Protein AF-A0A4V5NF18-F1 (afdb_monomer)

Nearest PDB structures (foldseek):
  4wfq-assembly1_A  TM=8.021E-01  e=1.447E-05  Saccharomyces cerevisiae S288C
  7o4l-assembly1_6  TM=8.027E-01  e=2.403E-05  Saccharomyces cerevisiae S288C
  8umh-assembly1_6  TM=7.755E-01  e=2.690E-05  Saccharomyces cerevisiae
  7m2u-assembly1_6  TM=6.735E-01  e=1.041E-04  Saccharomyces cerevisiae S288C
  6sn1-assembly1_B  TM=3.179E-01  e=9.838E-05  Homo sapiens

Organism: NCBI:txid329884

Radius of gyration: 31.68 Å; Cα contacts (8 Å, |Δi|>4): 735; chains: 1; bounding box: 84×72×95 Å

Mean predicted aligned error: 17.16 Å

Solvent-accessible surface area (backbone atoms only — not comparable to full-atom values): 31643 Å² total; per-residue (Å²): 133,60,31,63,67,59,55,49,52,53,48,37,57,72,73,71,50,90,79,64,89,85,56,48,64,41,45,34,34,69,39,27,49,82,81,76,90,55,68,49,65,45,74,56,87,74,91,50,57,52,73,79,50,74,41,79,87,49,23,74,45,58,92,67,97,72,73,80,49,45,58,101,75,72,71,80,75,62,91,90,57,73,62,30,72,52,75,48,82,46,80,42,78,90,67,81,87,69,74,84,75,77,75,73,48,74,66,52,44,51,46,51,26,51,52,14,38,52,54,46,38,58,74,71,61,56,97,61,70,51,60,41,70,48,70,14,67,55,53,40,81,78,36,73,77,33,73,63,61,66,62,53,52,54,57,51,72,71,60,77,92,66,85,48,30,6,49,41,41,31,51,52,53,49,50,51,53,49,53,60,49,32,74,79,38,74,90,56,86,44,73,44,81,45,78,54,39,70,68,71,75,60,38,89,47,48,64,70,58,48,39,52,53,32,58,75,68,62,39,41,38,31,30,34,20,63,38,95,48,78,41,43,59,60,35,18,39,11,38,50,58,38,33,52,26,38,57,31,68,42,64,58,47,40,33,22,58,28,55,70,85,77,94,75,83,84,89,82,95,81,88,71,63,59,35,60,39,55,42,74,73,35,71,86,38,32,50,86,74,59,63,46,92,73,50,58,88,48,80,85,43,34,62,66,33,47,59,53,30,40,76,67,52,69,69,49,67,74,46,71,89,47,56,84,69,60,46,76,64,88,71,75,81,53,62,38,40,48,43,63,59,57,50,60,74,58,72,78,74,87,77,93,66,94,65,57,78,75,44,52,41,49,53,49,50,54,52,47,51,49,48,49,61,70,63,64,59,92,87,58,63,46,27,29,30,73,91,37,85,52,35,34,37,32,60,72,51,32,40,36,38,49,54,91,57,34,83,82,40,49,54,50,46,31,43,76,44,79,62,90,38,26,52,30,28,68,74,27,39,51,82,68,91,56,88,41,54,73,59,57,44,52,54,48,52,55,46,40,74,76,50,70,53,79,90,76,42,66,22,64,54,51,40,47,40,43,74,72,38,54,67,62,41,50,50,54,44,53,52,48,40,70,74,55,64,78,73,54,71,63,59,38,46,30,68,48,63,66,58,79,85,78,83,73,92,78,73,94,76,68,87,82,76,81,86,83,85,87,90,84,87,90,88,82,89,87,135

Structure (mmCIF, N/CA/C/O backbone):
data_AF-A0A4V5NF18-F1
#
_entry.id   AF-A0A4V5NF18-F1
#
loop_
_atom_site.group_PDB
_atom_site.id
_atom_site.type_symbol
_atom_site.label_atom_id
_atom_site.label_alt_id
_atom_site.label_comp_id
_atom_site.label_asym_id
_atom_site.label_entity_id
_atom_site.label_seq_id
_atom_site.pdbx_PDB_ins_code
_atom_site.Cartn_x
_atom_site.Cartn_y
_atom_site.Cartn_z
_atom_site.occupancy
_atom_site.B_iso_or_equiv
_atom_site.auth_seq_id
_atom_site.auth_comp_id
_atom_site.auth_asym_id
_atom_site.auth_atom_id
_atom_site.pdbx_PDB_model_num
ATOM 1 N N . MET A 1 1 ? 0.146 48.024 35.636 1.00 48.53 1 MET A N 1
ATOM 2 C CA . MET A 1 1 ? 0.377 46.869 34.752 1.00 48.53 1 MET A CA 1
ATOM 3 C C . MET A 1 1 ? 1.218 45.884 35.531 1.00 48.53 1 MET A C 1
ATOM 5 O O . MET A 1 1 ? 2.356 46.200 35.861 1.00 48.53 1 MET A O 1
ATOM 9 N N . ALA A 1 2 ? 0.618 44.788 35.982 1.00 59.91 2 ALA A N 1
ATOM 10 C CA . ALA A 1 2 ? 1.345 43.728 36.668 1.00 59.91 2 ALA A CA 1
ATOM 11 C C . ALA A 1 2 ? 1.604 42.650 35.621 1.00 59.91 2 ALA A C 1
ATOM 13 O O . ALA A 1 2 ? 0.653 42.030 35.169 1.00 59.91 2 ALA A O 1
ATOM 14 N N . THR A 1 3 ? 2.851 42.463 35.206 1.00 74.88 3 THR A N 1
ATOM 15 C CA . THR A 1 3 ? 3.189 41.394 34.262 1.00 74.88 3 THR A CA 1
ATOM 16 C C . THR A 1 3 ? 3.509 40.112 35.027 1.00 74.88 3 THR A C 1
ATOM 18 O O . THR A 1 3 ? 3.972 40.163 36.176 1.00 74.88 3 THR A O 1
ATOM 21 N N . ILE A 1 4 ? 3.259 38.962 34.400 1.00 74.81 4 ILE A N 1
ATOM 22 C CA . ILE A 1 4 ? 3.568 37.636 34.959 1.00 74.81 4 ILE A CA 1
ATOM 23 C C . ILE A 1 4 ? 5.067 37.544 35.287 1.00 74.81 4 ILE A C 1
ATOM 25 O O . ILE A 1 4 ? 5.448 37.266 36.426 1.00 74.81 4 ILE A O 1
ATOM 29 N N . LEU A 1 5 ? 5.924 37.922 34.330 1.00 74.81 5 LEU A N 1
ATOM 30 C CA . LEU A 1 5 ? 7.384 37.926 34.490 1.00 74.81 5 LEU A CA 1
ATOM 31 C C . LEU A 1 5 ? 7.853 38.788 35.664 1.00 74.81 5 LEU A C 1
ATOM 33 O O . LEU A 1 5 ? 8.731 38.380 36.421 1.00 74.81 5 LEU A O 1
ATOM 37 N N . TRP A 1 6 ? 7.243 39.959 35.873 1.00 76.44 6 TRP A N 1
ATOM 38 C CA . TRP A 1 6 ? 7.623 40.834 36.980 1.00 76.44 6 TRP A CA 1
ATOM 39 C C . TRP A 1 6 ? 7.304 40.217 38.345 1.00 76.44 6 TRP A C 1
ATOM 41 O O . TRP A 1 6 ? 8.090 40.340 39.289 1.00 76.44 6 TRP A O 1
ATOM 51 N N . LYS A 1 7 ? 6.166 39.522 38.466 1.00 77.50 7 LYS A N 1
ATOM 52 C CA . LYS A 1 7 ? 5.825 38.775 39.684 1.00 77.50 7 LYS A CA 1
ATOM 53 C C . LYS A 1 7 ? 6.764 37.590 39.896 1.00 77.50 7 LYS A C 1
ATOM 55 O O . LYS A 1 7 ? 7.213 37.394 41.025 1.00 77.50 7 LYS A O 1
ATOM 60 N N . HIS A 1 8 ? 7.095 36.862 38.831 1.00 78.12 8 HIS A N 1
ATOM 61 C CA . HIS A 1 8 ? 8.030 35.741 38.871 1.00 78.12 8 HIS A CA 1
ATOM 62 C C . HIS A 1 8 ? 9.432 36.183 39.322 1.00 78.12 8 HIS A C 1
ATOM 64 O O . HIS A 1 8 ? 9.963 35.648 40.292 1.00 78.12 8 HIS A O 1
ATOM 70 N N . TRP A 1 9 ? 9.998 37.236 38.722 1.00 77.00 9 TRP A N 1
ATOM 71 C CA . TRP A 1 9 ? 11.297 37.781 39.138 1.00 77.00 9 TRP A CA 1
ATOM 72 C C . TRP A 1 9 ? 11.289 38.287 40.577 1.00 77.00 9 TRP A C 1
ATOM 74 O O . TRP A 1 9 ? 12.237 38.043 41.320 1.00 77.00 9 TRP A O 1
ATOM 84 N N . ARG A 1 10 ? 10.211 38.954 41.007 1.00 79.44 10 ARG A N 1
ATOM 85 C CA . ARG A 1 10 ? 10.069 39.398 42.399 1.00 79.44 10 ARG A CA 1
ATOM 86 C C . ARG A 1 10 ? 10.017 38.215 43.370 1.00 79.44 10 ARG A C 1
ATOM 88 O O . ARG A 1 10 ? 10.570 38.322 44.462 1.00 79.44 10 ARG A O 1
ATOM 95 N N . HIS A 1 11 ? 9.362 37.118 42.988 1.00 82.38 11 HIS A N 1
ATOM 96 C CA . HIS A 1 11 ? 9.337 35.887 43.773 1.00 82.38 11 HIS A CA 1
ATOM 97 C C . HIS A 1 11 ? 10.734 35.265 43.871 1.00 82.38 11 HIS A C 1
ATOM 99 O O . HIS A 1 11 ? 11.216 35.082 44.984 1.00 82.38 11 HIS A O 1
ATOM 105 N N . LEU A 1 12 ? 11.416 35.054 42.738 1.00 78.81 12 LEU A N 1
ATOM 106 C CA . LEU A 1 12 ? 12.779 34.510 42.701 1.00 78.81 12 LEU A CA 1
ATOM 107 C C . LEU A 1 12 ? 13.769 35.349 43.521 1.00 78.81 12 LEU A C 1
ATOM 109 O O . LEU A 1 12 ? 14.600 34.806 44.250 1.00 78.81 12 LEU A O 1
ATOM 113 N N . TYR A 1 13 ? 13.649 36.678 43.451 1.00 78.81 13 TYR A N 1
ATOM 114 C CA . TYR A 1 13 ? 14.462 37.591 44.251 1.00 78.81 13 TYR A CA 1
ATOM 115 C C . TYR A 1 13 ? 14.180 37.447 45.754 1.00 78.81 13 TYR A C 1
ATOM 117 O O . TYR A 1 13 ? 15.102 37.472 46.566 1.00 78.81 13 TYR A O 1
ATOM 125 N N . ALA A 1 14 ? 12.913 37.266 46.143 1.00 81.06 14 ALA A N 1
ATOM 126 C CA . ALA A 1 14 ? 12.529 37.070 47.540 1.00 81.06 14 ALA A CA 1
ATOM 127 C C . ALA A 1 14 ? 12.969 35.704 48.099 1.00 81.06 14 ALA A C 1
ATOM 129 O O . ALA A 1 14 ? 13.234 35.600 49.295 1.00 81.06 14 ALA A O 1
ATOM 130 N N . THR A 1 15 ? 13.067 34.672 47.256 1.00 81.81 15 THR A N 1
ATOM 131 C CA . THR A 1 15 ? 13.502 33.318 47.640 1.00 81.81 15 THR A CA 1
ATOM 132 C C . THR A 1 15 ? 15.017 33.105 47.544 1.00 81.81 15 THR A C 1
ATOM 134 O O . THR A 1 15 ? 15.494 32.016 47.850 1.00 81.81 15 THR A O 1
ATOM 137 N N . GLY A 1 16 ? 15.787 34.131 47.159 1.00 71.00 16 GLY A N 1
ATOM 138 C CA . GLY A 1 16 ? 17.254 34.083 47.099 1.00 71.00 16 GLY A CA 1
ATOM 139 C C . GLY A 1 16 ? 17.828 33.383 45.862 1.00 71.00 16 GLY A C 1
ATOM 140 O O . GLY A 1 16 ? 19.001 33.014 45.860 1.00 71.00 16 GLY A O 1
ATOM 141 N N . SER A 1 17 ? 17.028 33.189 44.812 1.00 75.06 17 SER A N 1
ATOM 142 C CA . SER A 1 17 ? 17.464 32.569 43.557 1.00 75.06 17 SER A CA 1
ATOM 143 C C . SER A 1 17 ? 18.164 33.598 42.657 1.00 75.06 17 SER A C 1
ATOM 145 O O . SER A 1 17 ? 17.700 34.730 42.521 1.00 75.06 17 SER A O 1
ATOM 147 N N . SER A 1 18 ? 19.277 33.227 42.011 1.00 64.19 18 SER A N 1
ATOM 148 C CA . SER A 1 18 ? 19.961 34.120 41.066 1.00 64.19 18 SER A CA 1
ATOM 149 C C . SER A 1 18 ? 19.161 34.241 39.769 1.00 64.19 18 SER A C 1
ATOM 151 O O . SER A 1 18 ? 19.024 33.268 39.031 1.00 64.19 18 SER A O 1
ATOM 153 N N . VAL A 1 19 ? 18.662 35.439 39.474 1.00 64.31 19 VAL A N 1
ATOM 154 C CA . VAL A 1 19 ? 17.982 35.747 38.211 1.00 64.31 19 VAL A CA 1
ATOM 155 C C . VAL A 1 19 ? 19.016 36.290 37.230 1.00 64.31 19 VAL A C 1
ATOM 157 O O . VAL A 1 19 ? 19.600 37.341 37.483 1.00 64.31 19 VAL A O 1
ATOM 160 N N . ASN A 1 20 ? 19.251 35.594 36.116 1.00 66.00 20 ASN A N 1
ATOM 161 C CA . ASN A 1 20 ? 20.035 36.148 35.014 1.00 66.00 20 ASN A CA 1
ATOM 162 C C . ASN A 1 20 ? 19.113 37.023 34.138 1.00 66.00 20 ASN A C 1
ATOM 164 O O . ASN A 1 20 ? 18.225 36.468 33.482 1.00 66.00 20 ASN A O 1
ATOM 168 N N . PRO A 1 21 ? 19.303 38.357 34.099 1.00 60.38 21 PRO A N 1
ATOM 169 C CA . PRO A 1 21 ? 18.444 39.269 33.344 1.00 60.38 21 PRO A CA 1
ATOM 170 C C . PRO A 1 21 ? 18.539 39.096 31.820 1.00 60.38 21 PRO A C 1
ATOM 172 O O . PRO A 1 21 ? 17.688 39.621 31.113 1.00 60.38 21 PRO A O 1
ATOM 175 N N . ALA A 1 22 ? 19.535 38.360 31.312 1.00 59.84 22 ALA A N 1
ATOM 176 C CA . ALA A 1 22 ? 19.653 38.025 29.892 1.00 59.84 22 ALA A CA 1
ATOM 177 C C . ALA A 1 22 ? 18.806 36.805 29.475 1.00 59.84 22 ALA A C 1
ATOM 179 O O . ALA A 1 22 ? 18.738 36.484 28.292 1.00 59.84 22 ALA A O 1
ATOM 180 N N . THR A 1 23 ? 18.170 36.110 30.424 1.00 64.69 23 THR A N 1
ATOM 181 C CA . THR A 1 23 ? 17.336 34.936 30.120 1.00 64.69 23 THR A CA 1
ATOM 182 C C . THR A 1 23 ? 15.991 35.393 29.573 1.00 64.69 23 THR A C 1
ATOM 184 O O . THR A 1 23 ? 15.252 36.106 30.258 1.00 64.69 23 THR A O 1
ATOM 187 N N . VAL A 1 24 ? 15.650 34.959 28.361 1.00 65.81 24 VAL A N 1
ATOM 188 C CA . VAL A 1 24 ? 14.300 35.131 27.822 1.00 65.81 24 VAL A CA 1
ATOM 189 C C . VAL A 1 24 ? 13.425 34.046 28.434 1.00 65.81 24 VAL A C 1
ATOM 191 O O . VAL A 1 24 ? 13.721 32.862 28.317 1.00 65.81 24 VAL A O 1
ATOM 194 N N . TYR A 1 25 ? 12.356 34.438 29.116 1.00 69.94 25 TYR A N 1
ATOM 195 C CA . TYR A 1 25 ? 11.413 33.490 29.701 1.00 69.94 25 TYR A CA 1
ATOM 196 C C . TYR A 1 25 ? 10.235 33.276 28.753 1.00 69.94 25 TYR A C 1
ATOM 198 O O . TYR A 1 25 ? 9.654 34.248 28.266 1.00 69.94 25 TYR A O 1
ATOM 206 N N . LYS A 1 26 ? 9.874 32.012 28.527 1.00 71.94 26 LYS A N 1
ATOM 207 C CA . LYS A 1 26 ? 8.616 31.618 27.888 1.00 71.94 26 LYS A CA 1
ATOM 208 C C . LYS A 1 26 ? 7.578 31.376 28.977 1.00 71.94 26 LYS A C 1
ATOM 210 O O . LYS A 1 26 ? 7.854 30.674 29.952 1.00 71.94 26 LYS A O 1
ATOM 215 N N . ILE A 1 27 ? 6.402 31.978 28.821 1.00 73.19 27 ILE A N 1
ATOM 216 C CA . ILE A 1 27 ? 5.262 31.741 29.706 1.00 73.19 27 ILE A CA 1
ATOM 217 C C . ILE A 1 27 ? 4.310 30.810 28.978 1.00 73.19 27 ILE A C 1
ATOM 219 O O . ILE A 1 27 ? 3.784 31.149 27.919 1.00 73.19 27 ILE A O 1
ATOM 223 N N . TRP A 1 28 ? 4.094 29.641 29.563 1.00 74.12 28 TRP A N 1
ATOM 224 C CA . TRP A 1 28 ? 3.136 28.663 29.088 1.00 74.12 28 TRP A CA 1
ATOM 225 C C . TRP A 1 28 ? 1.841 28.768 29.894 1.00 74.12 28 TRP A C 1
ATOM 227 O O . TRP A 1 28 ? 1.861 28.801 31.127 1.00 74.12 28 TRP A O 1
ATOM 237 N N . TYR A 1 29 ? 0.709 28.778 29.196 1.00 75.62 29 TYR A N 1
ATOM 238 C CA . TYR A 1 29 ? -0.639 28.777 29.762 1.00 75.62 29 TYR A CA 1
ATOM 239 C C . TYR A 1 29 ? -1.531 27.777 29.010 1.00 75.62 29 TYR A C 1
ATOM 241 O O . TYR A 1 29 ? -1.128 27.181 28.008 1.00 75.62 29 TYR A O 1
ATOM 249 N N . SER A 1 30 ? -2.747 27.545 29.515 1.00 71.25 30 SER A N 1
ATOM 250 C CA . SER A 1 30 ? -3.677 26.543 28.957 1.00 71.25 30 SER A CA 1
ATOM 251 C C . SER A 1 30 ? -3.066 25.139 28.855 1.00 71.25 30 SER A C 1
ATOM 253 O O . SER A 1 30 ? -3.303 24.416 27.890 1.00 71.25 30 SER A O 1
ATOM 255 N N . LEU A 1 31 ? -2.271 24.750 29.855 1.00 70.25 31 LEU A N 1
ATOM 256 C CA . LEU A 1 31 ? -1.616 23.446 29.904 1.00 70.25 31 LEU A CA 1
ATOM 257 C C . LEU A 1 31 ? -2.682 22.341 29.906 1.00 70.25 31 LEU A C 1
ATOM 259 O O . LEU A 1 31 ? -3.501 22.268 30.822 1.00 70.25 31 LEU A O 1
ATOM 263 N N . SER A 1 32 ? -2.670 21.475 28.901 1.00 66.69 32 SER A N 1
ATOM 264 C CA . SER A 1 32 ? -3.559 20.317 28.763 1.00 66.69 32 SER A CA 1
ATOM 265 C C . SER A 1 32 ? -2.727 19.071 28.480 1.00 66.69 32 SER A C 1
ATOM 267 O O . SER A 1 32 ? -1.635 19.174 27.928 1.00 66.69 32 SER A O 1
ATOM 269 N N . HIS A 1 33 ? -3.185 17.899 28.910 1.00 60.03 33 HIS A N 1
ATOM 270 C CA . HIS A 1 33 ? -2.451 16.651 28.707 1.00 60.03 33 HIS A CA 1
ATOM 271 C C . HIS A 1 33 ? -3.322 15.645 27.958 1.00 60.03 33 HIS A C 1
ATOM 273 O O . HIS A 1 33 ? -4.274 15.110 28.521 1.00 60.03 33 HIS A O 1
ATOM 279 N N . SER A 1 34 ? -2.957 15.366 26.708 1.00 60.94 34 SER A N 1
ATOM 280 C CA . SER A 1 34 ? -3.666 14.470 25.783 1.00 60.94 34 SER A CA 1
ATOM 281 C C . SER A 1 34 ? -3.401 12.978 26.013 1.00 60.94 34 SER A C 1
ATOM 283 O O . SER A 1 34 ? -3.929 12.142 25.286 1.00 60.94 34 SER A O 1
ATOM 285 N N . GLY A 1 35 ? -2.604 12.616 27.024 1.00 50.88 35 GLY A N 1
ATOM 286 C CA . GLY A 1 35 ? -2.294 11.214 27.338 1.00 50.88 35 GLY A CA 1
ATOM 287 C C . GLY A 1 35 ? -1.083 10.650 26.586 1.00 50.88 35 GLY A C 1
ATOM 288 O O . GLY A 1 35 ? -0.682 9.527 26.854 1.00 50.88 35 GLY A O 1
ATOM 289 N N . ASP A 1 36 ? -0.461 11.438 25.713 1.00 52.56 36 ASP A N 1
ATOM 290 C CA . ASP A 1 36 ? 0.697 11.113 24.871 1.00 52.56 36 ASP A CA 1
ATOM 291 C C . ASP A 1 36 ? 2.050 11.466 25.516 1.00 52.56 36 ASP A C 1
ATOM 293 O O . ASP A 1 36 ? 3.080 11.507 24.848 1.00 52.56 36 ASP A O 1
ATOM 297 N N . GLY A 1 37 ? 2.060 11.748 26.823 1.00 49.62 37 GLY A N 1
ATOM 298 C CA . GLY A 1 37 ? 3.267 12.105 27.576 1.00 49.62 37 GLY A CA 1
ATOM 299 C C . GLY A 1 37 ? 3.834 13.492 27.252 1.00 49.62 37 GLY A C 1
ATOM 300 O O . GLY A 1 37 ? 4.796 13.913 27.895 1.00 49.62 37 GLY A O 1
ATOM 301 N N . LEU A 1 38 ? 3.229 14.221 26.309 1.00 45.91 38 LEU A N 1
ATOM 302 C CA . LEU A 1 38 ? 3.587 15.584 25.940 1.00 45.91 38 LEU A CA 1
ATOM 303 C C . LEU A 1 38 ? 2.392 16.515 26.201 1.00 45.91 38 LEU A C 1
ATOM 305 O O . LEU A 1 38 ? 1.327 16.354 25.614 1.00 45.91 38 LEU A O 1
ATOM 309 N N . PRO A 1 39 ? 2.518 17.496 27.104 1.00 53.38 39 PRO A N 1
ATOM 310 C CA . PRO A 1 39 ? 1.450 18.456 27.341 1.00 53.38 39 PRO A CA 1
ATOM 311 C C . PRO A 1 39 ? 1.243 19.353 26.111 1.00 53.38 39 PRO A C 1
ATOM 313 O O . PRO A 1 39 ? 2.191 19.948 25.603 1.00 53.38 39 PRO A O 1
ATOM 316 N N . SER A 1 40 ? -0.007 19.504 25.680 1.00 57.34 40 SER A N 1
ATOM 317 C CA . SER A 1 40 ? -0.431 20.540 24.740 1.00 57.34 40 SER A CA 1
ATOM 318 C C . SER A 1 40 ? -0.507 21.875 25.485 1.00 57.34 40 SER A C 1
ATOM 320 O O . SER A 1 40 ? -1.153 21.984 26.536 1.00 57.34 40 SER A O 1
ATOM 322 N N . ARG A 1 41 ? 0.217 22.884 24.993 1.00 66.94 41 ARG A N 1
ATOM 323 C CA . ARG A 1 41 ? 0.420 24.166 25.681 1.00 66.94 41 ARG A CA 1
ATOM 324 C C . ARG A 1 41 ? 0.336 25.324 24.696 1.00 66.94 41 ARG A C 1
ATOM 326 O O . ARG A 1 41 ? 0.797 25.214 23.563 1.00 66.94 41 ARG A O 1
ATOM 333 N N . SER A 1 42 ? -0.192 26.454 25.150 1.00 62.53 42 SER A N 1
ATOM 334 C CA . SER A 1 42 ? -0.064 27.736 24.455 1.00 62.53 42 SER A CA 1
ATOM 335 C C . SER A 1 42 ? 1.017 28.566 25.143 1.00 62.53 42 SER A C 1
ATOM 337 O O . SER A 1 42 ? 1.180 28.469 26.359 1.00 62.53 42 SER A O 1
ATOM 339 N N . TYR A 1 43 ? 1.760 29.369 24.384 1.00 64.06 43 TYR A N 1
ATOM 340 C CA . TYR A 1 43 ? 2.731 30.308 24.941 1.00 64.06 43 TYR A CA 1
ATOM 341 C C . TYR A 1 43 ? 2.570 31.694 24.349 1.00 64.06 43 TYR A C 1
ATOM 343 O O . TYR A 1 43 ? 1.922 31.898 23.322 1.00 64.06 43 TYR A O 1
ATOM 351 N N . SER A 1 44 ? 3.204 32.641 25.015 1.00 61.22 44 SER A N 1
ATOM 352 C CA . SER A 1 44 ? 3.320 34.019 24.585 1.00 61.22 44 SER A CA 1
ATOM 353 C C . SER A 1 44 ? 4.752 34.519 24.704 1.00 61.22 44 SER A C 1
ATOM 355 O O . SER A 1 44 ? 5.575 33.982 25.452 1.00 61.22 44 SER A O 1
ATOM 357 N N . PHE A 1 45 ? 5.046 35.573 23.946 1.00 54.50 45 PHE A N 1
ATOM 358 C CA . PHE A 1 45 ? 6.314 36.285 23.998 1.00 54.50 45 PHE A CA 1
ATOM 359 C C . PHE A 1 45 ? 6.090 37.699 24.541 1.00 54.50 45 PHE A C 1
ATOM 361 O O . PHE A 1 45 ? 5.380 38.497 23.933 1.00 54.50 45 PHE A O 1
ATOM 368 N N . GLY A 1 46 ? 6.760 38.039 25.646 1.00 58.72 46 GLY A N 1
ATOM 369 C CA . GLY A 1 46 ? 6.904 39.425 26.104 1.00 58.72 46 GLY A CA 1
ATOM 370 C C . GLY A 1 46 ? 6.092 39.824 27.348 1.00 58.72 46 GLY A C 1
ATOM 371 O O . GLY A 1 46 ? 5.623 38.975 28.105 1.00 58.72 46 GLY A O 1
ATOM 372 N N . PRO A 1 47 ? 6.012 41.139 27.641 1.00 54.75 47 PRO A N 1
ATOM 373 C CA . PRO A 1 47 ? 5.343 41.664 28.825 1.00 54.75 47 PRO A CA 1
ATOM 374 C C . PRO A 1 47 ? 3.825 41.682 28.628 1.00 54.75 47 PRO A C 1
ATOM 376 O O . PRO A 1 47 ? 3.265 42.652 28.126 1.00 54.75 47 PRO A O 1
ATOM 379 N N . GLU A 1 48 ? 3.159 40.620 29.058 1.00 65.44 48 GLU A N 1
ATOM 380 C CA . GLU A 1 48 ? 1.699 40.543 29.005 1.00 65.44 48 GLU A CA 1
ATOM 381 C C . GLU A 1 48 ? 1.046 41.191 30.226 1.00 65.44 48 GLU A C 1
ATOM 383 O O . GLU A 1 48 ? 1.578 41.129 31.344 1.00 65.44 48 GLU A O 1
ATOM 388 N N . ASP A 1 49 ? -0.122 41.807 30.030 1.00 68.69 49 ASP A N 1
ATOM 389 C CA . ASP A 1 49 ? -0.922 42.313 31.141 1.00 68.69 49 ASP A CA 1
ATOM 390 C C . ASP A 1 49 ? -1.729 41.165 31.759 1.00 68.69 49 ASP A C 1
ATOM 392 O O . ASP A 1 49 ? -2.517 40.506 31.084 1.00 68.69 49 ASP A O 1
ATOM 396 N N . LEU A 1 50 ? -1.576 40.949 33.072 1.00 69.81 50 LEU A N 1
ATOM 397 C CA . LEU A 1 50 ? -2.280 39.887 33.814 1.00 69.81 50 LEU A CA 1
ATOM 398 C C . LEU A 1 50 ? -3.803 39.890 33.591 1.00 69.81 50 LEU A C 1
ATOM 400 O O . LEU A 1 50 ? -4.468 38.877 33.801 1.00 69.81 50 LEU A O 1
ATOM 404 N N . SER A 1 51 ? -4.357 41.060 33.265 1.00 74.50 51 SER A N 1
ATOM 405 C CA . SER A 1 51 ? -5.789 41.277 33.096 1.00 74.50 51 SER A CA 1
ATOM 406 C C . SER A 1 51 ? -6.388 40.421 31.975 1.00 74.50 51 SER A C 1
ATOM 408 O O . SER A 1 51 ? -7.530 39.982 32.109 1.00 74.50 51 SER A O 1
ATOM 410 N N . GLU A 1 52 ? -5.618 40.110 30.929 1.00 75.19 52 GLU A N 1
ATOM 411 C CA . GLU A 1 52 ? -6.073 39.313 29.784 1.00 75.19 52 GLU A CA 1
ATOM 412 C C . GLU A 1 52 ? -6.334 37.848 30.160 1.00 75.19 52 GLU A C 1
ATOM 414 O O . GLU A 1 52 ? -7.233 37.207 29.611 1.00 75.19 52 GLU A O 1
ATOM 419 N N . PHE A 1 53 ? -5.615 37.344 31.164 1.00 74.19 53 PHE A N 1
ATOM 420 C CA . PHE A 1 53 ? -5.691 35.954 31.608 1.00 74.19 53 PHE A CA 1
ATOM 421 C C . PHE A 1 53 ? -6.730 35.709 32.700 1.00 74.19 53 PHE A C 1
ATOM 423 O O . PHE A 1 53 ? -7.139 34.575 32.927 1.00 74.19 53 PHE A O 1
ATOM 430 N N . PHE A 1 54 ? -7.219 36.754 33.368 1.00 77.06 54 PHE A N 1
ATOM 431 C CA . PHE A 1 54 ? -8.194 36.627 34.453 1.00 77.06 54 PHE A CA 1
ATOM 432 C C . PHE A 1 54 ? -9.631 36.495 33.951 1.00 77.06 54 PHE A C 1
ATOM 434 O O . PHE A 1 54 ? -10.522 37.279 34.277 1.00 77.06 54 PHE A O 1
ATOM 441 N N . ASN A 1 55 ? -9.864 35.445 33.171 1.00 78.19 55 ASN A N 1
ATOM 442 C CA . ASN A 1 55 ? -11.171 35.070 32.662 1.00 78.19 55 ASN A CA 1
ATOM 443 C C . ASN A 1 55 ? -11.394 33.552 32.801 1.00 78.19 55 ASN A C 1
ATOM 445 O O . ASN A 1 55 ? -10.484 32.789 33.116 1.00 78.19 55 ASN A O 1
ATOM 449 N N . ARG A 1 56 ? -12.630 33.096 32.566 1.00 71.56 56 ARG A N 1
ATOM 450 C CA . ARG A 1 56 ? -13.013 31.678 32.716 1.00 71.56 56 ARG A CA 1
ATOM 451 C C . ARG A 1 56 ? -12.399 30.740 31.669 1.00 71.56 56 ARG A C 1
ATOM 453 O O . ARG A 1 56 ? -12.548 29.530 31.799 1.00 71.56 56 ARG A O 1
ATOM 460 N N . VAL A 1 57 ? -11.767 31.279 30.628 1.00 70.00 57 VAL A N 1
ATOM 461 C CA . VAL A 1 57 ? -11.076 30.487 29.603 1.00 70.00 57 VAL A CA 1
ATOM 462 C C . VAL A 1 57 ? -9.733 30.005 30.147 1.00 70.00 57 VAL A C 1
ATOM 464 O O . VAL A 1 57 ? -9.416 28.827 30.011 1.00 70.00 57 VAL A O 1
ATOM 467 N N . TYR A 1 58 ? -8.989 30.887 30.819 1.00 73.62 58 TYR A N 1
ATOM 468 C CA . TYR A 1 58 ? -7.633 30.598 31.292 1.00 73.62 58 TYR A CA 1
ATOM 469 C C . TYR A 1 58 ? -7.547 30.266 32.791 1.00 73.62 58 TYR A C 1
ATOM 471 O O . TYR A 1 58 ? -6.644 29.542 33.207 1.00 73.62 58 TYR A O 1
ATOM 479 N N . CYS A 1 59 ? -8.494 30.729 33.612 1.00 77.62 59 CYS A N 1
ATOM 480 C CA . CYS A 1 59 ? -8.584 30.373 35.030 1.00 77.62 59 CYS A CA 1
ATOM 481 C C . CYS A 1 59 ? -9.559 29.207 35.223 1.00 77.62 59 CYS A C 1
ATOM 483 O O . CYS A 1 59 ? -10.773 29.409 35.265 1.00 77.62 59 CYS A O 1
ATOM 485 N N . PHE A 1 60 ? -9.036 27.990 35.352 1.00 73.62 60 PHE A N 1
ATOM 486 C CA . PHE A 1 60 ? -9.845 26.768 35.461 1.00 73.62 60 PHE A CA 1
ATOM 487 C C . PHE A 1 60 ? -9.474 25.865 36.648 1.00 73.62 60 PHE A C 1
ATOM 489 O O . PHE A 1 60 ? -10.128 24.843 36.838 1.00 73.62 60 PHE A O 1
ATOM 496 N N . GLY A 1 61 ? -8.449 26.211 37.434 1.00 73.38 61 GLY A N 1
ATOM 497 C CA . GLY A 1 61 ? -8.059 25.447 38.624 1.00 73.38 61 GLY A CA 1
ATOM 498 C C . GLY A 1 61 ? -8.857 25.794 39.884 1.00 73.38 61 GLY A C 1
ATOM 499 O O . GLY A 1 61 ? -9.693 26.704 39.873 1.00 73.38 61 GLY A O 1
ATOM 500 N N . HIS A 1 62 ? -8.545 25.107 40.982 1.00 78.44 62 HIS A N 1
ATOM 501 C CA . HIS A 1 62 ? -9.126 25.312 42.310 1.00 78.44 62 HIS A CA 1
ATOM 502 C C . HIS A 1 62 ? -8.046 25.492 43.386 1.00 78.44 62 HIS A C 1
ATOM 504 O O . HIS A 1 62 ? -6.946 24.960 43.299 1.00 78.44 62 HIS A O 1
ATOM 510 N N . LEU A 1 63 ? -8.362 26.205 44.469 1.00 76.12 63 LEU A N 1
ATOM 511 C CA . LEU A 1 63 ? -7.444 26.331 45.607 1.00 76.12 63 LEU A CA 1
ATOM 512 C C . LEU A 1 63 ? -7.326 24.992 46.361 1.00 76.12 63 LEU A C 1
ATOM 514 O O . LEU A 1 63 ? -8.146 24.682 47.221 1.00 76.12 63 LEU A O 1
ATOM 518 N N . GLY A 1 64 ? -6.317 24.188 46.017 1.00 74.56 64 GLY A N 1
ATOM 519 C CA . GLY A 1 64 ? -6.008 22.892 46.628 1.00 74.56 64 GLY A CA 1
ATOM 520 C C . GLY A 1 64 ? -4.844 22.187 45.926 1.00 74.56 64 GLY A C 1
ATOM 521 O O . GLY A 1 64 ? -4.201 22.767 45.056 1.00 74.56 64 GLY A O 1
ATOM 522 N N . GLU A 1 65 ? -4.566 20.939 46.306 1.00 74.31 65 GLU A N 1
ATOM 523 C CA . GLU A 1 65 ? -3.603 20.098 45.589 1.00 74.31 65 GLU A CA 1
ATOM 524 C C . GLU A 1 65 ? -4.235 19.626 44.273 1.00 74.31 65 GLU A C 1
ATOM 526 O O . GLU A 1 65 ? -5.230 18.903 44.271 1.00 74.31 65 GLU A O 1
ATOM 531 N N . GLU A 1 66 ? -3.689 20.086 43.152 1.00 75.31 66 GLU A N 1
ATOM 532 C CA . GLU A 1 66 ? -4.149 19.744 41.811 1.00 75.31 66 GLU A CA 1
ATOM 533 C C . GLU A 1 66 ? -2.974 19.708 40.830 1.00 75.31 66 GLU A C 1
ATOM 535 O O . GLU A 1 66 ? -1.946 20.358 41.030 1.00 75.31 66 GLU A O 1
ATOM 540 N N . LYS A 1 67 ? -3.127 18.949 39.742 1.00 71.50 67 LYS A N 1
ATOM 541 C CA . LYS A 1 67 ? -2.132 18.910 38.665 1.00 71.50 67 LYS A CA 1
ATOM 542 C C . LYS A 1 67 ? -2.077 20.257 37.940 1.00 71.50 67 LYS A C 1
ATOM 544 O O . LYS A 1 67 ? -3.087 20.953 37.813 1.00 71.50 67 LYS A O 1
ATOM 549 N N . VAL A 1 68 ? -0.898 20.613 37.427 1.00 70.75 68 VAL A N 1
ATOM 550 C CA . VAL A 1 68 ? -0.678 21.890 36.718 1.00 70.75 68 VAL A CA 1
ATOM 551 C C . VAL A 1 68 ? -1.406 21.919 35.360 1.00 70.75 68 VAL A C 1
ATOM 553 O O . VAL A 1 68 ? -1.806 22.982 34.894 1.00 70.75 68 VAL A O 1
ATOM 556 N N . TYR A 1 69 ? -1.654 20.756 34.752 1.00 70.06 69 TYR A N 1
ATOM 557 C CA . TYR A 1 69 ? -2.352 20.610 33.471 1.00 70.06 69 TYR A CA 1
ATOM 558 C C . TYR A 1 69 ? -3.817 20.173 33.621 1.00 70.06 69 TYR A C 1
ATOM 560 O O . TYR A 1 69 ? -4.226 19.611 34.639 1.00 70.06 69 TYR A O 1
ATOM 568 N N . ARG A 1 70 ? -4.611 20.439 32.581 1.00 67.75 70 ARG A N 1
ATOM 569 C CA . ARG A 1 70 ? -6.010 20.033 32.433 1.00 67.75 70 ARG A CA 1
ATOM 570 C C . ARG A 1 70 ? -6.102 18.588 31.938 1.00 67.75 70 ARG A C 1
ATOM 572 O O . ARG A 1 70 ? -5.443 18.231 30.965 1.00 67.75 70 ARG A O 1
ATOM 579 N N . GLU A 1 71 ? -6.946 17.796 32.592 1.00 61.75 71 GLU A N 1
ATOM 580 C CA . GLU A 1 71 ? -7.399 16.480 32.125 1.00 61.75 71 GLU A CA 1
ATOM 581 C C . GLU A 1 71 ? -8.807 16.645 31.521 1.00 61.75 71 GLU A C 1
ATOM 583 O O . GLU A 1 71 ? -9.619 17.406 32.062 1.00 61.75 71 GLU A O 1
ATOM 588 N N . ASP A 1 72 ? -9.092 15.981 30.396 1.00 53.25 72 ASP A N 1
ATOM 589 C CA . ASP A 1 72 ? -10.232 16.236 29.485 1.00 53.25 72 ASP A CA 1
ATOM 590 C C . ASP A 1 72 ? -11.646 15.910 30.032 1.00 53.25 72 ASP A C 1
ATOM 592 O O . ASP A 1 72 ? -12.579 15.615 29.287 1.00 53.25 72 ASP A O 1
ATOM 596 N N . ALA A 1 73 ? -11.866 16.023 31.344 1.00 47.28 73 ALA A N 1
ATOM 597 C CA . ALA A 1 73 ? -13.172 15.816 31.973 1.00 47.28 73 ALA A CA 1
ATOM 598 C C . ALA A 1 73 ? -13.464 16.727 33.185 1.00 47.28 73 ALA A C 1
ATOM 600 O O . ALA A 1 73 ? -14.335 16.414 33.997 1.00 47.28 73 ALA A O 1
ATOM 601 N N . ALA A 1 74 ? -12.777 17.863 33.344 1.00 48.94 74 ALA A N 1
ATOM 602 C CA . ALA A 1 74 ? -13.060 18.767 34.462 1.00 48.94 74 ALA A CA 1
ATOM 603 C C . ALA A 1 74 ? -14.328 19.611 34.212 1.00 48.94 74 ALA A C 1
ATOM 605 O O . ALA A 1 74 ? -14.329 20.552 33.414 1.00 48.94 74 ALA A O 1
ATOM 606 N N . THR A 1 75 ? -15.406 19.275 34.927 1.00 53.41 75 THR A N 1
ATOM 607 C CA . THR A 1 75 ? -16.624 20.086 35.097 1.00 53.41 75 THR A CA 1
ATOM 608 C C . THR A 1 75 ? -16.262 21.550 35.359 1.00 53.41 75 THR A C 1
ATOM 610 O O . THR A 1 75 ? -15.390 21.821 36.184 1.00 53.41 75 THR A O 1
ATOM 613 N N . PHE A 1 76 ? -16.924 22.501 34.688 1.00 56.50 76 PHE A N 1
ATOM 614 C CA . PHE A 1 76 ? -16.712 23.924 34.968 1.00 56.50 76 PHE A CA 1
ATOM 615 C C . PHE A 1 76 ? -16.900 24.192 36.471 1.00 56.50 76 PHE A C 1
ATOM 617 O O . PHE A 1 76 ? -17.936 23.790 37.012 1.00 56.50 76 PHE A O 1
ATOM 624 N N . PRO A 1 77 ? -15.941 24.851 37.147 1.00 59.00 77 PRO A N 1
ATOM 625 C CA . PRO A 1 77 ? -16.056 25.111 38.575 1.00 59.00 77 PRO A CA 1
ATOM 626 C C . PRO A 1 77 ? -17.305 25.944 38.881 1.00 59.00 77 PRO A C 1
ATOM 628 O O . PRO A 1 77 ? -17.678 26.840 38.109 1.00 59.00 77 PRO A O 1
ATOM 631 N N . ASP A 1 78 ? -17.944 25.646 40.013 1.00 60.41 78 ASP A N 1
ATOM 632 C CA . ASP A 1 78 ? -19.102 26.391 40.503 1.00 60.41 78 ASP A CA 1
ATOM 633 C C . ASP A 1 78 ? -18.768 27.890 40.601 1.00 60.41 78 ASP A C 1
ATOM 635 O O . ASP A 1 78 ? -17.693 28.286 41.053 1.00 60.41 78 ASP A O 1
ATOM 639 N N . ALA A 1 79 ? -19.694 28.748 40.167 1.00 60.41 79 ALA A N 1
ATOM 640 C CA . ALA A 1 79 ? -19.481 30.191 40.061 1.00 60.41 79 ALA A CA 1
ATOM 641 C C . ALA A 1 79 ? -19.233 30.887 41.413 1.00 60.41 79 ALA A C 1
ATOM 643 O O . ALA A 1 79 ? -18.869 32.062 41.429 1.00 60.41 79 ALA A O 1
ATOM 644 N N . SER A 1 80 ? -19.432 30.168 42.519 1.00 66.44 80 SER A N 1
ATOM 645 C CA . SER A 1 80 ? -19.200 30.621 43.887 1.00 66.44 80 SER A CA 1
ATOM 646 C C . SER A 1 80 ? -17.742 30.486 44.354 1.00 66.44 80 SER A C 1
ATOM 648 O O . SER A 1 80 ? -17.394 31.050 45.394 1.00 66.44 80 SER A O 1
ATOM 650 N N . GLN A 1 81 ? -16.884 29.771 43.612 1.00 69.19 81 GLN A N 1
ATOM 651 C CA . GLN A 1 81 ? -15.521 29.454 44.042 1.00 69.19 81 GLN A CA 1
ATOM 652 C C . GLN A 1 81 ? -14.443 30.282 43.318 1.00 69.19 81 GLN A C 1
ATOM 654 O O . GLN A 1 81 ? -14.577 30.592 42.132 1.00 69.19 81 GLN A O 1
ATOM 659 N N . PRO A 1 82 ? -13.352 30.645 44.018 1.00 75.44 82 PRO A N 1
ATOM 660 C CA . PRO A 1 82 ? -12.196 31.293 43.405 1.00 75.44 82 PRO A CA 1
ATOM 661 C C . PRO A 1 82 ? -11.504 30.363 42.396 1.00 75.44 82 PRO A C 1
ATOM 663 O O . PRO A 1 82 ? -11.136 29.238 42.729 1.00 75.44 82 PRO A O 1
ATOM 666 N N . LEU A 1 83 ? -11.307 30.862 41.172 1.00 79.56 83 LEU A N 1
ATOM 667 C CA . LEU A 1 83 ? -10.619 30.158 40.088 1.00 79.56 83 LEU A CA 1
ATOM 668 C C . LEU A 1 83 ? -9.108 30.386 40.162 1.00 79.56 83 LEU A C 1
ATOM 670 O O . LEU A 1 83 ? -8.657 31.493 40.465 1.00 79.56 83 LEU A O 1
ATOM 674 N N . VAL A 1 84 ? -8.334 29.357 39.825 1.00 80.31 84 VAL A N 1
ATOM 675 C CA . VAL A 1 84 ? -6.867 29.419 39.785 1.00 80.31 84 VAL A CA 1
ATOM 676 C C . VAL A 1 84 ? -6.380 29.509 38.339 1.00 80.31 84 VAL A C 1
ATOM 678 O O . VAL A 1 84 ? -6.776 28.711 37.485 1.00 80.31 84 VAL A O 1
ATOM 681 N N . PHE A 1 85 ? -5.522 30.496 38.076 1.00 81.12 85 PHE A N 1
ATOM 682 C CA . PHE A 1 85 ? -4.734 30.602 36.849 1.00 81.12 85 PHE A CA 1
ATOM 683 C C . PHE A 1 85 ? -3.463 29.765 37.009 1.00 81.12 85 PHE A C 1
ATOM 685 O O . PHE A 1 85 ? -2.741 29.940 37.992 1.00 81.12 85 PHE A O 1
ATOM 692 N N . LYS A 1 86 ? -3.218 28.844 36.074 1.00 79.31 86 LYS A N 1
ATOM 693 C CA . LYS A 1 86 ? -2.059 27.946 36.090 1.00 79.31 86 LYS A CA 1
ATOM 694 C C . LYS A 1 86 ? -1.100 28.353 34.980 1.00 79.31 86 LYS A C 1
ATOM 696 O O . LYS A 1 86 ? -1.504 28.418 33.820 1.00 79.31 86 LYS A O 1
ATOM 701 N N . GLU A 1 87 ? 0.150 28.592 35.349 1.00 79.31 87 GLU A N 1
ATOM 702 C CA . GLU A 1 87 ? 1.216 29.010 34.441 1.00 79.31 87 GLU A CA 1
ATOM 703 C C . GLU A 1 87 ? 2.478 28.182 34.690 1.00 79.31 87 GLU A C 1
ATOM 705 O O . GLU A 1 87 ? 2.754 27.770 35.819 1.00 79.31 87 GLU A O 1
ATOM 710 N N . GLU A 1 88 ? 3.251 27.954 33.633 1.00 76.31 88 GLU A N 1
ATOM 711 C CA . GLU A 1 88 ? 4.588 27.374 33.716 1.00 76.31 88 GLU A CA 1
ATOM 712 C C . GLU A 1 88 ? 5.579 28.340 33.066 1.00 76.31 88 GLU A C 1
ATOM 714 O O . GLU A 1 88 ? 5.383 28.785 31.936 1.00 76.31 88 GLU A O 1
ATOM 719 N N . VAL A 1 89 ? 6.624 28.706 33.808 1.00 75.06 89 VAL A N 1
ATOM 720 C CA . VAL A 1 89 ? 7.635 29.668 33.360 1.00 75.06 89 VAL A CA 1
ATOM 721 C C . VAL A 1 89 ? 8.922 28.912 33.064 1.00 75.06 89 VAL A C 1
ATOM 723 O O . VAL A 1 89 ? 9.534 28.347 33.969 1.00 75.06 89 VAL A O 1
ATOM 726 N N . GLU A 1 90 ? 9.335 28.915 31.800 1.00 73.94 90 GLU A N 1
ATOM 727 C CA . GLU A 1 90 ? 10.516 28.200 31.316 1.00 73.94 90 GLU A CA 1
ATOM 728 C C . GLU A 1 90 ? 11.593 29.194 30.861 1.00 73.94 90 GLU A C 1
ATOM 730 O O . GLU A 1 90 ? 11.311 30.148 30.133 1.00 73.94 90 GLU A O 1
ATOM 735 N N . GLY A 1 91 ? 12.840 28.996 31.296 1.00 66.88 91 GLY A N 1
ATOM 736 C CA . GLY A 1 91 ? 13.974 29.800 30.837 1.00 66.88 91 GLY A CA 1
ATOM 737 C C . GLY A 1 91 ? 14.476 29.306 29.482 1.00 66.88 91 GLY A C 1
ATOM 738 O O . GLY A 1 91 ? 15.033 28.215 29.403 1.00 66.88 91 GLY A O 1
ATOM 739 N N . ALA A 1 92 ? 14.315 30.103 28.426 1.00 58.03 92 ALA A N 1
ATOM 740 C CA . ALA A 1 92 ? 14.856 29.804 27.107 1.00 58.03 92 ALA A CA 1
ATOM 741 C C . ALA A 1 92 ? 16.261 30.412 26.959 1.00 58.03 92 ALA A C 1
ATOM 743 O O . ALA A 1 92 ? 16.464 31.618 27.130 1.00 58.03 92 ALA A O 1
ATOM 744 N N . TRP A 1 93 ? 17.241 29.579 26.609 1.00 50.56 93 TRP A N 1
ATOM 745 C CA . TRP A 1 93 ? 18.528 30.054 26.105 1.00 50.56 93 TRP A CA 1
ATOM 746 C C . TRP A 1 93 ? 18.306 30.554 24.676 1.00 50.56 93 TRP A C 1
ATOM 748 O O . TRP A 1 93 ? 17.795 29.803 23.847 1.00 50.56 93 TRP A O 1
ATOM 758 N N . GLN A 1 94 ? 18.643 31.816 24.391 1.00 42.22 94 GLN A N 1
ATOM 759 C CA . GLN A 1 94 ? 18.620 32.343 23.025 1.00 42.22 94 GLN A CA 1
ATOM 760 C C . GLN A 1 94 ? 19.568 31.510 22.156 1.00 42.22 94 GLN A C 1
ATOM 762 O O . GLN A 1 94 ? 20.783 31.667 22.218 1.00 42.22 94 GLN A O 1
ATOM 767 N N . THR A 1 95 ? 19.002 30.617 21.358 1.00 40.66 95 THR A N 1
ATOM 768 C CA . THR A 1 95 ? 19.571 30.256 20.064 1.00 40.66 95 THR A CA 1
ATOM 769 C C . THR A 1 95 ? 18.853 31.146 19.059 1.00 40.66 95 THR A C 1
ATOM 771 O O . THR A 1 95 ? 17.625 31.221 19.052 1.00 40.66 95 THR A O 1
ATOM 774 N N . GLU A 1 96 ? 19.635 31.951 18.347 1.00 41.97 96 GLU A N 1
ATOM 775 C CA . GLU A 1 96 ? 19.180 32.853 17.292 1.00 41.97 96 GLU A CA 1
ATOM 776 C C . GLU A 1 96 ? 18.298 32.091 16.293 1.00 41.97 96 GLU A C 1
ATOM 778 O O . GLU A 1 96 ? 18.691 31.016 15.851 1.00 41.97 96 GLU A O 1
ATOM 783 N N . ASP A 1 97 ? 17.124 32.644 15.971 1.00 41.94 97 ASP A N 1
ATOM 784 C CA . ASP A 1 97 ? 16.326 32.362 14.769 1.00 41.94 97 ASP A CA 1
ATOM 785 C C . ASP A 1 97 ? 16.404 30.925 14.208 1.00 41.94 97 ASP A C 1
ATOM 787 O O . ASP A 1 97 ? 16.715 30.718 13.031 1.00 41.94 97 ASP A O 1
ATOM 791 N N . GLU A 1 98 ? 16.066 29.909 15.008 1.00 38.06 98 GLU A N 1
ATOM 792 C CA . GLU A 1 98 ? 15.582 28.669 14.404 1.00 38.06 98 GLU A CA 1
ATOM 793 C C . GLU A 1 98 ? 14.125 28.907 13.985 1.00 38.06 98 GLU A C 1
ATOM 795 O O . GLU A 1 98 ? 13.295 29.222 14.846 1.00 38.06 98 GLU A O 1
ATOM 800 N N . PRO A 1 99 ? 13.791 28.827 12.680 1.00 38.53 99 PRO A N 1
ATOM 801 C CA . PRO A 1 99 ? 12.405 28.923 12.243 1.00 38.53 99 PRO A CA 1
ATOM 802 C C . PRO A 1 99 ? 11.596 27.889 13.021 1.00 38.53 99 PRO A C 1
ATOM 804 O O . PRO A 1 99 ? 12.072 26.770 13.202 1.00 38.53 99 PRO A O 1
ATOM 807 N N . GLU A 1 100 ? 10.404 28.265 13.494 1.00 42.06 100 GLU A N 1
ATOM 808 C CA . GLU A 1 100 ? 9.456 27.337 14.110 1.00 42.06 100 GLU A CA 1
ATOM 809 C C . GLU A 1 100 ? 9.314 26.115 13.196 1.00 42.06 100 GLU A C 1
ATOM 811 O O . GLU A 1 100 ? 8.613 26.151 12.183 1.00 42.06 100 GLU A O 1
ATOM 816 N N . VAL A 1 101 ? 10.019 25.027 13.518 1.00 43.25 101 VAL A N 1
ATOM 817 C CA . VAL A 1 101 ? 9.805 23.750 12.855 1.00 43.25 101 VAL A CA 1
ATOM 818 C C . VAL A 1 101 ? 8.446 23.305 13.362 1.00 43.25 101 VAL A C 1
ATOM 820 O O . VAL A 1 101 ? 8.332 22.750 14.450 1.00 43.25 101 VAL A O 1
ATOM 823 N N . SER A 1 102 ? 7.401 23.642 12.607 1.00 44.19 102 SER A N 1
ATOM 824 C CA . SER A 1 102 ? 6.059 23.095 12.761 1.00 44.19 102 SER A CA 1
ATOM 825 C C . SER A 1 102 ? 6.186 21.573 12.729 1.00 44.19 102 SER A C 1
ATOM 827 O O . SER A 1 102 ? 6.236 20.966 11.657 1.00 44.19 102 SER A O 1
ATOM 829 N N . THR A 1 103 ? 6.296 20.949 13.899 1.00 59.78 103 THR A N 1
ATOM 830 C CA . THR A 1 103 ? 6.371 19.500 14.020 1.00 59.78 103 THR A CA 1
ATOM 831 C C . THR A 1 103 ? 5.017 18.938 13.614 1.00 59.78 103 THR A C 1
ATOM 833 O O . THR A 1 103 ? 4.002 19.144 14.276 1.00 59.78 103 THR A O 1
ATOM 836 N N . LEU A 1 104 ? 4.982 18.274 12.460 1.00 68.62 104 LEU A N 1
ATOM 837 C CA . LEU A 1 104 ? 3.779 17.618 11.961 1.00 68.62 104 LEU A CA 1
ATOM 838 C C . LEU A 1 104 ? 3.300 16.588 12.987 1.00 68.62 104 LEU A C 1
ATOM 840 O O . LEU A 1 104 ? 4.095 15.791 13.493 1.00 68.62 104 LEU A O 1
ATOM 844 N N . SER A 1 105 ? 2.000 16.575 13.284 1.00 79.50 105 SER A N 1
ATOM 845 C CA . SER A 1 105 ? 1.445 15.536 14.148 1.00 79.50 105 SER A CA 1
ATOM 846 C C . SER A 1 105 ? 1.452 14.184 13.427 1.00 79.50 105 SER A C 1
ATOM 848 O O . SER A 1 105 ? 1.430 14.115 12.198 1.00 79.50 105 SER A O 1
ATOM 850 N N . ARG A 1 106 ? 1.399 13.073 14.174 1.00 78.38 106 ARG A N 1
ATOM 851 C CA . ARG A 1 106 ? 1.253 11.720 13.592 1.00 78.38 106 ARG A CA 1
ATOM 852 C C . ARG A 1 106 ? 0.011 11.598 12.701 1.00 78.38 106 ARG A C 1
ATOM 854 O O . ARG A 1 106 ? 0.030 10.883 11.701 1.00 78.38 106 ARG A O 1
ATOM 861 N N . LEU A 1 107 ? -1.054 12.333 13.028 1.00 83.44 107 LEU A N 1
ATOM 862 C CA . LEU A 1 107 ? -2.253 12.413 12.200 1.00 83.44 107 LEU A CA 1
ATOM 863 C C . LEU A 1 107 ? -1.984 13.153 10.882 1.00 83.44 107 LEU A C 1
ATOM 865 O O . LEU A 1 107 ? -2.497 12.740 9.845 1.00 83.44 107 LEU A O 1
ATOM 869 N N . ASP A 1 108 ? -1.172 14.209 10.899 1.00 80.56 108 ASP A N 1
ATOM 870 C CA . ASP A 1 108 ? -0.779 14.921 9.678 1.00 80.56 108 ASP A CA 1
ATOM 871 C C . ASP A 1 108 ? 0.105 14.040 8.791 1.00 80.56 108 ASP A C 1
ATOM 873 O O . ASP A 1 108 ? -0.120 13.977 7.583 1.00 80.56 108 ASP A O 1
ATOM 877 N N . VAL A 1 109 ? 1.029 13.278 9.387 1.00 78.50 109 VAL A N 1
ATOM 878 C CA . VAL A 1 109 ? 1.815 12.250 8.683 1.00 78.50 109 VAL A CA 1
ATOM 879 C C . VAL A 1 109 ? 0.895 11.228 8.010 1.00 78.50 109 VAL A C 1
ATOM 881 O O . VAL A 1 109 ? 1.019 10.973 6.813 1.00 78.50 109 VAL A O 1
ATOM 884 N N . LEU A 1 110 ? -0.082 10.690 8.747 1.00 83.88 110 LEU A N 1
ATOM 885 C CA . LEU A 1 110 ? -1.081 9.757 8.220 1.00 83.88 110 LEU A CA 1
ATOM 886 C C . LEU A 1 110 ? -1.855 10.354 7.038 1.00 83.88 110 LEU A C 1
ATOM 888 O O . LEU A 1 110 ? -2.051 9.679 6.024 1.00 83.88 110 LEU A O 1
ATOM 892 N N . LYS A 1 111 ? -2.291 11.615 7.150 1.00 84.38 111 LYS A N 1
ATOM 893 C CA . LYS A 1 111 ? -3.016 12.316 6.081 1.00 84.38 111 LYS A CA 1
ATOM 894 C C . LYS A 1 111 ? -2.155 12.449 4.826 1.00 84.38 111 LYS A C 1
ATOM 896 O O . LYS A 1 111 ? -2.628 12.156 3.729 1.00 84.38 111 LYS A O 1
ATOM 901 N N . GLN A 1 112 ? -0.887 12.827 4.974 1.00 77.88 112 GLN A N 1
ATOM 902 C CA . GLN A 1 112 ? 0.033 12.933 3.841 1.00 77.88 112 GLN A CA 1
ATOM 903 C C . GLN A 1 112 ? 0.292 11.567 3.188 1.00 77.88 112 GLN A C 1
ATOM 905 O O . GLN A 1 112 ? 0.192 11.448 1.967 1.00 77.88 112 GLN A O 1
ATOM 910 N N . MET A 1 113 ? 0.519 10.514 3.984 1.00 78.25 113 MET A N 1
ATOM 911 C CA . MET A 1 113 ? 0.699 9.146 3.482 1.00 78.25 113 MET A CA 1
ATOM 912 C C . MET A 1 113 ? -0.505 8.664 2.666 1.00 78.25 113 MET A C 1
ATOM 914 O O . MET A 1 113 ? -0.346 8.135 1.567 1.00 78.25 113 MET A O 1
ATOM 918 N N . PHE A 1 114 ? -1.730 8.854 3.162 1.00 80.44 114 PHE A N 1
ATOM 919 C CA . PHE A 1 114 ? -2.909 8.456 2.396 1.00 80.44 114 PHE A CA 1
ATOM 920 C C . PHE A 1 114 ? -3.155 9.355 1.182 1.00 80.44 114 PHE A C 1
ATOM 922 O O . PHE A 1 114 ? -3.584 8.856 0.142 1.00 80.44 114 PHE A O 1
ATOM 929 N N . GLY A 1 115 ? -2.874 10.657 1.275 1.00 78.50 115 GLY A N 1
ATOM 930 C CA . GLY A 1 115 ? -2.912 11.559 0.123 1.00 78.50 115 GLY A CA 1
ATOM 931 C C . GLY A 1 115 ? -2.023 11.046 -1.012 1.00 78.50 115 GLY A C 1
ATOM 932 O O . GLY A 1 115 ? -2.483 10.906 -2.150 1.00 78.50 115 GLY A O 1
ATOM 933 N N . ALA A 1 116 ? -0.793 10.660 -0.666 1.00 76.00 116 ALA A N 1
ATOM 934 C CA . ALA A 1 116 ? 0.170 10.057 -1.575 1.00 76.00 116 ALA A CA 1
ATOM 935 C C . ALA A 1 116 ? -0.332 8.736 -2.184 1.00 76.00 116 ALA A C 1
ATOM 937 O O . ALA A 1 116 ? -0.406 8.604 -3.410 1.00 76.00 116 ALA A O 1
ATOM 938 N N . LEU A 1 117 ? -0.809 7.814 -1.339 1.00 78.81 117 LEU A N 1
ATOM 939 C CA . LEU A 1 117 ? -1.373 6.531 -1.765 1.00 78.81 117 LEU A CA 1
ATOM 940 C C . LEU A 1 117 ? -2.487 6.715 -2.808 1.00 78.81 117 LEU A C 1
ATOM 942 O O . LEU A 1 117 ? -2.471 6.086 -3.866 1.00 78.81 117 LEU A O 1
ATOM 946 N N . ILE A 1 118 ? -3.449 7.604 -2.540 1.00 79.88 118 ILE A N 1
ATOM 947 C CA . ILE A 1 118 ? -4.590 7.834 -3.435 1.00 79.88 118 ILE A CA 1
ATOM 948 C C . ILE A 1 118 ? -4.160 8.498 -4.746 1.00 79.88 118 ILE A C 1
ATOM 950 O O . ILE A 1 118 ? -4.654 8.114 -5.806 1.00 79.88 118 ILE A O 1
ATOM 954 N N . ASN A 1 119 ? -3.250 9.479 -4.697 1.00 77.69 119 ASN A N 1
ATOM 955 C CA . ASN A 1 119 ? -2.663 10.089 -5.897 1.00 77.69 119 ASN A CA 1
ATOM 956 C C . ASN A 1 119 ? -2.052 9.022 -6.818 1.00 77.69 119 ASN A C 1
ATOM 958 O O . ASN A 1 119 ? -2.320 9.019 -8.019 1.00 77.69 119 ASN A O 1
ATOM 962 N N . ARG A 1 120 ? -1.309 8.063 -6.257 1.00 73.62 120 ARG A N 1
ATOM 963 C CA . ARG A 1 120 ? -0.694 6.975 -7.028 1.00 73.62 120 ARG A CA 1
ATOM 964 C C . ARG A 1 120 ? -1.696 5.958 -7.543 1.00 73.62 120 ARG A C 1
ATOM 966 O O . ARG A 1 120 ? -1.593 5.537 -8.691 1.00 73.62 120 ARG A O 1
ATOM 973 N N . MET A 1 121 ? -2.694 5.596 -6.741 1.00 75.62 121 MET A N 1
ATOM 974 C CA . MET A 1 121 ? -3.766 4.714 -7.204 1.00 75.62 121 MET A CA 1
ATOM 975 C C . MET A 1 121 ? -4.508 5.298 -8.413 1.00 75.62 121 MET A C 1
ATOM 977 O O . MET A 1 121 ? -4.838 4.554 -9.337 1.00 75.62 121 MET A O 1
ATOM 981 N N . LEU A 1 122 ? -4.719 6.620 -8.428 1.00 74.56 122 LEU A N 1
ATOM 982 C CA . LEU A 1 122 ? -5.278 7.341 -9.573 1.00 74.56 122 LEU A CA 1
ATOM 983 C C . LEU A 1 122 ? -4.314 7.370 -10.764 1.00 74.56 122 LEU A C 1
ATOM 985 O O . LEU A 1 122 ? -4.736 7.066 -11.876 1.00 74.56 122 LEU A O 1
ATOM 989 N N . ALA A 1 123 ? -3.037 7.695 -10.537 1.00 69.06 123 ALA A N 1
ATOM 990 C CA . ALA A 1 123 ? -2.030 7.793 -11.595 1.00 69.06 123 ALA A CA 1
ATOM 991 C C . ALA A 1 123 ? -1.825 6.464 -12.345 1.00 69.06 123 ALA A C 1
ATOM 993 O O . ALA A 1 123 ? -1.794 6.449 -13.572 1.00 69.06 123 ALA A O 1
ATOM 994 N N . TYR A 1 124 ? -1.761 5.340 -11.621 1.00 69.19 124 TYR A N 1
ATOM 995 C CA . TYR A 1 124 ? -1.661 3.997 -12.212 1.00 69.19 124 TYR A CA 1
ATOM 996 C C . TYR A 1 124 ? -3.006 3.434 -12.690 1.00 69.19 124 TYR A C 1
ATOM 998 O O . TYR A 1 124 ? -3.050 2.340 -13.250 1.00 69.19 124 TYR A O 1
ATOM 1006 N N . ASN A 1 125 ? -4.108 4.162 -12.475 1.00 72.31 125 ASN A N 1
ATOM 1007 C CA . ASN A 1 125 ? -5.459 3.749 -12.848 1.00 72.31 125 ASN A CA 1
ATOM 1008 C C . ASN A 1 125 ? -5.840 2.355 -12.296 1.00 72.31 125 ASN A C 1
ATOM 1010 O O . ASN A 1 125 ? -6.450 1.530 -12.987 1.00 72.31 125 ASN A O 1
ATOM 1014 N N . TYR A 1 126 ? -5.469 2.071 -11.041 1.00 78.06 126 TYR A N 1
ATOM 1015 C CA . TYR A 1 126 ? -5.825 0.806 -10.400 1.00 78.06 126 TYR A CA 1
ATOM 1016 C C . TYR A 1 126 ? -7.337 0.729 -10.163 1.00 78.06 126 TYR A C 1
ATOM 1018 O O . TYR A 1 126 ? -7.956 1.635 -9.601 1.00 78.06 126 TYR A O 1
ATOM 1026 N N . LYS A 1 127 ? -7.945 -0.394 -10.558 1.00 83.31 127 LYS A N 1
ATOM 1027 C CA . LYS A 1 127 ? -9.383 -0.654 -10.398 1.00 83.31 127 LYS A CA 1
ATOM 1028 C C . LYS A 1 127 ? -9.708 -1.065 -8.960 1.00 83.31 127 LYS A C 1
ATOM 1030 O O . LYS A 1 127 ? -10.017 -2.224 -8.693 1.00 83.31 127 LYS A O 1
ATOM 1035 N N . THR A 1 128 ? -9.659 -0.107 -8.043 1.00 86.81 128 THR A N 1
ATOM 1036 C CA . THR A 1 128 ? -9.825 -0.358 -6.606 1.00 86.81 128 THR A CA 1
ATOM 1037 C C . THR A 1 128 ? -10.997 0.438 -6.041 1.00 86.81 128 THR A C 1
ATOM 1039 O O . THR A 1 128 ? -11.190 1.605 -6.371 1.00 86.81 128 THR A O 1
ATOM 1042 N N . HIS A 1 129 ? -11.785 -0.194 -5.169 1.00 91.06 129 HIS A N 1
ATOM 1043 C CA . HIS A 1 129 ? -12.786 0.497 -4.357 1.00 91.06 129 HIS A CA 1
ATOM 1044 C C . HIS A 1 129 ? -12.206 0.760 -2.965 1.00 91.06 129 HIS A C 1
ATOM 1046 O O . HIS A 1 129 ? -11.562 -0.117 -2.394 1.00 91.06 129 HIS A O 1
ATOM 1052 N N . VAL A 1 130 ? -12.449 1.947 -2.413 1.00 91.44 130 VAL A N 1
ATOM 1053 C CA . VAL A 1 130 ? -11.879 2.395 -1.136 1.00 91.44 130 VAL A CA 1
ATOM 1054 C C . VAL A 1 130 ? -12.992 2.873 -0.202 1.00 91.44 130 VAL A C 1
ATOM 1056 O O . VAL A 1 130 ? -13.955 3.518 -0.628 1.00 91.44 130 VAL A O 1
ATOM 1059 N N . GLY A 1 131 ? -12.865 2.529 1.079 1.00 93.50 131 GLY A N 1
ATOM 1060 C CA . GLY A 1 131 ? -13.693 3.022 2.180 1.00 93.50 131 GLY A CA 1
ATOM 1061 C C . GLY A 1 131 ? -12.816 3.574 3.305 1.00 93.50 131 GLY A C 1
ATOM 1062 O O . GLY A 1 131 ? -11.615 3.312 3.330 1.00 93.50 131 GLY A O 1
ATOM 1063 N N . LEU A 1 132 ? -13.413 4.336 4.223 1.00 93.69 132 LEU A N 1
ATOM 1064 C CA . LEU A 1 132 ? -12.718 4.927 5.370 1.00 93.69 132 LEU A CA 1
ATOM 1065 C C . LEU A 1 132 ? -13.509 4.686 6.655 1.00 93.69 132 LEU A C 1
ATOM 1067 O O . LEU A 1 132 ? -14.683 5.054 6.747 1.00 93.69 132 LEU A O 1
ATOM 1071 N N . ILE A 1 133 ? -12.836 4.114 7.649 1.00 94.44 133 ILE A N 1
ATOM 1072 C CA . ILE A 1 133 ? -13.323 3.966 9.021 1.00 94.44 133 ILE A CA 1
ATOM 1073 C C . ILE A 1 133 ? -12.300 4.640 9.928 1.00 94.44 133 ILE A C 1
ATOM 1075 O O . ILE A 1 133 ? -11.100 4.412 9.784 1.00 94.44 133 ILE A O 1
ATOM 1079 N N . THR A 1 134 ? -12.774 5.480 10.839 1.00 92.25 134 THR A N 1
ATOM 1080 C CA . THR A 1 134 ? -11.938 6.138 11.843 1.00 92.25 134 THR A CA 1
ATOM 1081 C C . THR A 1 134 ? -12.061 5.426 13.182 1.00 92.25 134 THR A C 1
ATOM 1083 O O . THR A 1 134 ? -13.126 4.921 13.549 1.00 92.25 134 THR A O 1
ATOM 1086 N N . VAL A 1 135 ? -10.942 5.386 13.904 1.00 91.06 135 VAL A N 1
ATOM 1087 C CA . VAL A 1 135 ? -10.849 4.811 15.245 1.00 91.06 135 VAL A CA 1
ATOM 1088 C C . VAL A 1 135 ? -10.898 5.948 16.261 1.00 91.06 135 VAL A C 1
ATOM 1090 O O . VAL A 1 135 ? -10.148 6.914 16.154 1.00 91.06 135 VAL A O 1
ATOM 1093 N N . GLY A 1 136 ? -11.797 5.822 17.228 1.00 88.25 136 GLY A N 1
ATOM 1094 C CA . GLY A 1 136 ? -11.912 6.677 18.406 1.00 88.25 136 GLY A CA 1
ATOM 1095 C C . GLY A 1 136 ? -12.551 5.864 19.531 1.00 88.25 136 GLY A C 1
ATOM 1096 O O . GLY A 1 136 ? -12.496 4.631 19.503 1.00 88.25 136 GLY A O 1
ATOM 1097 N N . SER A 1 137 ? -13.247 6.513 20.472 1.00 86.75 137 SER A N 1
ATOM 1098 C CA . SER A 1 137 ? -13.992 5.794 21.523 1.00 86.75 137 SER A CA 1
ATOM 1099 C C . SER A 1 137 ? -15.058 4.836 20.979 1.00 86.75 137 SER A C 1
ATOM 1101 O O . SER A 1 137 ? -15.505 3.945 21.698 1.00 86.75 137 SER A O 1
ATOM 1103 N N . THR A 1 138 ? -15.474 5.035 19.730 1.00 88.81 138 THR A N 1
ATOM 1104 C CA . THR A 1 138 ? -16.313 4.128 18.946 1.00 88.81 138 THR A CA 1
ATOM 1105 C C . THR A 1 138 ? -15.812 4.119 17.507 1.00 88.81 138 THR A C 1
ATOM 1107 O O . THR A 1 138 ? -15.435 5.174 16.994 1.00 88.81 138 THR A O 1
ATOM 1110 N N . ALA A 1 139 ? -15.863 2.971 16.834 1.00 91.25 139 ALA A N 1
ATOM 1111 C CA . ALA A 1 139 ? -15.580 2.889 15.404 1.00 91.25 139 ALA A CA 1
ATOM 1112 C C . ALA A 1 139 ? -16.647 3.630 14.580 1.00 91.25 139 ALA A C 1
ATOM 1114 O O . ALA A 1 139 ? -17.845 3.369 14.729 1.00 91.25 139 ALA A O 1
ATOM 1115 N N . SER A 1 140 ? -16.222 4.545 13.706 1.00 91.56 140 SER A N 1
ATOM 1116 C CA . SER A 1 140 ? -17.131 5.314 12.849 1.00 91.56 140 SER A CA 1
ATOM 1117 C C . SER A 1 140 ? -16.816 5.150 11.367 1.00 91.56 140 SER A C 1
ATOM 1119 O O . SER A 1 140 ? -15.708 5.428 10.907 1.00 91.56 140 SER A O 1
ATOM 1121 N N . LEU A 1 141 ? -17.830 4.747 10.598 1.00 92.81 141 LEU A N 1
ATOM 1122 C CA . LEU A 1 141 ? -17.773 4.671 9.141 1.00 92.81 141 LEU A CA 1
ATOM 1123 C C . LEU A 1 141 ? -17.897 6.076 8.538 1.00 92.81 141 LEU A C 1
ATOM 1125 O O . LEU A 1 141 ? -18.996 6.620 8.449 1.00 92.81 141 LEU A O 1
ATOM 1129 N N . MET A 1 142 ? -16.774 6.642 8.101 1.00 90.94 142 MET A N 1
ATOM 1130 C CA . MET A 1 142 ? -16.729 7.959 7.454 1.00 9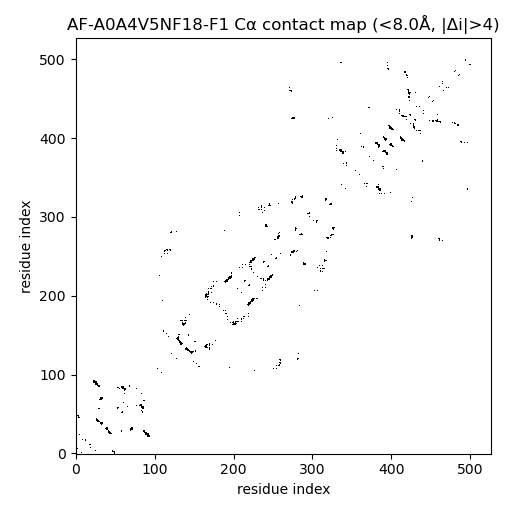0.94 142 MET A CA 1
ATOM 1131 C C . MET A 1 142 ? -17.112 7.875 5.977 1.00 90.94 142 MET A C 1
ATOM 1133 O O . MET A 1 142 ? -17.807 8.744 5.455 1.00 90.94 142 MET A O 1
ATOM 1137 N N . GLN A 1 143 ? -16.678 6.808 5.303 1.00 90.81 143 GLN A N 1
ATOM 1138 C CA . GLN A 1 143 ? -17.004 6.554 3.907 1.00 90.81 143 GLN A CA 1
ATOM 1139 C C . GLN A 1 143 ? -17.247 5.057 3.660 1.00 90.81 143 GLN A C 1
ATOM 1141 O O . GLN A 1 143 ? -16.327 4.255 3.847 1.00 90.81 143 GLN A O 1
ATOM 1146 N N . PRO A 1 144 ? -18.433 4.674 3.148 1.00 92.31 144 PRO A N 1
ATOM 1147 C CA . PRO A 1 144 ? -18.670 3.338 2.608 1.00 92.31 144 PRO A CA 1
ATOM 1148 C C . PRO A 1 144 ? -17.765 3.031 1.409 1.00 92.31 144 PRO A C 1
ATOM 1150 O O . PRO A 1 144 ? -17.371 3.930 0.665 1.00 92.31 144 PRO A O 1
ATOM 1153 N N . VAL A 1 145 ? -17.490 1.747 1.178 1.00 92.75 145 VAL A N 1
ATOM 1154 C CA . VAL A 1 145 ? -16.643 1.294 0.065 1.00 92.75 145 VAL A CA 1
ATOM 1155 C C . VAL A 1 145 ? -17.203 1.781 -1.280 1.00 92.75 145 VAL A C 1
ATOM 1157 O O . VAL A 1 145 ? -18.319 1.438 -1.670 1.00 92.75 145 VAL A O 1
ATOM 1160 N N . SER A 1 146 ? -16.420 2.591 -1.998 1.00 90.81 146 SER A N 1
ATOM 1161 C CA . SER A 1 146 ? -16.816 3.237 -3.255 1.00 90.81 146 SER A CA 1
ATOM 1162 C C . SER A 1 146 ? -15.637 3.358 -4.224 1.00 90.81 146 SER A C 1
ATOM 1164 O O . SER A 1 146 ? -14.481 3.309 -3.820 1.00 90.81 146 SER A O 1
ATOM 1166 N N . HIS A 1 147 ? -15.924 3.538 -5.513 1.00 87.38 147 HIS A N 1
ATOM 1167 C CA . HIS A 1 147 ? -14.916 3.847 -6.537 1.00 87.38 147 HIS A CA 1
ATOM 1168 C C . HIS A 1 147 ? -14.556 5.346 -6.581 1.00 87.38 147 HIS A C 1
ATOM 1170 O O . HIS A 1 147 ? -13.629 5.746 -7.279 1.00 87.38 147 HIS A O 1
ATOM 1176 N N . VAL A 1 148 ? -15.300 6.195 -5.859 1.00 84.69 148 VAL A N 1
ATOM 1177 C CA . VAL A 1 148 ? -15.101 7.651 -5.848 1.00 84.69 148 VAL A CA 1
ATOM 1178 C C . VAL A 1 148 ? -14.061 8.025 -4.790 1.00 84.69 148 VAL A C 1
ATOM 1180 O O . VAL A 1 148 ? -14.375 8.139 -3.604 1.00 84.69 148 VAL A O 1
ATOM 1183 N N . LEU A 1 149 ? -12.819 8.236 -5.232 1.00 81.94 149 LEU A N 1
ATOM 1184 C CA . LEU A 1 149 ? -11.679 8.548 -4.358 1.00 81.94 149 LEU A CA 1
ATOM 1185 C C . LEU A 1 149 ? -11.685 9.992 -3.821 1.00 81.94 149 LEU A C 1
ATOM 1187 O O . LEU A 1 149 ? -11.067 10.274 -2.799 1.00 81.94 149 LEU A O 1
ATOM 1191 N N . GLU A 1 150 ? -12.425 10.903 -4.454 1.00 81.25 150 GLU A N 1
ATOM 1192 C CA . GLU A 1 150 ? -12.514 12.307 -4.024 1.00 81.25 150 GLU A CA 1
ATOM 1193 C C . GLU A 1 150 ? -13.236 12.470 -2.677 1.00 81.25 150 GLU A C 1
ATOM 1195 O O . GLU A 1 150 ? -12.812 13.247 -1.822 1.00 81.25 150 GLU A O 1
ATOM 1200 N N . ASN A 1 151 ? -14.291 11.684 -2.441 1.00 83.94 151 ASN A N 1
ATOM 1201 C CA . ASN A 1 151 ? -14.980 11.682 -1.148 1.00 83.94 151 ASN A CA 1
ATOM 1202 C C . ASN A 1 151 ? -14.036 11.233 -0.022 1.00 83.94 151 ASN A C 1
ATOM 1204 O O . ASN A 1 151 ? -14.104 11.763 1.086 1.00 83.94 151 ASN A O 1
ATOM 1208 N N . PHE A 1 152 ? -13.117 10.313 -0.337 1.00 85.56 152 PHE A N 1
ATOM 1209 C CA . PHE A 1 152 ? -12.182 9.755 0.633 1.00 85.56 152 PHE A CA 1
ATOM 1210 C C . PHE A 1 152 ? -11.164 10.814 1.047 1.00 85.56 152 PHE A C 1
ATOM 1212 O O . PHE A 1 152 ? -10.892 10.972 2.234 1.00 85.56 152 PHE A O 1
ATOM 1219 N N . ARG A 1 153 ? -10.662 11.594 0.080 1.00 83.88 153 ARG A N 1
ATOM 1220 C CA . ARG A 1 153 ? -9.761 12.725 0.344 1.00 83.88 153 ARG A CA 1
ATOM 1221 C C . ARG A 1 153 ? -10.388 13.746 1.278 1.00 83.88 153 ARG A C 1
ATOM 1223 O O . ARG A 1 153 ? -9.775 14.095 2.278 1.00 83.88 153 ARG A O 1
ATOM 1230 N N . ARG A 1 154 ? -11.624 14.168 0.995 1.00 85.69 154 ARG A N 1
ATOM 1231 C CA . ARG A 1 154 ? -12.338 15.143 1.834 1.00 85.69 154 ARG A CA 1
ATOM 1232 C C . ARG A 1 154 ? -12.531 14.626 3.256 1.00 85.69 154 ARG A C 1
ATOM 1234 O O . ARG A 1 154 ? -12.175 15.312 4.207 1.00 85.69 154 ARG A O 1
ATOM 1241 N N . ALA A 1 155 ? -13.016 13.390 3.392 1.00 87.00 155 ALA A N 1
ATOM 1242 C CA . ALA A 1 155 ? -13.222 12.769 4.697 1.00 87.00 155 ALA A CA 1
ATOM 1243 C C . ALA A 1 155 ? -11.918 12.653 5.505 1.00 87.00 155 ALA A C 1
ATOM 1245 O O . ALA A 1 155 ? -11.936 12.822 6.721 1.00 87.00 155 ALA A O 1
ATOM 1246 N N . MET A 1 156 ? -10.790 12.399 4.836 1.00 86.12 156 MET A N 1
ATOM 1247 C CA . MET A 1 156 ? -9.470 12.327 5.460 1.00 86.12 156 MET A CA 1
ATOM 1248 C C . MET A 1 156 ? -8.965 13.698 5.933 1.00 86.12 156 MET A C 1
ATOM 1250 O O . MET A 1 156 ? -8.446 13.802 7.045 1.00 86.12 156 MET A O 1
ATOM 1254 N N . THR A 1 157 ? -9.126 14.758 5.134 1.00 83.56 157 THR A N 1
ATOM 1255 C CA . THR A 1 157 ? -8.715 16.121 5.516 1.00 83.56 157 THR A CA 1
ATOM 1256 C C . THR A 1 157 ? -9.398 16.569 6.812 1.00 83.56 157 THR A C 1
ATOM 1258 O O . THR A 1 157 ? -8.733 17.112 7.700 1.00 83.56 157 THR A O 1
ATOM 1261 N N . ASP A 1 158 ? -10.683 16.241 6.962 1.00 85.81 158 ASP A N 1
ATOM 1262 C CA . ASP A 1 158 ? -11.518 16.623 8.105 1.00 85.81 158 ASP A CA 1
ATOM 1263 C C . ASP A 1 158 ? -11.272 15.788 9.379 1.00 85.81 158 ASP A C 1
ATOM 1265 O O . ASP A 1 158 ? -11.821 16.101 10.440 1.00 85.81 158 ASP A O 1
ATOM 1269 N N . MET A 1 159 ? -10.438 14.739 9.318 1.00 83.88 159 MET A N 1
ATOM 1270 C CA . MET A 1 159 ? -10.139 13.889 10.476 1.00 83.88 159 MET A CA 1
ATOM 1271 C C . MET A 1 159 ? -9.462 14.668 11.610 1.00 83.88 159 MET A C 1
ATOM 1273 O O . MET A 1 159 ? -8.540 15.459 11.384 1.00 83.88 159 MET A O 1
ATOM 1277 N N . LYS A 1 160 ? -9.871 14.369 12.846 1.00 82.62 160 LYS A N 1
ATOM 1278 C CA . LYS A 1 160 ? -9.279 14.880 14.089 1.00 82.62 160 LYS A CA 1
ATOM 1279 C C . LYS A 1 160 ? -9.042 13.721 15.052 1.00 82.62 160 LYS A C 1
ATOM 1281 O O . LYS A 1 160 ? -9.869 12.816 15.126 1.00 82.62 160 LYS A O 1
ATOM 1286 N N . ALA A 1 161 ? -7.928 13.758 15.775 1.00 80.38 161 ALA A N 1
ATOM 1287 C CA . ALA A 1 161 ? -7.629 12.788 16.821 1.00 80.38 161 ALA A CA 1
ATOM 1288 C C . ALA A 1 161 ? -8.271 13.241 18.140 1.00 80.38 161 ALA A C 1
ATOM 1290 O O . ALA A 1 161 ? -8.098 14.391 18.542 1.00 80.38 161 ALA A O 1
ATOM 1291 N N . SER A 1 162 ? -9.029 12.358 18.792 1.00 77.19 162 SER A N 1
ATOM 1292 C CA . SER A 1 162 ? -9.604 12.595 20.123 1.00 77.19 162 SER A CA 1
ATOM 1293 C C . SER A 1 162 ? -10.151 11.303 20.732 1.00 77.19 162 SER A C 1
ATOM 1295 O O . SER A 1 162 ? -10.717 10.489 20.000 1.00 77.19 162 SER A O 1
ATOM 1297 N N . GLY A 1 163 ? -10.120 11.191 22.062 1.00 77.38 163 GLY A N 1
ATOM 1298 C CA . GLY A 1 163 ? -10.815 10.138 22.811 1.00 77.38 163 GLY A CA 1
ATOM 1299 C C . GLY A 1 163 ? -10.016 8.844 22.989 1.00 77.38 163 GLY A C 1
ATOM 1300 O O . GLY A 1 163 ? -8.790 8.862 22.997 1.00 77.38 163 GLY A O 1
ATOM 1301 N N . ASP A 1 164 ? -10.741 7.738 23.176 1.00 83.50 164 ASP A N 1
ATOM 1302 C CA . ASP A 1 164 ? -10.181 6.393 23.389 1.00 83.50 164 ASP A CA 1
ATOM 1303 C C . ASP A 1 164 ? -9.907 5.673 22.052 1.00 83.50 164 ASP A C 1
ATOM 1305 O O . ASP A 1 164 ? -10.204 6.207 20.986 1.00 83.50 164 ASP A O 1
ATOM 1309 N N . THR A 1 165 ? -9.426 4.426 22.097 1.00 86.06 165 THR A N 1
ATOM 1310 C CA . THR A 1 165 ? -9.139 3.611 20.906 1.00 86.06 165 THR A CA 1
ATOM 1311 C C . THR A 1 165 ? -9.955 2.316 20.944 1.00 86.06 165 THR A C 1
ATOM 1313 O O . THR A 1 165 ? -9.654 1.414 21.724 1.00 86.06 165 THR A O 1
ATOM 1316 N N . ALA A 1 166 ? -10.985 2.214 20.098 1.00 92.19 166 ALA A N 1
ATOM 1317 C CA . ALA A 1 166 ? -11.748 0.986 19.840 1.00 92.19 166 ALA A CA 1
ATOM 1318 C C . ALA A 1 166 ? -11.299 0.332 18.513 1.00 92.19 166 ALA A C 1
ATOM 1320 O O . ALA A 1 166 ? -12.029 0.306 17.516 1.00 92.19 166 ALA A O 1
AT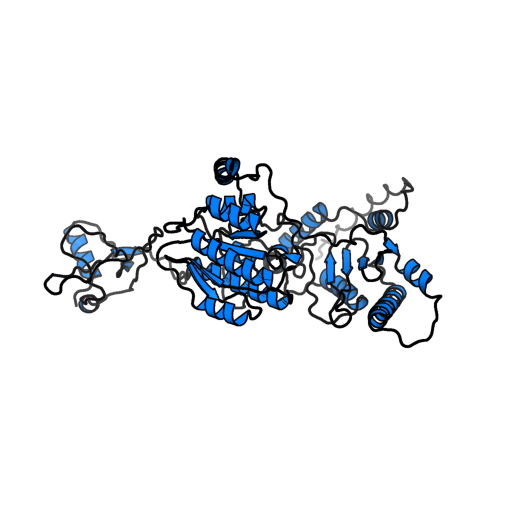OM 1321 N N . LEU A 1 167 ? -10.048 -0.132 18.480 1.00 94.12 167 LEU A N 1
ATOM 1322 C CA . LEU A 1 167 ? -9.355 -0.646 17.296 1.00 94.12 167 LEU A CA 1
ATOM 1323 C C . LEU A 1 167 ? -9.990 -1.928 16.744 1.00 94.12 167 LEU A C 1
ATOM 1325 O O . LEU A 1 167 ? -10.242 -2.036 15.543 1.00 94.12 167 LEU A O 1
ATOM 1329 N N . TRP A 1 168 ? -10.240 -2.913 17.603 1.00 95.75 168 TRP A N 1
ATOM 1330 C CA . TRP A 1 168 ? -10.754 -4.221 17.189 1.00 95.75 168 TRP A CA 1
ATOM 1331 C C . TRP A 1 168 ? -12.209 -4.147 16.728 1.00 95.75 168 TRP A C 1
ATOM 1333 O O . TRP A 1 168 ? -12.586 -4.826 15.772 1.00 95.75 168 TRP A O 1
ATOM 1343 N N . ASP A 1 169 ? -13.006 -3.264 17.332 1.00 95.44 169 ASP A N 1
ATOM 1344 C CA . ASP A 1 169 ? -14.364 -2.976 16.865 1.00 95.44 169 ASP A CA 1
ATOM 1345 C C . ASP A 1 169 ? -14.341 -2.316 15.471 1.00 95.44 169 ASP A C 1
ATOM 1347 O O . ASP A 1 169 ? -15.145 -2.664 14.601 1.00 95.44 169 ASP A O 1
ATOM 1351 N N . ALA A 1 170 ? -13.378 -1.423 15.210 1.00 95.56 170 ALA A N 1
ATOM 1352 C CA . ALA A 1 170 ? -13.194 -0.821 13.889 1.00 95.56 170 ALA A CA 1
ATOM 1353 C C . ALA A 1 170 ? -12.765 -1.845 12.829 1.00 95.56 170 ALA A C 1
ATOM 1355 O O . ALA A 1 170 ? -13.274 -1.820 11.706 1.00 95.56 170 ALA A O 1
ATOM 1356 N N . LEU A 1 171 ? -11.883 -2.785 13.183 1.00 96.56 171 LEU A N 1
ATOM 1357 C CA . LEU A 1 171 ? -11.495 -3.887 12.298 1.00 96.56 171 LEU A CA 1
ATOM 1358 C C . LEU A 1 171 ? -12.664 -4.833 12.002 1.00 96.56 171 LEU A C 1
ATOM 1360 O O . LEU A 1 171 ? -12.820 -5.264 10.858 1.00 96.56 171 LEU A O 1
ATOM 1364 N N . ALA A 1 172 ? -13.512 -5.120 12.992 1.00 95.94 172 ALA A N 1
ATOM 1365 C CA . ALA A 1 172 ? -14.732 -5.896 12.781 1.00 95.94 172 ALA A CA 1
ATOM 1366 C C . ALA A 1 172 ? -15.689 -5.177 11.814 1.00 95.94 172 ALA A C 1
ATOM 1368 O O . ALA A 1 172 ? -16.143 -5.774 10.838 1.00 95.94 172 ALA A O 1
ATOM 1369 N N . GLN A 1 173 ? -15.907 -3.871 12.003 1.00 96.31 173 GLN A N 1
ATOM 1370 C CA . GLN A 1 173 ? -16.731 -3.067 11.098 1.00 96.31 173 GLN A CA 1
ATOM 1371 C C . GLN A 1 173 ? -16.158 -3.023 9.669 1.00 96.31 173 GLN A C 1
ATOM 1373 O O . GLN A 1 173 ? -16.909 -3.113 8.694 1.00 96.31 173 GLN A O 1
ATOM 1378 N N . ALA A 1 174 ? -14.833 -2.926 9.522 1.00 97.06 174 ALA A N 1
ATOM 1379 C CA . ALA A 1 174 ? -14.159 -2.975 8.225 1.00 97.06 174 ALA A CA 1
ATOM 1380 C C . ALA A 1 174 ? -14.351 -4.329 7.527 1.00 97.06 174 ALA A C 1
ATOM 1382 O O . ALA A 1 174 ? -14.665 -4.380 6.335 1.00 97.06 174 ALA A O 1
ATOM 1383 N N . ASN A 1 175 ? -14.209 -5.426 8.272 1.00 96.81 175 ASN A N 1
ATOM 1384 C CA . ASN A 1 175 ? -14.459 -6.775 7.779 1.00 96.81 175 ASN A CA 1
ATOM 1385 C C . ASN A 1 175 ? -15.903 -6.947 7.281 1.00 96.81 175 ASN A C 1
ATOM 1387 O O . ASN A 1 175 ? -16.113 -7.527 6.214 1.00 96.81 175 ASN A O 1
ATOM 1391 N N . ASP A 1 176 ? -16.885 -6.411 8.003 1.00 95.56 176 ASP A N 1
ATOM 1392 C CA . ASP A 1 176 ? -18.294 -6.488 7.611 1.00 95.56 176 ASP A CA 1
ATOM 1393 C C . ASP A 1 176 ? -18.559 -5.716 6.310 1.00 95.56 176 ASP A C 1
ATOM 1395 O O . ASP A 1 176 ? -19.183 -6.248 5.387 1.00 95.56 176 ASP A O 1
ATOM 1399 N N . GLN A 1 177 ? -18.011 -4.500 6.182 1.00 95.88 177 GLN A N 1
ATOM 1400 C CA . GLN A 1 177 ? -18.099 -3.698 4.953 1.00 95.88 177 GLN A CA 1
ATOM 1401 C C . GLN A 1 177 ? -17.475 -4.418 3.749 1.00 95.88 177 GLN A C 1
ATOM 1403 O O . GLN A 1 177 ? -18.068 -4.467 2.668 1.00 95.88 177 GLN A O 1
ATOM 1408 N N . LEU A 1 178 ? -16.288 -5.007 3.925 1.00 95.69 178 LEU A N 1
ATOM 1409 C CA . LEU A 1 178 ? -15.599 -5.743 2.863 1.00 95.69 178 LEU A CA 1
ATOM 1410 C C . LEU A 1 178 ? -16.321 -7.036 2.493 1.00 95.69 178 LEU A C 1
ATOM 1412 O O . LEU A 1 178 ? -16.409 -7.366 1.312 1.00 95.69 178 LEU A O 1
ATOM 1416 N N . THR A 1 179 ? -16.876 -7.750 3.470 1.00 94.44 179 THR A N 1
ATOM 1417 C CA . THR A 1 179 ? -17.655 -8.970 3.229 1.00 94.44 179 THR A CA 1
ATOM 1418 C C . THR A 1 179 ? -18.931 -8.647 2.457 1.00 94.44 179 THR A C 1
ATOM 1420 O O . THR A 1 179 ? -19.234 -9.314 1.469 1.00 94.44 179 THR A O 1
ATOM 1423 N N . GLN A 1 180 ? -19.633 -7.571 2.826 1.00 93.62 180 GLN A N 1
ATOM 1424 C CA . GLN A 1 180 ? -20.809 -7.096 2.098 1.00 93.62 180 GLN A CA 1
ATOM 1425 C C . GLN A 1 180 ? -20.462 -6.672 0.663 1.00 93.62 180 GLN A C 1
ATOM 1427 O O . GLN A 1 180 ? -21.186 -7.012 -0.274 1.00 93.62 180 GLN A O 1
ATOM 1432 N N . CYS A 1 181 ? -19.345 -5.967 0.470 1.00 92.56 181 CYS A N 1
ATOM 1433 C CA . CYS A 1 181 ? -18.862 -5.593 -0.859 1.00 92.56 181 CYS A CA 1
ATOM 1434 C C . CYS A 1 181 ? -18.461 -6.826 -1.691 1.00 92.56 181 CYS A C 1
ATOM 1436 O O . CYS A 1 181 ? -18.772 -6.898 -2.881 1.00 92.56 181 CYS A O 1
ATOM 1438 N N . GLY A 1 182 ? -17.854 -7.834 -1.056 1.00 91.62 182 GLY A N 1
ATOM 1439 C CA . GLY A 1 182 ? -17.472 -9.102 -1.679 1.00 91.62 182 GLY A CA 1
ATOM 1440 C C . GLY A 1 182 ? -18.657 -9.909 -2.216 1.00 91.62 182 GLY A C 1
ATOM 1441 O O . GLY A 1 182 ? -18.506 -10.623 -3.199 1.00 91.62 182 GLY A O 1
ATOM 1442 N N . LEU A 1 183 ? -19.865 -9.742 -1.662 1.00 93.19 183 LEU A N 1
ATOM 1443 C CA . LEU A 1 183 ? -21.078 -10.331 -2.250 1.00 93.19 183 LEU A CA 1
ATOM 1444 C C . LEU A 1 183 ? -21.409 -9.732 -3.625 1.00 93.19 183 LEU A C 1
ATOM 1446 O O . LEU A 1 183 ? -21.962 -10.417 -4.482 1.00 93.19 183 LEU A O 1
ATOM 1450 N N . LYS A 1 184 ? -21.087 -8.449 -3.838 1.00 93.31 184 LYS A N 1
ATOM 1451 C CA . LYS A 1 184 ? -21.288 -7.751 -5.115 1.00 93.31 184 LYS A CA 1
ATOM 1452 C C . LYS A 1 184 ? -20.141 -8.004 -6.095 1.00 93.31 184 LYS A C 1
ATOM 1454 O O . LYS A 1 184 ? -20.381 -8.049 -7.299 1.00 93.31 184 LYS A O 1
ATOM 1459 N N . TYR A 1 185 ? -18.921 -8.166 -5.586 1.00 92.25 185 TYR A N 1
ATOM 1460 C CA . TYR A 1 185 ? -17.716 -8.417 -6.376 1.00 92.25 185 TYR A CA 1
ATOM 1461 C C . TYR A 1 185 ? -16.976 -9.659 -5.842 1.00 92.25 185 TYR A C 1
ATOM 1463 O O . TYR A 1 185 ? -16.025 -9.510 -5.075 1.00 92.25 185 TYR A O 1
ATOM 1471 N N . PRO A 1 186 ? -17.398 -10.879 -6.229 1.00 90.75 186 PRO A N 1
ATOM 1472 C CA . PRO A 1 186 ? -16.863 -12.124 -5.666 1.00 90.75 186 PRO A CA 1
ATOM 1473 C C . PRO A 1 186 ? -15.370 -12.348 -5.927 1.00 90.75 186 PRO A C 1
ATOM 1475 O O . PRO A 1 186 ? -14.681 -12.892 -5.072 1.00 90.75 186 PRO A O 1
ATOM 1478 N N . ASP A 1 187 ? -14.870 -11.888 -7.077 1.00 89.81 187 ASP A N 1
ATOM 1479 C CA . ASP A 1 187 ? -13.465 -12.043 -7.484 1.00 89.81 187 ASP A CA 1
ATOM 1480 C C . ASP A 1 187 ? -12.551 -10.935 -6.923 1.00 89.81 187 ASP A C 1
ATOM 1482 O O . ASP A 1 187 ? -11.359 -10.881 -7.231 1.00 89.81 187 ASP A O 1
ATOM 1486 N N . ALA A 1 188 ? -13.099 -9.996 -6.142 1.00 90.31 188 ALA A N 1
ATOM 1487 C CA . ALA A 1 188 ? -12.331 -8.886 -5.600 1.00 90.31 188 ALA A CA 1
ATOM 1488 C C . ALA A 1 188 ? -11.508 -9.319 -4.382 1.00 90.31 188 ALA A C 1
ATOM 1490 O O . ALA A 1 188 ? -12.033 -9.846 -3.400 1.00 90.31 188 ALA A O 1
ATOM 1491 N N . ASN A 1 189 ? -10.217 -8.992 -4.408 1.00 92.31 189 ASN A N 1
ATOM 1492 C CA . ASN A 1 189 ? -9.353 -9.147 -3.245 1.00 92.31 189 ASN A CA 1
ATOM 1493 C C . ASN A 1 189 ? -9.770 -8.176 -2.131 1.00 92.31 189 ASN A C 1
ATOM 1495 O O . ASN A 1 189 ? -9.937 -6.976 -2.372 1.00 92.31 189 ASN A O 1
ATOM 1499 N N . LYS A 1 190 ? -9.897 -8.679 -0.900 1.00 94.88 190 LYS A N 1
ATOM 1500 C CA . LYS A 1 190 ? -10.298 -7.887 0.271 1.00 94.88 190 LYS A CA 1
ATOM 1501 C C . LYS A 1 190 ? -9.087 -7.570 1.134 1.00 94.88 190 LYS A C 1
ATOM 1503 O O . LYS A 1 190 ? -8.344 -8.462 1.537 1.00 94.88 190 LYS A O 1
ATOM 1508 N N . ARG A 1 191 ? -8.907 -6.288 1.441 1.00 95.00 191 ARG A N 1
ATOM 1509 C CA . ARG A 1 191 ? -7.752 -5.791 2.187 1.00 95.00 191 ARG A CA 1
ATOM 1510 C C . ARG A 1 191 ? -8.151 -4.646 3.104 1.00 95.00 191 ARG A C 1
ATOM 1512 O O . ARG A 1 191 ? -8.853 -3.731 2.684 1.00 95.00 191 ARG A O 1
ATOM 1519 N N . ILE A 1 192 ? -7.631 -4.680 4.321 1.00 96.31 192 ILE A N 1
ATOM 1520 C CA . ILE A 1 192 ? -7.665 -3.593 5.292 1.00 96.31 192 ILE A CA 1
ATOM 1521 C C . ILE A 1 192 ? -6.241 -3.055 5.434 1.00 96.31 192 ILE A C 1
ATOM 1523 O O . ILE A 1 192 ? -5.302 -3.825 5.636 1.00 96.31 192 ILE A O 1
ATOM 1527 N N . ILE A 1 193 ? -6.085 -1.736 5.335 1.00 94.00 193 ILE A N 1
ATOM 1528 C CA . ILE A 1 193 ? -4.861 -1.031 5.727 1.00 94.00 193 ILE A CA 1
ATOM 1529 C C . ILE A 1 193 ? -5.185 -0.326 7.039 1.00 94.00 193 ILE A C 1
ATOM 1531 O O . ILE A 1 193 ? -5.985 0.607 7.061 1.00 94.00 193 ILE A O 1
ATOM 1535 N N . CYS A 1 194 ? -4.606 -0.805 8.133 1.00 93.94 194 CYS A N 1
ATOM 1536 C CA . CYS A 1 194 ? -4.846 -0.279 9.467 1.00 93.94 194 CYS A CA 1
ATOM 1537 C C . CYS A 1 194 ? -3.637 0.529 9.925 1.00 93.94 194 CYS A C 1
ATOM 1539 O O . CYS A 1 194 ? -2.572 -0.039 10.167 1.00 93.94 194 CYS A O 1
ATOM 1541 N N . ILE A 1 195 ? -3.811 1.842 10.068 1.00 90.25 195 ILE A N 1
ATOM 1542 C CA . ILE A 1 195 ? -2.798 2.717 10.658 1.00 90.25 195 ILE A CA 1
ATOM 1543 C C . ILE A 1 195 ? -3.213 3.003 12.093 1.00 90.25 195 ILE A C 1
ATOM 1545 O O . ILE A 1 195 ? -4.215 3.676 12.328 1.00 90.25 195 ILE A O 1
ATOM 1549 N N . SER A 1 196 ? -2.483 2.430 13.041 1.00 88.38 196 SER A N 1
ATOM 1550 C CA . SER A 1 196 ? -2.740 2.616 14.463 1.00 88.38 196 SER A CA 1
ATOM 1551 C C . SER A 1 196 ? -1.479 2.311 15.259 1.00 88.38 196 SER A C 1
ATOM 1553 O O . SER A 1 196 ? -0.839 1.272 15.089 1.00 88.38 196 SER A O 1
ATOM 1555 N N . ASP A 1 197 ? -1.126 3.251 16.117 1.00 77.56 197 ASP A N 1
ATOM 1556 C CA . ASP A 1 197 ? -0.037 3.191 17.085 1.00 77.56 197 ASP A CA 1
ATOM 1557 C C . ASP A 1 197 ? -0.552 3.094 18.531 1.00 77.56 197 ASP A C 1
ATOM 1559 O O . ASP A 1 197 ? 0.190 2.671 19.410 1.00 77.56 197 ASP A O 1
ATOM 1563 N N . GLY A 1 198 ? -1.824 3.423 18.772 1.00 72.00 198 GLY A N 1
ATOM 1564 C CA . GLY A 1 198 ? -2.473 3.283 20.072 1.00 72.00 198 GLY A CA 1
ATOM 1565 C C . GLY A 1 198 ? -2.775 1.831 20.451 1.00 72.00 198 GLY A C 1
ATOM 1566 O O . GLY A 1 198 ? -3.128 1.002 19.605 1.00 72.00 198 GLY A O 1
ATOM 1567 N N . GLU A 1 199 ? -2.679 1.535 21.748 1.00 80.56 199 GLU A N 1
ATOM 1568 C CA . GLU A 1 199 ? -3.251 0.319 22.322 1.00 80.56 199 GLU A CA 1
ATOM 1569 C C . GLU A 1 199 ? -4.779 0.400 22.320 1.00 80.56 199 GLU A C 1
ATOM 1571 O O . GLU A 1 199 ? -5.371 1.476 22.437 1.00 80.56 199 GLU A O 1
ATOM 1576 N N . ASP A 1 200 ? -5.426 -0.753 22.176 1.00 85.88 200 ASP A N 1
ATOM 1577 C CA . ASP A 1 200 ? -6.873 -0.829 22.291 1.00 85.88 200 ASP A CA 1
ATOM 1578 C C . ASP A 1 200 ? -7.297 -0.646 23.750 1.00 85.88 200 ASP A C 1
ATOM 1580 O O . ASP A 1 200 ? -6.843 -1.375 24.631 1.00 85.88 200 ASP A O 1
ATOM 1584 N N . THR A 1 201 ? -8.173 0.321 24.008 1.00 86.19 201 THR A N 1
ATOM 1585 C CA . THR A 1 201 ? -8.614 0.652 25.370 1.00 86.19 201 THR A CA 1
ATOM 1586 C C . THR A 1 201 ? -10.092 0.373 25.606 1.00 86.19 201 THR A C 1
ATOM 1588 O O . THR A 1 201 ? -10.537 0.380 26.756 1.00 86.19 201 THR A O 1
ATOM 1591 N N . LYS A 1 202 ? -10.873 0.143 24.543 1.00 89.50 202 LYS A N 1
ATOM 1592 C CA . LYS A 1 202 ? -12.339 0.144 24.634 1.00 89.50 202 LYS A CA 1
ATOM 1593 C C . LYS A 1 202 ? -13.052 -0.875 23.755 1.00 89.50 202 LYS A C 1
ATOM 1595 O O . LYS A 1 202 ? -14.278 -0.950 23.850 1.00 89.50 202 LYS A O 1
ATOM 1600 N N . SER A 1 203 ? -12.350 -1.641 22.916 1.00 91.25 203 SER A N 1
ATOM 1601 C CA . SER A 1 203 ? -13.059 -2.570 22.040 1.00 91.25 203 SER A CA 1
ATOM 1602 C C . SER A 1 203 ? -13.777 -3.652 22.830 1.00 91.25 203 SER A C 1
ATOM 1604 O O . SER A 1 203 ? -13.281 -4.189 23.821 1.00 91.25 203 SER A O 1
ATOM 1606 N N . SER A 1 204 ? -14.957 -4.011 22.339 1.00 92.06 204 SER A N 1
ATOM 1607 C CA . SER A 1 204 ? -15.650 -5.225 22.767 1.00 92.06 204 SER A CA 1
ATOM 1608 C C . SER A 1 204 ? -15.001 -6.486 22.188 1.00 92.06 204 SER A C 1
ATOM 1610 O O . SER A 1 204 ? -15.003 -7.548 22.816 1.00 92.06 204 SER A O 1
ATOM 1612 N N . GLN A 1 205 ? -14.428 -6.360 20.991 1.00 91.38 205 GLN A N 1
ATOM 1613 C CA . GLN A 1 205 ? -13.768 -7.435 20.270 1.00 91.38 205 GLN A CA 1
ATOM 1614 C C . GLN A 1 205 ? -12.338 -7.659 20.769 1.00 91.38 205 GLN A C 1
ATOM 1616 O O . GLN A 1 205 ? -11.640 -6.734 21.173 1.00 91.38 205 GLN A O 1
ATOM 1621 N N . THR A 1 206 ? -11.874 -8.908 20.693 1.00 93.31 206 THR A N 1
ATOM 1622 C CA . THR A 1 206 ? -10.493 -9.265 21.039 1.00 93.31 206 THR A CA 1
ATOM 1623 C C . THR A 1 206 ? -9.600 -9.321 19.801 1.00 93.31 206 THR A C 1
ATOM 1625 O O . THR A 1 206 ? -10.054 -9.615 18.691 1.00 93.31 206 THR A O 1
ATOM 1628 N N . SER A 1 207 ? -8.298 -9.121 19.996 1.00 93.00 207 SER A N 1
ATOM 1629 C CA . SER A 1 207 ? -7.278 -9.189 18.944 1.00 93.00 207 SER A CA 1
ATOM 1630 C C . SER A 1 207 ? -7.234 -10.532 18.213 1.00 93.00 207 SER A C 1
ATOM 1632 O O . SER A 1 207 ? -7.393 -10.615 16.994 1.00 93.00 207 SER A O 1
ATOM 1634 N N . HIS A 1 208 ? -7.123 -11.622 18.967 1.00 93.06 208 HIS A N 1
ATOM 1635 C CA . HIS A 1 208 ? -7.142 -12.984 18.433 1.00 93.06 208 HIS A CA 1
ATOM 1636 C C . HIS A 1 208 ? -8.492 -13.367 17.796 1.00 93.06 208 HIS A C 1
ATOM 1638 O O . HIS A 1 208 ? -8.514 -14.112 16.815 1.00 93.06 208 HIS A O 1
ATOM 1644 N N . GLY A 1 209 ? -9.615 -12.862 18.321 1.00 93.38 209 GLY A N 1
ATOM 1645 C CA . GLY A 1 209 ? -10.936 -13.054 17.717 1.00 93.38 209 GLY A CA 1
ATOM 1646 C C . GLY A 1 209 ? -11.045 -12.352 16.363 1.00 93.38 209 GLY A C 1
ATOM 1647 O O . GLY A 1 209 ? -11.492 -12.953 15.386 1.00 93.38 209 GLY A O 1
ATOM 1648 N N . SER A 1 210 ? -10.539 -11.120 16.285 1.00 95.12 210 SER A N 1
ATOM 1649 C CA . SER A 1 210 ? -10.468 -10.332 15.051 1.00 95.12 210 SER A CA 1
ATOM 1650 C C . SER A 1 210 ? -9.592 -11.011 13.998 1.00 95.12 210 SER A C 1
ATOM 1652 O O . SER A 1 210 ? -10.014 -11.146 12.852 1.00 95.12 210 SER A O 1
ATOM 1654 N N . TYR A 1 211 ? -8.425 -11.540 14.387 1.00 95.56 211 TYR A N 1
ATOM 1655 C CA . TYR A 1 211 ? -7.601 -12.383 13.511 1.00 95.56 211 TYR A CA 1
ATOM 1656 C C . TYR A 1 211 ? -8.405 -13.539 12.901 1.00 95.56 211 TYR A C 1
ATOM 1658 O O . TYR A 1 211 ? -8.359 -13.766 11.690 1.00 95.56 211 TYR A O 1
ATOM 1666 N N . TRP A 1 212 ? -9.123 -14.289 13.742 1.00 95.19 212 TRP A N 1
ATOM 1667 C CA . TRP A 1 212 ? -9.850 -15.474 13.297 1.00 95.19 212 TRP A CA 1
ATOM 1668 C C . TRP A 1 212 ? -10.958 -15.110 12.307 1.00 95.19 212 TRP A C 1
ATOM 1670 O O . TRP A 1 212 ? -11.110 -15.779 11.285 1.00 95.19 212 TRP A O 1
ATOM 1680 N N . LEU A 1 213 ? -11.680 -14.022 12.579 1.00 95.62 213 LEU A N 1
ATOM 1681 C CA . LEU A 1 213 ? -12.727 -13.503 11.705 1.00 95.62 213 LEU A CA 1
ATOM 1682 C C . LEU A 1 213 ? -12.173 -13.086 10.335 1.00 95.62 213 LEU A C 1
ATOM 1684 O O . LEU A 1 213 ? -12.679 -13.531 9.305 1.00 95.62 213 LEU A O 1
ATOM 1688 N N . LEU A 1 214 ? -11.095 -12.297 10.320 1.00 96.31 214 LEU A N 1
ATOM 1689 C CA . LEU A 1 214 ? -10.441 -11.848 9.086 1.00 96.31 214 LEU A CA 1
ATOM 1690 C C . LEU A 1 214 ? -9.934 -13.027 8.254 1.00 96.31 214 LEU A C 1
ATOM 1692 O O . LEU A 1 214 ? -10.138 -13.070 7.042 1.00 96.31 214 LEU A O 1
ATOM 1696 N N . LYS A 1 215 ? -9.340 -14.028 8.912 1.00 94.69 215 LYS A N 1
ATOM 1697 C CA . LYS A 1 215 ? -8.885 -15.255 8.256 1.00 94.69 215 LYS A CA 1
ATOM 1698 C C . LYS A 1 215 ? -10.035 -16.039 7.628 1.00 94.69 215 LYS A C 1
ATOM 1700 O O . LYS A 1 215 ? -9.900 -16.504 6.502 1.00 94.69 215 LYS A O 1
ATOM 1705 N N . GLN A 1 216 ? -11.141 -16.227 8.351 1.00 94.19 216 GLN A N 1
ATOM 1706 C CA . GLN A 1 216 ? -12.297 -16.970 7.838 1.00 94.19 216 GLN A CA 1
ATOM 1707 C C . GLN A 1 216 ? -12.914 -16.302 6.611 1.00 94.19 216 GLN A C 1
ATOM 1709 O O . GLN A 1 216 ? -13.371 -16.994 5.704 1.00 94.19 216 GLN A O 1
ATOM 1714 N N . ASN A 1 217 ? -12.896 -14.972 6.579 1.00 95.38 217 ASN A N 1
ATOM 1715 C CA . ASN A 1 217 ? -13.456 -14.194 5.488 1.00 95.38 217 ASN A CA 1
ATOM 1716 C C . ASN A 1 217 ? -12.461 -13.909 4.359 1.00 95.38 217 ASN A C 1
ATOM 1718 O O . ASN A 1 217 ? -12.836 -13.19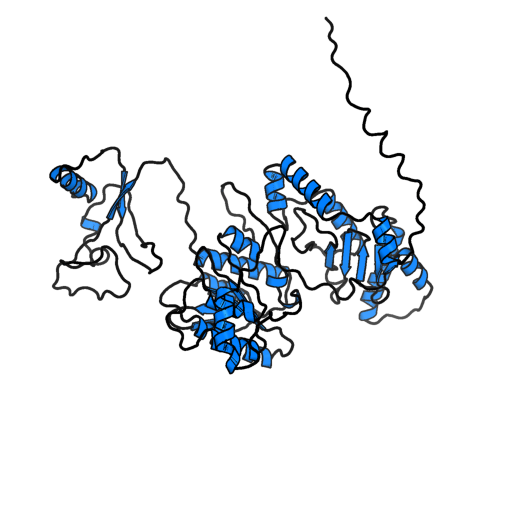5 3.434 1.00 95.38 217 ASN A O 1
ATOM 1722 N N . ASP A 1 218 ? -11.238 -14.444 4.397 1.00 94.25 218 ASP A N 1
ATOM 1723 C CA . ASP A 1 218 ? -10.188 -14.165 3.405 1.00 94.25 218 ASP A CA 1
ATOM 1724 C C . ASP A 1 218 ? -9.952 -12.652 3.217 1.00 94.25 218 ASP A C 1
ATOM 1726 O O . ASP A 1 218 ? -10.027 -12.096 2.120 1.00 94.25 218 ASP A O 1
ATOM 1730 N N . VAL A 1 219 ? -9.772 -11.952 4.341 1.00 96.19 219 VAL A N 1
ATOM 1731 C CA . VAL A 1 219 ? -9.474 -10.517 4.380 1.00 96.19 219 VAL A CA 1
ATOM 1732 C C . VAL A 1 219 ? -8.035 -10.321 4.838 1.00 96.19 219 VAL A C 1
ATOM 1734 O O . VAL A 1 219 ? -7.662 -10.691 5.952 1.00 96.19 219 VAL A O 1
ATOM 1737 N N . ALA A 1 220 ? -7.225 -9.698 3.986 1.00 95.56 220 ALA A N 1
ATOM 1738 C CA . ALA A 1 220 ? -5.864 -9.310 4.330 1.00 95.56 220 ALA A CA 1
ATOM 1739 C C . ALA A 1 220 ? -5.852 -8.087 5.260 1.00 95.56 220 ALA A C 1
ATOM 1741 O O . ALA A 1 220 ? -6.662 -7.175 5.093 1.00 95.56 220 ALA A O 1
ATOM 1742 N N . LEU A 1 221 ? -4.902 -8.032 6.196 1.00 96.12 221 LEU A N 1
ATOM 1743 C CA . LEU A 1 221 ? -4.701 -6.894 7.096 1.00 96.12 221 LEU A CA 1
ATOM 1744 C C . LEU A 1 221 ? -3.245 -6.442 7.054 1.00 96.12 221 LEU A C 1
ATOM 1746 O O . LEU A 1 221 ? -2.385 -7.098 7.632 1.00 96.12 221 LEU A O 1
ATOM 1750 N N . ASP A 1 222 ? -2.976 -5.309 6.416 1.00 94.06 222 ASP A N 1
ATOM 1751 C CA . ASP A 1 222 ? -1.680 -4.650 6.536 1.00 94.06 222 ASP A CA 1
ATOM 1752 C C . ASP A 1 222 ? -1.734 -3.639 7.682 1.00 94.06 222 ASP A C 1
ATOM 1754 O O . ASP A 1 222 ? -2.613 -2.777 7.720 1.00 94.06 222 ASP A O 1
ATOM 1758 N N . SER A 1 223 ? -0.791 -3.737 8.614 1.00 93.19 223 SER A N 1
ATOM 1759 C CA . SER A 1 223 ? -0.694 -2.827 9.756 1.00 93.19 223 SER A CA 1
ATOM 1760 C C . SER A 1 223 ? 0.451 -1.843 9.583 1.00 93.19 223 SER A C 1
ATOM 1762 O O . SER A 1 223 ? 1.551 -2.254 9.207 1.00 93.19 223 SER A O 1
ATOM 1764 N N . ILE A 1 224 ? 0.205 -0.582 9.929 1.00 89.94 224 ILE A N 1
ATOM 1765 C CA . ILE A 1 224 ? 1.196 0.491 9.971 1.00 89.94 224 ILE A CA 1
ATOM 1766 C C . ILE A 1 224 ? 1.177 1.103 11.375 1.00 89.94 224 ILE A C 1
ATOM 1768 O O . ILE A 1 224 ? 0.145 1.614 11.809 1.00 89.94 224 ILE A O 1
ATOM 1772 N N . CYS A 1 225 ? 2.309 1.067 12.074 1.00 87.75 225 CYS A N 1
ATOM 1773 C CA . CYS A 1 225 ? 2.498 1.767 13.347 1.00 87.75 225 CYS A CA 1
ATOM 1774 C C . CYS A 1 225 ? 3.445 2.948 13.115 1.00 87.75 225 CYS A C 1
ATOM 1776 O O . CYS A 1 225 ? 4.571 2.733 12.673 1.00 87.75 225 CYS A O 1
ATOM 1778 N N . LEU A 1 226 ? 2.983 4.177 13.356 1.00 82.88 226 LEU A N 1
ATOM 1779 C CA . LEU A 1 226 ? 3.779 5.385 13.126 1.00 82.88 226 LEU A CA 1
ATOM 1780 C C . LEU A 1 226 ? 4.625 5.719 14.361 1.00 82.88 226 LEU A C 1
ATOM 1782 O O . LEU A 1 226 ? 4.115 5.739 15.480 1.00 82.88 226 LEU A O 1
ATOM 1786 N N . GLY A 1 227 ? 5.897 6.052 14.147 1.00 73.00 227 GLY A N 1
ATOM 1787 C CA . GLY A 1 227 ? 6.805 6.491 15.206 1.00 73.00 227 GLY A CA 1
ATOM 1788 C C . GLY A 1 227 ? 7.361 5.351 16.066 1.00 73.00 227 GLY A C 1
ATOM 1789 O O . GLY A 1 227 ? 7.472 4.206 15.629 1.00 73.00 227 GLY A O 1
ATOM 1790 N N . GLY A 1 228 ? 7.755 5.688 17.298 1.00 68.94 228 GLY A N 1
ATOM 1791 C CA . GLY A 1 228 ? 8.425 4.770 18.227 1.00 68.94 228 GLY A CA 1
ATOM 1792 C C . GLY A 1 228 ? 7.501 3.823 18.999 1.00 68.94 228 GLY A C 1
ATOM 1793 O O . GLY A 1 228 ? 7.991 3.055 19.821 1.00 68.94 228 GLY A O 1
ATOM 1794 N N . GLU A 1 229 ? 6.190 3.878 18.764 1.00 72.81 229 GLU A N 1
ATOM 1795 C CA . GLU A 1 229 ? 5.199 3.075 19.485 1.00 72.81 229 GLU A CA 1
ATOM 1796 C C . GLU A 1 229 ? 5.036 1.667 18.895 1.00 72.81 229 GLU A C 1
ATOM 1798 O O . GLU A 1 229 ? 5.211 1.429 17.694 1.00 72.81 229 GLU A O 1
ATOM 1803 N N . TYR A 1 230 ? 4.661 0.710 19.750 1.00 78.12 230 TYR A N 1
ATOM 1804 C CA . TYR A 1 230 ? 4.596 -0.708 19.395 1.00 78.12 230 TYR A CA 1
ATOM 1805 C C . TYR A 1 230 ? 3.229 -1.319 19.698 1.00 78.12 230 TYR A C 1
ATOM 1807 O O . TYR A 1 230 ? 2.978 -1.785 20.805 1.00 78.12 230 TYR A O 1
ATOM 1815 N N . ASN A 1 231 ? 2.384 -1.479 18.676 1.00 87.19 231 ASN A N 1
ATOM 1816 C CA . ASN A 1 231 ? 1.197 -2.324 18.801 1.00 87.19 231 ASN A CA 1
ATOM 1817 C C . ASN A 1 231 ? 1.529 -3.782 18.423 1.00 87.19 231 ASN A C 1
ATOM 1819 O O . ASN A 1 231 ? 1.470 -4.192 17.256 1.00 87.19 231 ASN A O 1
ATOM 1823 N N . THR A 1 232 ? 1.943 -4.572 19.420 1.00 90.94 232 THR A N 1
ATOM 1824 C CA . THR A 1 232 ? 2.373 -5.971 19.222 1.00 90.94 232 THR A CA 1
ATOM 1825 C C . THR A 1 232 ? 1.230 -6.892 18.792 1.00 90.94 232 THR A C 1
ATOM 1827 O O . THR A 1 232 ? 1.450 -7.805 17.995 1.00 90.94 232 THR A O 1
ATOM 1830 N N . GLU A 1 233 ? 0.002 -6.641 19.248 1.00 92.94 233 GLU A N 1
ATOM 1831 C CA . GLU A 1 233 ? -1.169 -7.449 18.899 1.00 92.94 233 GLU A CA 1
ATOM 1832 C C . GLU A 1 233 ? -1.646 -7.200 17.464 1.00 92.94 233 GLU A C 1
ATOM 1834 O O . GLU A 1 233 ? -1.925 -8.151 16.723 1.00 92.94 233 GLU A O 1
ATOM 1839 N N . LEU A 1 234 ? -1.688 -5.937 17.031 1.00 94.38 234 LEU A N 1
ATOM 1840 C CA . LEU A 1 234 ? -1.989 -5.573 15.646 1.00 94.38 234 LEU A CA 1
ATOM 1841 C C . LEU A 1 234 ? -0.943 -6.173 14.700 1.00 94.38 234 LEU A C 1
ATOM 1843 O O . LEU A 1 234 ? -1.282 -6.807 13.699 1.00 94.38 234 LEU A O 1
ATOM 1847 N N . ARG A 1 235 ? 0.335 -6.077 15.076 1.00 92.88 235 ARG A N 1
ATOM 1848 C CA . ARG A 1 235 ? 1.447 -6.680 14.335 1.00 92.88 235 ARG A CA 1
ATOM 1849 C C . ARG A 1 235 ? 1.348 -8.200 14.256 1.00 92.88 235 ARG A C 1
ATOM 1851 O O . ARG A 1 235 ? 1.586 -8.764 13.188 1.00 92.88 235 ARG A O 1
ATOM 1858 N N . ALA A 1 236 ? 0.999 -8.866 15.356 1.00 94.06 236 ALA A N 1
ATOM 1859 C CA . ALA A 1 236 ? 0.797 -10.313 15.395 1.00 94.06 236 ALA A CA 1
ATOM 1860 C C . ALA A 1 236 ? -0.361 -10.748 14.492 1.00 94.06 236 ALA A C 1
ATOM 1862 O O . ALA A 1 236 ? -0.252 -11.756 13.792 1.00 94.06 236 ALA A O 1
ATOM 1863 N N . THR A 1 237 ? -1.440 -9.966 14.462 1.00 95.12 237 THR A N 1
ATOM 1864 C CA . THR A 1 237 ? -2.601 -10.214 13.600 1.00 95.12 237 THR A CA 1
ATOM 1865 C C . THR A 1 237 ? -2.194 -10.183 12.129 1.00 95.12 237 THR A C 1
ATOM 1867 O O . THR A 1 237 ? -2.392 -11.170 11.417 1.00 95.12 237 THR A O 1
ATOM 1870 N N . SER A 1 238 ? -1.535 -9.108 11.689 1.00 94.75 238 SER A N 1
ATOM 1871 C CA . SER A 1 238 ? -1.016 -8.985 10.322 1.00 94.75 238 SER A CA 1
ATOM 1872 C C . SER A 1 238 ? 0.031 -10.059 10.006 1.00 94.75 238 SER A C 1
ATOM 1874 O O . SER A 1 238 ? 0.035 -10.619 8.912 1.00 94.75 238 SER A O 1
ATOM 1876 N N . TYR A 1 239 ? 0.900 -10.407 10.966 1.00 94.81 239 TYR A N 1
ATOM 1877 C CA . TYR A 1 239 ? 1.892 -11.479 10.825 1.00 94.81 239 TYR A CA 1
ATOM 1878 C C . TYR A 1 239 ? 1.241 -12.824 10.519 1.00 94.81 239 TYR A C 1
ATOM 1880 O O . TYR A 1 239 ? 1.582 -13.454 9.522 1.00 94.81 239 TYR A O 1
ATOM 1888 N N . LEU A 1 240 ? 0.281 -13.246 11.341 1.00 95.00 240 LEU A N 1
ATOM 1889 C CA . LEU A 1 240 ? -0.401 -14.530 11.188 1.00 95.00 240 LEU A CA 1
ATOM 1890 C C . LEU A 1 240 ? -1.260 -14.610 9.920 1.00 95.00 240 LEU A C 1
ATOM 1892 O O . LEU A 1 240 ? -1.537 -15.712 9.445 1.00 95.00 240 LEU A O 1
ATOM 1896 N N . LEU A 1 241 ? -1.685 -13.465 9.380 1.00 94.25 241 LEU A N 1
ATOM 1897 C CA . LEU A 1 241 ? -2.342 -13.358 8.076 1.00 94.25 241 LEU A CA 1
ATOM 1898 C C . LEU A 1 241 ? -1.341 -13.303 6.910 1.00 94.25 241 LEU A C 1
ATOM 1900 O O . LEU A 1 241 ? -1.766 -13.166 5.772 1.00 94.25 241 LEU A O 1
ATOM 1904 N N . GLY A 1 242 ? -0.027 -13.374 7.152 1.00 91.75 242 GLY A N 1
ATOM 1905 C CA . GLY A 1 242 ? 1.004 -13.255 6.110 1.00 91.75 242 GLY A CA 1
ATOM 1906 C C . GLY A 1 242 ? 1.088 -11.858 5.475 1.00 91.75 242 GLY A C 1
ATOM 1907 O O . GLY A 1 242 ? 1.662 -11.688 4.398 1.00 91.75 242 GLY A O 1
ATOM 1908 N N . CYS A 1 243 ? 0.509 -10.853 6.131 1.00 92.44 243 CYS A N 1
ATOM 1909 C CA . CYS A 1 243 ? 0.342 -9.497 5.627 1.00 92.44 243 CYS A CA 1
ATOM 1910 C C . CYS A 1 243 ? 1.474 -8.553 6.078 1.00 92.44 243 CYS A C 1
ATOM 1912 O O . CYS A 1 243 ? 2.310 -8.921 6.903 1.00 92.44 243 CYS A O 1
ATOM 1914 N N . TYR A 1 244 ? 1.557 -7.346 5.513 1.00 91.44 244 TYR A N 1
ATOM 1915 C CA . TYR A 1 244 ? 2.632 -6.394 5.809 1.00 91.44 244 TYR A CA 1
ATOM 1916 C C . TYR A 1 244 ? 2.482 -5.761 7.195 1.00 91.44 244 TYR A C 1
ATOM 1918 O O . TYR A 1 244 ? 1.384 -5.558 7.707 1.00 91.44 244 TYR A O 1
ATOM 1926 N N . ARG A 1 245 ? 3.630 -5.475 7.811 1.00 91.94 245 ARG A N 1
ATOM 1927 C CA . ARG A 1 245 ? 3.761 -4.959 9.180 1.00 91.94 245 ARG A CA 1
ATOM 1928 C C . ARG A 1 245 ? 4.723 -3.783 9.162 1.00 91.94 245 ARG A C 1
ATOM 1930 O O . ARG A 1 245 ? 5.893 -3.955 9.478 1.00 91.94 245 ARG A O 1
ATOM 1937 N N . LEU A 1 246 ? 4.279 -2.641 8.675 1.00 87.75 246 LEU A N 1
ATOM 1938 C CA . LEU A 1 246 ? 5.154 -1.498 8.465 1.00 87.75 246 LEU A CA 1
ATOM 1939 C C . LEU A 1 246 ? 5.275 -0.707 9.766 1.00 87.75 246 LEU A C 1
ATOM 1941 O O . LEU A 1 246 ? 4.299 -0.538 10.497 1.00 87.75 246 LEU A O 1
ATOM 1945 N N . GLN A 1 247 ? 6.484 -0.248 10.057 1.00 85.81 247 GLN A N 1
ATOM 1946 C CA . GLN A 1 247 ? 6.755 0.606 11.204 1.00 85.81 247 GLN A CA 1
ATOM 1947 C C . GLN A 1 247 ? 7.668 1.745 10.749 1.00 85.81 247 GLN A C 1
ATOM 1949 O O . GLN A 1 247 ? 8.879 1.674 10.947 1.00 85.81 247 GLN A O 1
ATOM 1954 N N . PRO A 1 248 ? 7.122 2.744 10.037 1.00 78.81 248 PRO A N 1
ATOM 1955 C CA . PRO A 1 248 ? 7.895 3.921 9.692 1.00 78.81 248 PRO A CA 1
ATOM 1956 C C . PRO A 1 248 ? 8.195 4.732 10.957 1.00 78.81 248 PRO A C 1
ATOM 1958 O O . PRO A 1 248 ? 7.295 5.237 11.630 1.00 78.81 248 PRO A O 1
ATOM 1961 N N . GLU A 1 249 ? 9.481 4.862 11.269 1.00 72.94 249 GLU A N 1
ATOM 1962 C CA . GLU A 1 249 ? 9.963 5.615 12.434 1.00 72.94 249 GLU A CA 1
ATOM 1963 C C . GLU A 1 249 ? 10.009 7.133 12.177 1.00 72.94 249 GLU A C 1
ATOM 1965 O O . GLU A 1 249 ? 10.036 7.922 13.118 1.00 72.94 249 GLU A O 1
ATOM 1970 N N . SER A 1 250 ? 9.962 7.550 10.907 1.00 66.62 250 SER A N 1
ATOM 1971 C CA . SER A 1 250 ? 9.961 8.949 10.470 1.00 66.62 250 SER A CA 1
ATOM 1972 C C . SER A 1 250 ? 8.869 9.217 9.429 1.00 66.62 250 SER A C 1
ATOM 1974 O O . SER A 1 250 ? 8.399 8.300 8.749 1.00 66.62 250 SER A O 1
ATOM 1976 N N . LEU A 1 251 ? 8.479 10.491 9.274 1.00 65.31 251 LEU A N 1
ATOM 1977 C CA . LEU A 1 251 ? 7.594 10.934 8.186 1.00 65.31 251 LEU A CA 1
ATOM 1978 C C . LEU A 1 251 ? 8.170 10.558 6.819 1.00 65.31 251 LEU A C 1
ATOM 1980 O O . LEU A 1 251 ? 7.430 10.095 5.962 1.00 65.31 251 LEU A O 1
ATOM 1984 N N . GLU A 1 252 ? 9.480 10.712 6.637 1.00 60.72 252 GLU A N 1
ATOM 1985 C CA . GLU A 1 252 ? 10.176 10.342 5.403 1.00 60.72 252 GLU A CA 1
ATOM 1986 C C . GLU A 1 252 ? 9.986 8.852 5.082 1.00 60.72 252 GLU A C 1
ATOM 1988 O O . GLU A 1 252 ? 9.545 8.518 3.988 1.00 60.72 252 GLU A O 1
ATOM 1993 N N . ASN A 1 253 ? 10.176 7.961 6.062 1.00 64.44 253 ASN A N 1
ATOM 1994 C CA . ASN A 1 253 ? 9.928 6.524 5.904 1.00 64.44 253 ASN A CA 1
ATOM 1995 C C . ASN A 1 253 ? 8.436 6.229 5.620 1.00 64.44 253 ASN A C 1
ATOM 1997 O O . ASN A 1 253 ? 8.095 5.411 4.766 1.00 64.44 253 ASN A O 1
ATOM 2001 N N . GLY A 1 254 ? 7.522 6.947 6.281 1.00 63.88 254 GLY A N 1
ATOM 2002 C CA . GLY A 1 254 ? 6.082 6.840 6.034 1.00 63.88 254 GLY A CA 1
ATOM 2003 C C . GLY A 1 254 ? 5.690 7.254 4.613 1.00 63.88 254 GLY A C 1
ATOM 2004 O O . GLY A 1 254 ? 4.950 6.539 3.936 1.00 63.88 254 GLY A O 1
ATOM 2005 N N . LEU A 1 255 ? 6.213 8.381 4.130 1.00 64.62 255 LEU A N 1
ATOM 2006 C CA . LEU A 1 255 ? 6.007 8.845 2.761 1.00 64.62 255 LEU A CA 1
ATOM 2007 C C . LEU A 1 255 ? 6.685 7.926 1.748 1.00 64.62 255 LEU A C 1
ATOM 2009 O O . LEU A 1 255 ? 6.078 7.667 0.718 1.00 64.62 255 LEU A O 1
ATOM 2013 N N . ALA A 1 256 ? 7.857 7.361 2.045 1.00 61.38 256 ALA A N 1
ATOM 2014 C CA . ALA A 1 256 ? 8.535 6.402 1.173 1.00 61.38 256 ALA A CA 1
ATOM 2015 C C . ALA A 1 256 ? 7.657 5.176 0.862 1.00 61.38 256 ALA A C 1
ATOM 2017 O O . ALA A 1 256 ? 7.658 4.677 -0.258 1.00 61.38 256 ALA A O 1
ATOM 2018 N N . ILE A 1 257 ? 6.838 4.727 1.819 1.00 60.84 257 ILE A N 1
ATOM 2019 C CA . ILE A 1 257 ? 5.886 3.620 1.629 1.00 60.84 257 ILE A CA 1
ATOM 2020 C C . ILE A 1 257 ? 4.744 3.981 0.647 1.00 60.84 257 ILE A C 1
ATOM 2022 O O . ILE A 1 257 ? 4.185 3.082 0.011 1.00 60.84 257 ILE A O 1
ATOM 2026 N N . ALA A 1 258 ? 4.372 5.263 0.523 1.00 51.69 258 ALA A N 1
ATOM 2027 C CA . ALA A 1 258 ? 3.174 5.725 -0.200 1.00 51.69 258 ALA A CA 1
ATOM 2028 C C . ALA A 1 258 ? 3.430 6.678 -1.402 1.00 51.69 258 ALA A C 1
ATOM 2030 O O . ALA A 1 258 ? 2.500 6.951 -2.156 1.00 51.69 258 ALA A O 1
ATOM 2031 N N . GLU A 1 259 ? 4.664 7.167 -1.548 1.00 57.25 259 GLU A N 1
ATOM 2032 C CA . GLU A 1 259 ? 5.206 8.350 -2.256 1.00 57.25 259 GLU A CA 1
ATOM 2033 C C . GLU A 1 259 ? 4.293 9.288 -3.081 1.00 57.25 259 GLU A C 1
ATOM 2035 O O . GLU A 1 259 ? 3.760 8.935 -4.133 1.00 57.25 259 GLU A O 1
ATOM 2040 N N . VAL A 1 260 ? 4.312 10.574 -2.686 1.00 32.97 260 VAL A N 1
ATOM 2041 C CA . VAL A 1 260 ? 4.125 11.805 -3.488 1.00 32.97 260 VAL A CA 1
ATOM 2042 C C . VAL A 1 260 ? 5.113 12.862 -2.974 1.00 32.97 260 VAL A C 1
ATOM 2044 O O . VAL A 1 260 ? 5.339 12.942 -1.770 1.00 32.97 260 VAL A O 1
ATOM 2047 N N . HIS A 1 261 ? 5.658 13.675 -3.885 1.00 34.66 261 HIS A N 1
ATOM 2048 C CA . HIS A 1 261 ? 6.263 14.980 -3.603 1.00 34.66 261 HIS A CA 1
ATOM 2049 C C . HIS A 1 261 ? 5.244 16.048 -4.037 1.00 34.66 261 HIS A C 1
ATOM 2051 O O . HIS A 1 261 ? 4.787 16.008 -5.177 1.00 34.66 261 HIS A O 1
ATOM 2057 N N . GLU A 1 262 ? 4.859 16.975 -3.157 1.00 34.09 262 GLU A N 1
ATOM 2058 C CA . GLU A 1 262 ? 4.260 18.250 -3.581 1.00 34.09 262 GLU A CA 1
ATOM 2059 C C . GLU A 1 262 ? 5.326 19.340 -3.453 1.00 34.09 262 GLU A C 1
ATOM 2061 O O . GLU A 1 262 ? 6.066 19.386 -2.469 1.00 34.09 262 GLU A O 1
ATOM 2066 N N . ASP A 1 263 ? 5.452 20.165 -4.489 1.00 39.91 263 ASP A N 1
ATOM 2067 C CA . ASP A 1 263 ? 6.297 21.354 -4.501 1.00 39.91 263 ASP A CA 1
ATOM 2068 C C . ASP A 1 263 ? 5.818 22.352 -3.443 1.00 39.91 263 ASP A C 1
ATOM 2070 O O . ASP A 1 263 ? 4.706 22.879 -3.515 1.00 39.91 263 ASP A O 1
ATOM 2074 N N . GLY A 1 264 ? 6.676 22.644 -2.466 1.00 31.64 264 GLY A N 1
ATOM 2075 C CA . GLY A 1 264 ? 6.347 23.571 -1.390 1.00 31.64 264 GLY A CA 1
ATOM 2076 C C . GLY A 1 264 ? 7.503 23.838 -0.433 1.00 31.64 264 GLY A C 1
ATOM 2077 O O . GLY A 1 264 ? 7.431 23.454 0.721 1.00 31.64 264 GLY A O 1
ATOM 2078 N N . ALA A 1 265 ? 8.539 24.521 -0.927 1.00 30.78 265 ALA A N 1
ATOM 2079 C CA . ALA A 1 265 ? 9.443 25.407 -0.179 1.00 30.78 265 ALA A CA 1
ATOM 2080 C C . ALA A 1 265 ? 10.197 24.881 1.083 1.00 30.78 265 ALA A C 1
ATOM 2082 O O . ALA A 1 265 ? 9.633 24.719 2.156 1.00 30.78 265 ALA A O 1
ATOM 2083 N N . ILE A 1 266 ? 11.539 24.898 0.963 1.00 30.98 266 ILE A N 1
ATOM 2084 C CA . ILE A 1 266 ? 12.548 25.240 2.001 1.00 30.98 266 ILE A CA 1
ATOM 2085 C C . ILE A 1 266 ? 13.050 24.103 2.935 1.00 30.98 266 ILE A C 1
ATOM 2087 O O . ILE A 1 266 ? 12.494 23.828 3.985 1.00 30.98 266 ILE A O 1
ATOM 2091 N N . PHE A 1 267 ? 14.227 23.566 2.561 1.00 31.39 267 PHE A N 1
ATOM 2092 C CA . PHE A 1 267 ? 15.443 23.309 3.374 1.00 31.39 267 PHE A CA 1
ATOM 2093 C C . PHE A 1 267 ? 15.363 22.444 4.664 1.00 31.39 267 PHE A C 1
ATOM 2095 O O . PHE A 1 267 ? 14.899 22.920 5.693 1.00 31.39 267 PHE A O 1
ATOM 2102 N N . ARG A 1 268 ? 16.017 21.261 4.670 1.00 29.23 268 ARG A N 1
ATOM 2103 C CA . ARG A 1 268 ? 17.254 20.936 5.445 1.00 29.23 268 ARG A CA 1
ATOM 2104 C C . ARG A 1 268 ? 17.633 19.436 5.357 1.00 29.23 268 ARG A C 1
ATOM 2106 O O . ARG A 1 268 ? 16.896 18.570 5.796 1.00 29.23 268 ARG A O 1
ATOM 2113 N N . LEU A 1 269 ? 18.822 19.197 4.795 1.00 28.92 269 LEU A N 1
ATOM 2114 C CA . LEU A 1 269 ? 19.815 18.128 5.036 1.00 28.92 269 LEU A CA 1
ATOM 2115 C C . LEU A 1 269 ? 19.406 16.892 5.880 1.00 28.92 269 LEU A C 1
ATOM 2117 O O . LEU A 1 269 ? 19.496 16.945 7.102 1.00 28.92 269 LEU A O 1
ATOM 2121 N N . GLN A 1 270 ? 19.124 15.758 5.227 1.00 29.84 270 GLN A N 1
ATOM 2122 C CA . GLN A 1 270 ? 19.807 14.446 5.351 1.00 29.84 270 GLN A CA 1
ATOM 2123 C C . GLN A 1 270 ? 19.072 13.386 4.494 1.00 29.84 270 GLN A C 1
ATOM 2125 O O . GLN A 1 270 ? 17.919 13.612 4.137 1.00 29.84 270 GLN A O 1
ATOM 2130 N N . PRO A 1 271 ? 19.740 12.292 4.073 1.00 35.31 271 PRO A N 1
ATOM 2131 C CA . PRO A 1 271 ? 19.260 11.423 2.997 1.00 35.31 271 PRO A CA 1
ATOM 2132 C C . PRO A 1 271 ? 18.502 10.228 3.572 1.00 35.31 271 PRO A C 1
ATOM 2134 O O . PRO A 1 271 ? 19.099 9.569 4.408 1.00 35.31 271 PRO A O 1
ATOM 2137 N N . LEU A 1 272 ? 17.294 9.842 3.132 1.00 32.50 272 LEU A N 1
ATOM 2138 C CA . LEU A 1 272 ? 16.846 8.464 3.397 1.00 32.50 272 LEU A CA 1
ATOM 2139 C C . LEU A 1 272 ? 15.694 7.952 2.495 1.00 32.50 272 LEU A C 1
ATOM 2141 O O . LEU A 1 272 ? 14.521 8.212 2.712 1.00 32.50 272 LEU A O 1
ATOM 2145 N N . ILE A 1 273 ? 16.078 7.080 1.557 1.00 30.53 273 ILE A N 1
ATOM 2146 C CA . ILE A 1 273 ? 15.461 5.772 1.256 1.00 30.53 273 ILE A CA 1
ATOM 2147 C C . ILE A 1 273 ? 14.024 5.705 0.675 1.00 30.53 273 ILE A C 1
ATOM 2149 O O . ILE A 1 273 ? 13.052 6.230 1.202 1.00 30.53 273 ILE A O 1
ATOM 2153 N N . ARG A 1 274 ? 13.896 4.980 -0.445 1.00 45.06 274 ARG A N 1
ATOM 2154 C CA . ARG A 1 274 ? 12.929 5.177 -1.534 1.00 45.06 274 ARG A CA 1
ATOM 2155 C C . ARG A 1 274 ? 12.482 3.869 -2.113 1.00 45.06 274 ARG A C 1
ATOM 2157 O O . ARG A 1 274 ? 13.220 3.202 -2.836 1.00 45.06 274 ARG A O 1
ATOM 2164 N N . VAL A 1 275 ? 11.239 3.513 -1.836 1.00 38.53 275 VAL A N 1
ATOM 2165 C CA . VAL A 1 275 ? 10.676 2.288 -2.376 1.00 38.53 275 VAL A CA 1
ATOM 2166 C C . VAL A 1 275 ? 9.232 2.528 -2.763 1.00 38.53 275 VAL A C 1
ATOM 2168 O O . VAL A 1 275 ? 8.329 2.406 -1.944 1.00 38.53 275 VAL A O 1
ATOM 2171 N N . GLN A 1 276 ? 8.997 2.793 -4.047 1.00 55.06 276 GLN A N 1
ATOM 2172 C CA . GLN A 1 276 ? 7.656 2.728 -4.615 1.00 55.06 276 GLN A CA 1
ATOM 2173 C C . GLN A 1 276 ? 7.108 1.301 -4.446 1.00 55.06 276 GLN A C 1
ATOM 2175 O O . GLN A 1 276 ? 7.387 0.428 -5.258 1.00 55.06 276 GLN A O 1
ATOM 2180 N N . MET A 1 277 ? 6.321 1.052 -3.397 1.00 67.19 277 MET A N 1
ATOM 2181 C CA . MET A 1 277 ? 5.809 -0.279 -3.075 1.00 67.19 277 MET A CA 1
ATOM 2182 C C . MET A 1 277 ? 4.550 -0.613 -3.885 1.00 67.19 277 MET A C 1
ATOM 2184 O O . MET A 1 277 ? 3.438 -0.579 -3.362 1.00 67.19 277 MET A O 1
ATOM 2188 N N . GLU A 1 278 ? 4.685 -1.002 -5.153 1.00 71.06 278 GLU A N 1
ATOM 2189 C CA . GLU A 1 278 ? 3.530 -1.431 -5.969 1.00 71.06 278 GLU A CA 1
ATOM 2190 C C . GLU A 1 278 ? 2.666 -2.528 -5.312 1.00 71.06 278 GLU A C 1
ATOM 2192 O O . GLU A 1 278 ? 1.440 -2.381 -5.316 1.00 71.06 278 GLU A O 1
ATOM 2197 N N . PRO A 1 279 ? 3.239 -3.560 -4.652 1.00 75.75 279 PRO A N 1
ATOM 2198 C CA . PRO A 1 279 ? 2.464 -4.552 -3.898 1.00 75.75 279 PRO A CA 1
ATOM 2199 C C . PRO A 1 279 ? 1.672 -3.967 -2.722 1.00 75.75 279 PRO A C 1
ATOM 2201 O O . PRO A 1 279 ? 0.762 -4.614 -2.202 1.00 75.75 279 PRO A O 1
ATOM 2204 N N . PHE A 1 280 ? 2.054 -2.776 -2.254 1.00 82.12 280 PHE A N 1
ATOM 2205 C CA . PHE A 1 280 ? 1.323 -2.014 -1.250 1.00 82.12 280 PHE A CA 1
ATOM 2206 C C . PHE A 1 280 ? 0.292 -1.067 -1.883 1.00 82.12 280 PHE A C 1
ATOM 2208 O O . PHE A 1 280 ? -0.741 -0.833 -1.264 1.00 82.12 280 PHE A O 1
ATOM 2215 N N . LEU A 1 281 ? 0.502 -0.561 -3.102 1.00 79.38 281 LEU A N 1
ATOM 2216 C CA . LEU A 1 281 ? -0.477 0.268 -3.821 1.00 79.38 281 LEU A CA 1
ATOM 2217 C C . LEU A 1 281 ? -1.659 -0.560 -4.341 1.00 79.38 281 LEU A C 1
ATOM 2219 O O . LEU A 1 281 ? -2.817 -0.170 -4.188 1.00 79.38 281 LEU A O 1
ATOM 2223 N N . SER A 1 282 ? -1.372 -1.720 -4.931 1.00 82.31 282 SER A N 1
ATOM 2224 C CA . SER A 1 282 ? -2.384 -2.630 -5.452 1.00 82.31 282 SER A CA 1
ATOM 2225 C C . SER A 1 282 ? -2.148 -4.049 -4.966 1.00 82.31 282 SER A C 1
ATOM 2227 O O . SER A 1 282 ? -1.078 -4.634 -5.123 1.00 82.31 282 SER A O 1
ATOM 2229 N N . PHE A 1 283 ? -3.205 -4.641 -4.420 1.00 85.25 283 PHE A N 1
ATOM 2230 C CA . PHE A 1 283 ? -3.157 -6.011 -3.932 1.00 85.25 283 PHE A CA 1
ATOM 2231 C C . PHE A 1 283 ? -3.000 -7.035 -5.070 1.00 85.25 283 PHE A C 1
ATOM 2233 O O . PHE A 1 283 ? -2.509 -8.132 -4.829 1.00 85.25 283 PHE A O 1
ATOM 2240 N N . SER A 1 284 ? -3.363 -6.688 -6.315 1.00 84.19 284 SER A N 1
ATOM 2241 C CA . SER A 1 284 ? -3.153 -7.561 -7.486 1.00 84.19 284 SER A CA 1
ATOM 2242 C C . SER A 1 284 ? -1.676 -7.813 -7.790 1.00 84.19 284 SER A C 1
ATOM 2244 O O . SER A 1 284 ? -1.327 -8.869 -8.316 1.00 84.19 284 SER A O 1
ATOM 2246 N N . GLU A 1 285 ? -0.823 -6.849 -7.442 1.00 82.56 285 GLU A N 1
ATOM 2247 C CA . GLU A 1 285 ? 0.623 -6.878 -7.671 1.00 82.56 285 GLU A CA 1
ATOM 2248 C C . GLU A 1 285 ? 1.361 -7.664 -6.586 1.00 82.56 285 GLU A C 1
ATOM 2250 O O . GLU A 1 285 ? 2.565 -7.906 -6.679 1.00 82.56 285 GLU A O 1
ATOM 2255 N N . ARG A 1 286 ? 0.651 -8.075 -5.534 1.00 86.25 286 ARG A N 1
ATOM 2256 C CA . ARG A 1 286 ? 1.225 -8.818 -4.423 1.00 86.25 286 ARG A CA 1
ATOM 2257 C C . ARG A 1 286 ? 1.403 -10.297 -4.793 1.00 86.25 286 ARG A C 1
ATOM 2259 O O . ARG A 1 286 ? 0.502 -10.893 -5.391 1.00 86.25 286 ARG A O 1
ATOM 2266 N N . PRO A 1 287 ? 2.531 -10.926 -4.416 1.00 85.56 287 PRO A N 1
ATOM 2267 C CA . PRO A 1 287 ? 2.648 -12.379 -4.436 1.00 85.56 287 PRO A CA 1
ATOM 2268 C C . PRO A 1 287 ? 1.544 -13.037 -3.603 1.00 85.56 287 PRO A C 1
ATOM 2270 O O . PRO A 1 287 ? 0.976 -12.420 -2.699 1.00 85.56 287 PRO A O 1
ATOM 2273 N N . SER A 1 288 ? 1.269 -14.313 -3.871 1.00 85.38 288 SER A N 1
ATOM 2274 C CA . SER A 1 288 ? 0.329 -15.088 -3.061 1.00 85.38 288 SER A CA 1
ATOM 2275 C C . SER A 1 288 ? 0.717 -15.024 -1.584 1.00 85.38 288 SER A C 1
ATOM 2277 O O . SER A 1 288 ? 1.868 -15.286 -1.226 1.00 85.38 288 SER A O 1
ATOM 2279 N N . ILE A 1 289 ? -0.246 -14.682 -0.732 1.00 86.31 289 ILE A N 1
ATOM 2280 C CA . ILE A 1 289 ? -0.022 -14.599 0.707 1.00 86.31 289 ILE A CA 1
ATOM 2281 C C . ILE A 1 289 ? 0.178 -16.007 1.261 1.00 86.31 289 ILE A C 1
ATOM 2283 O O . ILE A 1 289 ? -0.715 -16.851 1.198 1.00 86.31 289 ILE A O 1
ATOM 2287 N N . THR A 1 290 ? 1.348 -16.239 1.846 1.00 84.12 290 THR A N 1
ATOM 2288 C CA . THR A 1 290 ? 1.669 -17.492 2.528 1.00 84.12 290 THR A CA 1
ATOM 2289 C C . THR A 1 290 ? 1.612 -17.264 4.029 1.00 84.12 290 THR A C 1
ATOM 2291 O O . THR A 1 290 ? 2.336 -16.430 4.573 1.00 84.12 290 THR A O 1
ATOM 2294 N N . ALA A 1 291 ? 0.749 -18.016 4.709 1.00 82.19 291 ALA A N 1
ATOM 2295 C CA . ALA A 1 291 ? 0.653 -17.958 6.160 1.00 82.19 291 ALA A CA 1
ATOM 2296 C C . ALA A 1 291 ? 1.967 -18.450 6.803 1.00 82.19 291 ALA A C 1
ATOM 2298 O O . ALA A 1 291 ? 2.511 -19.474 6.372 1.00 82.19 291 ALA A O 1
ATOM 2299 N N . PRO A 1 292 ? 2.488 -17.766 7.836 1.00 88.38 292 PRO A N 1
ATOM 2300 C CA . PRO A 1 292 ? 3.752 -18.148 8.448 1.00 88.38 292 PRO A CA 1
ATOM 2301 C C . PRO A 1 292 ? 3.668 -19.498 9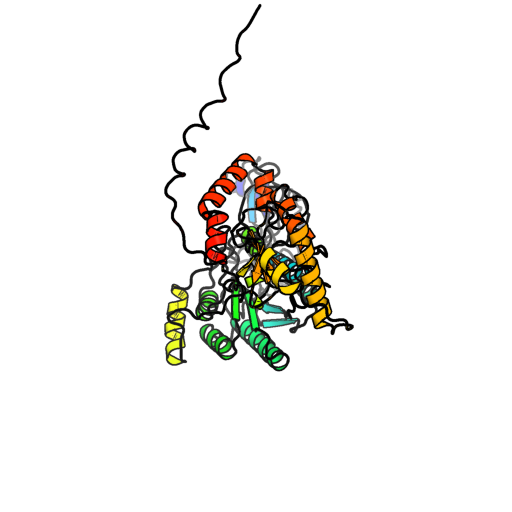.186 1.00 88.38 292 PRO A C 1
ATOM 2303 O O . PRO A 1 292 ? 2.581 -19.959 9.570 1.00 88.38 292 PRO A O 1
ATOM 2306 N N . PRO A 1 293 ? 4.819 -20.136 9.463 1.00 82.50 293 PRO A N 1
ATOM 2307 C CA . PRO A 1 293 ? 4.876 -21.296 10.343 1.00 82.50 293 PRO A CA 1
ATOM 2308 C C . PRO A 1 293 ? 4.263 -20.981 11.714 1.00 82.50 293 PRO A C 1
ATOM 2310 O O . PRO A 1 293 ? 4.510 -19.929 12.294 1.00 82.50 293 PRO A O 1
ATOM 2313 N N . GLY A 1 294 ? 3.455 -21.898 12.251 1.00 82.38 294 GLY A N 1
ATOM 2314 C CA . GLY A 1 294 ? 2.776 -21.690 13.537 1.00 82.38 294 GLY A CA 1
ATOM 2315 C C . GLY A 1 294 ? 1.440 -20.950 13.447 1.00 82.38 294 GLY A C 1
ATOM 2316 O O . GLY A 1 294 ? 0.834 -20.686 14.482 1.00 82.38 294 GLY A O 1
ATOM 2317 N N . THR A 1 295 ? 0.941 -20.679 12.238 1.00 89.06 295 THR A N 1
ATOM 2318 C CA . THR A 1 295 ? -0.410 -20.142 12.040 1.00 89.06 295 THR A CA 1
ATOM 2319 C C . THR A 1 295 ? -1.470 -21.074 12.658 1.00 89.06 295 THR A C 1
ATOM 2321 O O . THR A 1 295 ? -1.502 -22.259 12.304 1.00 89.06 295 THR A O 1
ATOM 2324 N N . PRO A 1 296 ? -2.359 -20.572 13.541 1.00 90.00 296 PRO A N 1
ATOM 2325 C CA . PRO A 1 296 ? -3.369 -21.403 14.188 1.00 90.00 296 PRO A CA 1
ATOM 2326 C C . PRO A 1 296 ? -4.341 -22.023 13.181 1.00 90.00 296 PRO A C 1
ATOM 2328 O O . PRO A 1 296 ? -4.909 -21.330 12.330 1.00 90.00 296 PRO A O 1
ATOM 2331 N N . ARG A 1 297 ? -4.542 -23.342 13.271 1.00 89.19 297 ARG A N 1
ATOM 2332 C CA . ARG A 1 297 ? -5.408 -24.098 12.344 1.00 89.19 297 ARG A CA 1
ATOM 2333 C C . ARG A 1 297 ? -6.840 -24.251 12.843 1.00 89.19 297 ARG A C 1
ATOM 2335 O O . ARG A 1 297 ? -7.750 -24.458 12.050 1.00 89.19 297 ARG A O 1
ATOM 2342 N N . ASN A 1 298 ? -7.031 -24.165 14.152 1.00 91.00 298 ASN A N 1
ATOM 2343 C CA . ASN A 1 298 ? -8.308 -24.342 14.829 1.00 91.00 298 ASN A CA 1
ATOM 2344 C C . ASN A 1 298 ? -8.408 -23.378 16.022 1.00 91.00 298 ASN A C 1
ATOM 2346 O O . ASN A 1 298 ? -7.426 -22.747 16.416 1.00 91.00 298 ASN A O 1
ATOM 2350 N N . MET A 1 299 ? -9.602 -23.297 16.610 1.00 89.50 299 MET A N 1
ATOM 2351 C CA . MET A 1 299 ? -9.891 -22.389 17.723 1.00 89.50 299 MET A CA 1
ATOM 2352 C C . MET A 1 299 ? -9.102 -22.720 19.003 1.00 89.50 299 MET A C 1
ATOM 2354 O O . MET A 1 299 ? -8.773 -21.822 19.769 1.00 89.50 299 MET A O 1
ATOM 2358 N N . MET A 1 300 ? -8.758 -23.992 19.233 1.00 90.88 300 MET A N 1
ATOM 2359 C CA . MET A 1 300 ? -8.005 -24.405 20.428 1.00 90.88 300 MET A CA 1
ATOM 2360 C C . MET A 1 300 ? -6.546 -23.935 20.373 1.00 90.88 300 MET A C 1
ATOM 2362 O O . MET A 1 300 ? -5.964 -23.566 21.390 1.00 90.88 300 MET A O 1
ATOM 2366 N N . GLU A 1 301 ? -5.960 -23.910 19.176 1.00 92.25 301 GLU A N 1
ATOM 2367 C CA . GLU A 1 301 ? -4.605 -23.410 18.938 1.00 92.25 301 GLU A CA 1
ATOM 2368 C C . GLU A 1 301 ? -4.528 -21.883 18.849 1.00 92.25 301 GLU A C 1
ATOM 2370 O O . GLU A 1 301 ? -3.430 -21.333 18.944 1.00 92.25 301 GLU A O 1
ATOM 2375 N N . LEU A 1 302 ? -5.659 -21.194 18.666 1.00 92.56 302 LEU A N 1
ATOM 2376 C CA . LEU A 1 302 ? -5.706 -19.757 18.400 1.00 92.56 302 LEU A CA 1
ATOM 2377 C C . LEU A 1 302 ? -4.962 -18.952 19.465 1.00 92.56 302 LEU A C 1
ATOM 2379 O O . LEU A 1 302 ? -3.984 -18.277 19.156 1.00 92.56 302 LEU A O 1
ATOM 2383 N N . LEU A 1 303 ? -5.399 -19.054 20.719 1.00 93.19 303 LEU A N 1
ATOM 2384 C CA . LEU A 1 303 ? -4.848 -18.261 21.813 1.00 93.19 303 LEU A CA 1
ATOM 2385 C C . LEU A 1 303 ? -3.345 -18.514 22.055 1.00 93.19 303 LEU A C 1
ATOM 2387 O O . LEU A 1 303 ? -2.593 -17.538 22.110 1.00 93.19 303 LEU A O 1
ATOM 2391 N N . PRO A 1 304 ? -2.859 -19.771 22.186 1.00 93.00 304 PRO A N 1
ATOM 2392 C CA . PRO A 1 304 ? -1.438 -20.007 22.431 1.00 93.00 304 PRO A CA 1
ATOM 2393 C C . PRO A 1 304 ? -0.565 -19.567 21.251 1.00 93.00 304 PRO A C 1
ATOM 2395 O O . PRO A 1 304 ? 0.464 -18.934 21.472 1.00 93.00 304 PRO A O 1
ATOM 2398 N N . ARG A 1 305 ? -0.978 -19.829 20.001 1.00 92.94 305 ARG A N 1
ATOM 2399 C CA . ARG A 1 305 ? -0.210 -19.416 18.814 1.00 92.94 305 ARG A CA 1
ATOM 2400 C C . ARG A 1 305 ? -0.203 -17.903 18.629 1.00 92.94 305 ARG A C 1
ATOM 2402 O O . ARG A 1 305 ? 0.828 -17.355 18.253 1.00 92.94 305 ARG A O 1
ATOM 2409 N N . PHE A 1 306 ? -1.316 -17.232 18.927 1.00 94.12 306 PHE A N 1
ATOM 2410 C CA . PHE A 1 306 ? -1.402 -15.775 18.868 1.00 94.12 306 PHE A CA 1
ATOM 2411 C C . PHE A 1 306 ? -0.451 -15.117 19.871 1.00 94.12 306 PHE A C 1
ATOM 2413 O O . PHE A 1 306 ? 0.327 -14.251 19.489 1.00 94.12 306 PHE A O 1
ATOM 2420 N N . ARG A 1 307 ? -0.418 -15.598 21.121 1.00 92.75 307 ARG A N 1
ATOM 2421 C CA . ARG A 1 307 ? 0.552 -15.130 22.129 1.00 92.75 307 ARG A CA 1
ATOM 2422 C C . ARG A 1 307 ? 2.000 -15.378 21.720 1.00 92.75 307 ARG A C 1
ATOM 2424 O O . ARG A 1 307 ? 2.870 -14.572 21.997 1.00 92.75 307 ARG A O 1
ATOM 2431 N N . THR A 1 308 ? 2.293 -16.494 21.061 1.00 92.75 308 THR A N 1
ATOM 2432 C CA . THR A 1 308 ? 3.635 -16.709 20.505 1.00 92.75 308 THR A CA 1
ATOM 2433 C C . THR A 1 308 ? 3.936 -15.684 19.405 1.00 92.75 308 THR A C 1
ATOM 2435 O O . THR A 1 308 ? 5.020 -15.105 19.376 1.00 92.75 308 THR A O 1
ATOM 2438 N N . ALA A 1 309 ? 2.972 -15.401 18.527 1.00 92.75 309 ALA A N 1
ATOM 2439 C CA . ALA A 1 309 ? 3.139 -14.437 17.447 1.00 92.75 309 ALA A CA 1
ATOM 2440 C C . ALA A 1 309 ? 3.390 -13.002 17.939 1.00 92.75 309 ALA A C 1
ATOM 2442 O O . ALA A 1 309 ? 4.198 -12.317 17.322 1.00 92.75 309 ALA A O 1
ATOM 2443 N N . THR A 1 310 ? 2.794 -12.555 19.051 1.00 91.50 310 THR A N 1
ATOM 2444 C CA . THR A 1 310 ? 3.054 -11.206 19.604 1.00 91.50 310 THR A CA 1
ATOM 2445 C C . THR A 1 310 ? 4.513 -10.987 19.997 1.00 91.50 310 THR A C 1
ATOM 2447 O O . THR A 1 310 ? 5.000 -9.865 19.903 1.00 91.50 310 THR A O 1
ATOM 2450 N N . HIS A 1 311 ? 5.238 -12.045 20.367 1.00 89.31 311 HIS A N 1
ATOM 2451 C CA . HIS A 1 311 ? 6.662 -11.960 20.700 1.00 89.31 311 HIS A CA 1
ATOM 2452 C C . HIS A 1 311 ? 7.592 -12.123 19.490 1.00 89.31 311 HIS A C 1
ATOM 2454 O O . HIS A 1 311 ? 8.692 -11.576 19.484 1.00 89.31 311 HIS A O 1
ATOM 2460 N N . HIS A 1 312 ? 7.183 -12.883 18.470 1.00 88.56 312 HIS A N 1
ATOM 2461 C CA . HIS A 1 312 ? 8.040 -13.199 17.321 1.00 88.56 312 HIS A CA 1
ATOM 2462 C C . HIS A 1 312 ? 7.785 -12.337 16.083 1.00 88.56 312 HIS A C 1
ATOM 2464 O O . HIS A 1 312 ? 8.641 -12.289 15.199 1.00 88.56 312 HIS A O 1
ATOM 2470 N N . ALA A 1 313 ? 6.628 -11.681 15.982 1.00 90.50 313 ALA A N 1
ATOM 2471 C CA . ALA A 1 313 ? 6.276 -10.881 14.820 1.00 90.50 313 ALA A CA 1
ATOM 2472 C C . ALA A 1 313 ? 7.189 -9.653 14.710 1.00 90.50 313 ALA A C 1
ATOM 2474 O O . ALA A 1 313 ? 7.092 -8.709 15.492 1.00 90.50 313 ALA A O 1
ATOM 2475 N N . GLN A 1 314 ? 8.053 -9.655 13.697 1.00 89.25 314 GLN A N 1
ATOM 2476 C CA . GLN A 1 314 ? 8.929 -8.528 13.390 1.00 89.25 314 GLN A CA 1
ATOM 2477 C C . GLN A 1 314 ? 8.306 -7.602 12.335 1.00 89.25 314 GLN A C 1
ATOM 2479 O O . GLN A 1 314 ? 7.524 -8.071 11.486 1.00 89.25 314 GLN A O 1
ATOM 2484 N N . PRO A 1 315 ? 8.641 -6.299 12.360 1.00 86.50 315 PRO A N 1
ATOM 2485 C CA . PRO A 1 315 ? 8.290 -5.380 11.289 1.00 86.50 315 PRO A CA 1
ATOM 2486 C C . PRO A 1 315 ? 8.776 -5.889 9.929 1.00 86.50 315 PRO A C 1
ATOM 2488 O O . PRO A 1 315 ? 9.769 -6.603 9.805 1.00 86.50 315 PRO A O 1
ATOM 2491 N N . THR A 1 316 ? 8.029 -5.546 8.890 1.00 85.38 316 THR A N 1
ATOM 2492 C CA . THR A 1 316 ? 8.445 -5.749 7.507 1.00 85.38 316 THR A CA 1
ATOM 2493 C C . THR A 1 316 ? 9.456 -4.668 7.182 1.00 85.38 316 THR A C 1
ATOM 2495 O O . THR A 1 316 ? 9.113 -3.490 7.188 1.00 85.38 316 THR A O 1
ATOM 2498 N N . VAL A 1 317 ? 10.693 -5.080 6.929 1.00 77.56 317 VAL A N 1
ATOM 2499 C CA . VAL A 1 317 ? 11.759 -4.160 6.545 1.00 77.56 317 VAL A CA 1
ATOM 2500 C C . VAL A 1 317 ? 11.465 -3.631 5.145 1.00 77.56 317 VAL A C 1
ATOM 2502 O O . VAL A 1 317 ? 11.237 -4.411 4.218 1.00 77.56 317 VAL A O 1
ATOM 2505 N N . VAL A 1 318 ? 11.443 -2.307 5.027 1.00 71.69 318 VAL A N 1
ATOM 2506 C CA . VAL A 1 318 ? 11.361 -1.582 3.762 1.00 71.69 318 VAL A CA 1
ATOM 2507 C C . VAL A 1 318 ? 12.503 -0.579 3.770 1.00 71.69 318 VAL A C 1
ATOM 2509 O O . VAL A 1 318 ? 12.503 0.363 4.557 1.00 71.69 318 VAL A O 1
ATOM 2512 N N . ASN A 1 319 ? 13.510 -0.841 2.950 1.00 68.38 319 ASN A N 1
ATOM 2513 C CA . ASN A 1 319 ? 14.622 0.055 2.685 1.00 68.38 319 ASN A CA 1
ATOM 2514 C C . ASN A 1 319 ? 15.054 -0.058 1.213 1.00 68.38 319 ASN A C 1
ATOM 2516 O O . ASN A 1 319 ? 14.520 -0.896 0.491 1.00 68.38 319 ASN A O 1
ATOM 2520 N N . ASP A 1 320 ? 16.025 0.749 0.776 1.00 60.12 320 ASP A N 1
ATOM 2521 C CA . ASP A 1 320 ? 16.459 0.837 -0.632 1.00 60.12 320 ASP A CA 1
ATOM 2522 C C . ASP A 1 320 ? 16.867 -0.510 -1.234 1.00 60.12 320 ASP A C 1
ATOM 2524 O O . ASP A 1 320 ? 16.694 -0.756 -2.427 1.00 60.12 320 ASP A O 1
ATOM 2528 N N . GLU A 1 321 ? 17.424 -1.400 -0.416 1.00 63.56 321 GLU A N 1
ATOM 2529 C CA . GLU A 1 321 ? 17.923 -2.691 -0.882 1.00 63.56 321 GLU A CA 1
ATOM 2530 C C . GLU A 1 321 ? 16.922 -3.829 -0.669 1.00 63.56 321 GLU A C 1
ATOM 2532 O O . GLU A 1 321 ? 16.869 -4.790 -1.444 1.00 63.56 321 GLU A O 1
ATOM 2537 N N . THR A 1 322 ? 16.149 -3.733 0.410 1.00 70.69 322 THR A N 1
ATOM 2538 C CA . THR A 1 322 ? 15.309 -4.786 0.966 1.00 70.69 322 THR A CA 1
ATOM 2539 C C . THR A 1 322 ? 13.892 -4.275 1.107 1.00 70.69 322 THR A C 1
ATOM 2541 O O . THR A 1 322 ? 13.563 -3.495 1.997 1.00 70.69 322 THR A O 1
ATOM 2544 N N . PHE A 1 323 ? 13.026 -4.787 0.251 1.00 76.25 323 PHE A N 1
ATOM 2545 C CA . PHE A 1 323 ? 11.611 -4.476 0.257 1.00 76.25 323 PHE A CA 1
ATOM 2546 C C . PHE A 1 323 ? 10.807 -5.691 -0.216 1.00 76.25 323 PHE A C 1
ATOM 2548 O O . PHE A 1 323 ? 11.358 -6.577 -0.879 1.00 76.25 323 PHE A O 1
ATOM 2555 N N . PRO A 1 324 ? 9.509 -5.784 0.129 1.00 80.25 324 PRO A N 1
ATOM 2556 C CA . PRO A 1 324 ? 8.701 -6.922 -0.276 1.00 80.25 324 PRO A CA 1
ATOM 2557 C C . PRO A 1 324 ? 8.640 -7.111 -1.802 1.00 80.25 324 PRO A C 1
ATOM 2559 O O . PRO A 1 324 ? 8.453 -6.140 -2.546 1.00 80.25 324 PRO A O 1
ATOM 2562 N N . PRO A 1 325 ? 8.767 -8.362 -2.280 1.00 80.94 325 PRO A N 1
ATOM 2563 C CA . PRO A 1 325 ? 8.775 -8.652 -3.704 1.00 80.94 325 PRO A CA 1
ATOM 2564 C C . PRO A 1 325 ? 7.394 -8.436 -4.330 1.00 80.94 325 PRO A C 1
ATOM 2566 O O . PRO A 1 325 ? 6.357 -8.606 -3.683 1.00 80.94 325 PRO A O 1
ATOM 2569 N N . ARG A 1 326 ? 7.393 -8.103 -5.621 1.00 80.25 326 ARG A N 1
ATOM 2570 C CA . ARG A 1 326 ? 6.195 -8.061 -6.466 1.00 80.25 326 ARG A CA 1
ATOM 2571 C C . ARG A 1 326 ? 5.889 -9.451 -7.029 1.00 80.25 326 ARG A C 1
ATOM 2573 O O . ARG A 1 326 ? 6.772 -10.299 -7.143 1.00 80.25 326 ARG A O 1
ATOM 2580 N N . LYS A 1 327 ? 4.627 -9.690 -7.384 1.00 82.44 327 LYS A N 1
ATOM 2581 C CA . LYS A 1 327 ? 4.209 -10.853 -8.166 1.00 82.44 327 LYS A CA 1
ATOM 2582 C C . LYS A 1 327 ? 4.957 -10.872 -9.505 1.00 82.44 327 LYS A C 1
ATOM 2584 O O . LYS A 1 327 ? 4.928 -9.892 -10.249 1.00 82.44 327 LYS A O 1
ATOM 2589 N N . LEU A 1 328 ? 5.618 -11.988 -9.799 1.00 80.94 328 LEU A N 1
ATOM 2590 C CA . LEU A 1 328 ? 6.302 -12.191 -11.075 1.00 80.94 328 LEU A CA 1
ATOM 2591 C C . LEU A 1 328 ? 5.285 -12.326 -12.214 1.00 80.94 328 LEU A C 1
ATOM 2593 O O . LEU A 1 328 ? 4.168 -12.813 -12.010 1.00 80.94 328 LEU A O 1
ATOM 2597 N N . HIS A 1 329 ? 5.674 -11.882 -13.409 1.00 79.00 329 HIS A N 1
ATOM 2598 C CA . HIS A 1 329 ? 4.856 -12.072 -14.601 1.00 79.00 329 HIS A CA 1
ATOM 2599 C C . HIS A 1 329 ? 4.799 -13.571 -14.952 1.00 79.00 329 HIS A C 1
ATOM 2601 O O . HIS A 1 329 ? 5.844 -14.221 -14.911 1.00 79.00 329 HIS A O 1
ATOM 2607 N N . PRO A 1 330 ? 3.624 -14.136 -15.294 1.00 79.38 330 PRO A N 1
ATOM 2608 C CA . PRO A 1 330 ? 3.491 -15.567 -15.583 1.00 79.38 330 PRO A CA 1
ATOM 2609 C C . PRO A 1 330 ? 4.419 -16.042 -16.709 1.00 79.38 330 PRO A C 1
ATOM 2611 O O . PRO A 1 330 ? 4.990 -17.118 -16.598 1.00 79.38 330 PRO A O 1
ATOM 2614 N N . ASN A 1 331 ? 4.620 -15.209 -17.733 1.00 79.19 331 ASN A N 1
ATOM 2615 C CA . ASN A 1 331 ? 5.425 -15.517 -18.920 1.00 79.19 331 ASN A CA 1
ATOM 2616 C C . ASN A 1 331 ? 6.927 -15.202 -18.779 1.00 79.19 331 ASN A C 1
ATOM 2618 O O . ASN A 1 331 ? 7.646 -15.203 -19.770 1.00 79.19 331 ASN A O 1
ATOM 2622 N N . LEU A 1 332 ? 7.418 -14.866 -17.579 1.00 76.38 332 LEU A N 1
ATOM 2623 C CA . LEU A 1 332 ? 8.837 -14.522 -17.391 1.00 76.38 332 LEU A CA 1
ATOM 2624 C C . LEU A 1 332 ? 9.774 -15.723 -17.616 1.00 76.38 332 LEU A C 1
ATOM 2626 O O . LEU A 1 332 ? 10.941 -15.536 -17.934 1.00 76.38 332 LEU A O 1
ATOM 2630 N N . HIS A 1 333 ? 9.261 -16.940 -17.432 1.00 76.75 333 HIS A N 1
ATOM 2631 C CA . HIS A 1 333 ? 9.991 -18.199 -17.605 1.00 76.75 333 HIS A CA 1
ATOM 2632 C C . HIS A 1 333 ? 9.467 -19.008 -18.800 1.00 76.75 333 HIS A C 1
ATOM 2634 O O . HIS A 1 333 ? 9.557 -20.233 -18.790 1.00 76.75 333 HIS A O 1
ATOM 2640 N N . ASP A 1 334 ? 8.851 -18.336 -19.775 1.00 77.75 334 ASP A N 1
ATOM 2641 C CA . ASP A 1 334 ? 8.478 -18.971 -21.039 1.00 77.75 334 ASP A CA 1
ATOM 2642 C C . ASP A 1 334 ? 9.723 -19.254 -21.892 1.00 77.75 334 ASP A C 1
ATOM 2644 O O . ASP A 1 334 ? 10.785 -18.675 -21.669 1.00 77.75 334 ASP A O 1
ATOM 2648 N N . ASP A 1 335 ? 9.569 -20.099 -22.909 1.00 77.00 335 ASP A N 1
ATOM 2649 C CA . ASP A 1 335 ? 10.578 -20.261 -23.952 1.00 77.00 335 ASP A CA 1
ATOM 2650 C C . ASP A 1 335 ? 10.546 -19.050 -24.902 1.00 77.00 335 ASP A C 1
ATOM 2652 O O . ASP A 1 335 ? 9.474 -18.557 -25.289 1.00 77.00 335 ASP A O 1
ATOM 2656 N N . PHE A 1 336 ? 11.727 -18.556 -25.275 1.00 81.19 336 PHE A N 1
ATOM 2657 C CA . PHE A 1 336 ? 11.885 -17.340 -26.065 1.00 81.19 336 PHE A CA 1
ATOM 2658 C C . PHE A 1 336 ? 12.570 -17.611 -27.403 1.00 81.19 336 PHE A C 1
ATOM 2660 O O . PHE A 1 336 ? 13.555 -18.334 -27.494 1.00 81.19 336 PHE A O 1
ATOM 2667 N N . ILE A 1 337 ? 12.091 -16.935 -28.447 1.00 81.12 337 ILE A N 1
ATOM 2668 C CA . ILE A 1 337 ? 12.719 -16.928 -29.771 1.00 81.12 337 ILE A CA 1
ATOM 2669 C C . ILE A 1 337 ? 13.194 -15.531 -30.138 1.00 81.12 337 ILE A C 1
ATOM 2671 O O . ILE A 1 337 ? 12.566 -14.526 -29.792 1.00 81.12 337 ILE A O 1
ATOM 2675 N N . GLU A 1 338 ? 14.289 -15.449 -30.889 1.00 80.62 338 GLU A N 1
ATOM 2676 C CA . GLU A 1 338 ? 14.763 -14.168 -31.406 1.00 80.62 338 GLU A CA 1
ATOM 2677 C C . GLU A 1 338 ? 13.706 -13.486 -32.275 1.00 80.62 338 GLU A C 1
ATOM 2679 O O . GLU A 1 338 ? 13.029 -14.114 -33.096 1.00 80.62 338 GLU A O 1
ATOM 2684 N N . LEU A 1 339 ? 13.604 -12.161 -32.147 1.00 77.25 339 LEU A N 1
ATOM 2685 C CA . LEU A 1 339 ? 12.671 -11.358 -32.932 1.00 77.25 339 LEU A CA 1
ATOM 2686 C C . LEU A 1 339 ? 12.869 -11.544 -34.448 1.00 77.25 339 LEU A C 1
ATOM 2688 O O . LEU A 1 339 ? 11.894 -11.538 -35.202 1.00 77.25 339 LEU A O 1
ATOM 2692 N N . SER A 1 340 ? 14.114 -11.735 -34.890 1.00 73.25 340 SER A N 1
ATOM 2693 C CA . SER A 1 340 ? 14.489 -12.014 -36.281 1.00 73.25 340 SER A CA 1
ATOM 2694 C C . SER A 1 340 ? 13.863 -13.326 -36.782 1.00 73.25 340 SER A C 1
ATOM 2696 O O . SER A 1 340 ? 13.205 -13.342 -37.828 1.00 73.25 340 SER A O 1
ATOM 2698 N N . ALA A 1 341 ? 13.984 -14.402 -36.000 1.00 71.81 341 ALA A N 1
ATOM 2699 C CA . A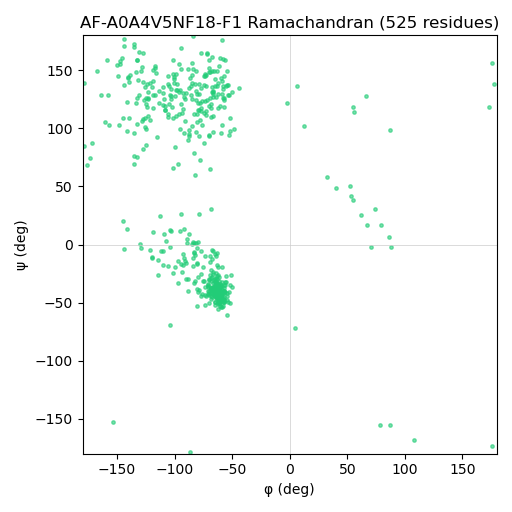LA A 1 341 ? 13.394 -15.709 -36.271 1.00 71.81 341 ALA A CA 1
ATOM 2700 C C . ALA A 1 341 ? 11.858 -15.655 -36.226 1.00 71.81 341 ALA A C 1
ATOM 2702 O O . ALA A 1 341 ? 11.188 -16.163 -37.129 1.00 71.81 341 ALA A O 1
ATOM 2703 N N . ALA A 1 342 ? 11.290 -14.952 -35.241 1.00 70.50 342 ALA A N 1
ATOM 2704 C CA . ALA A 1 342 ? 9.847 -14.763 -35.102 1.00 70.50 342 ALA A CA 1
ATOM 2705 C C . ALA A 1 342 ? 9.236 -13.978 -36.281 1.00 70.50 342 ALA A C 1
ATOM 2707 O O . ALA A 1 342 ? 8.170 -14.335 -36.797 1.00 70.50 342 ALA A O 1
ATOM 2708 N N . ALA A 1 343 ? 9.915 -12.920 -36.738 1.00 68.94 343 ALA A N 1
ATOM 2709 C CA . ALA A 1 343 ? 9.500 -12.120 -37.888 1.00 68.94 343 ALA A CA 1
ATOM 2710 C C . ALA A 1 343 ? 9.615 -12.902 -39.210 1.00 68.94 343 ALA A C 1
ATOM 2712 O O . ALA A 1 343 ? 8.741 -12.773 -40.073 1.00 68.94 343 ALA A O 1
ATOM 2713 N N . ALA A 1 344 ? 10.648 -13.740 -39.356 1.00 66.69 344 ALA A N 1
ATOM 2714 C CA . ALA A 1 344 ? 10.860 -14.581 -40.533 1.00 66.69 344 ALA A CA 1
ATOM 2715 C C . ALA A 1 344 ? 9.844 -15.734 -40.630 1.00 66.69 344 ALA A C 1
ATOM 2717 O O . ALA A 1 344 ? 9.273 -15.962 -41.699 1.00 66.69 344 ALA A O 1
ATOM 2718 N N . ALA A 1 345 ? 9.544 -16.413 -39.517 1.00 63.81 345 ALA A N 1
ATOM 2719 C CA . ALA A 1 345 ? 8.633 -17.560 -39.480 1.00 63.81 345 ALA A CA 1
ATOM 2720 C C . ALA A 1 345 ? 7.185 -17.215 -39.885 1.00 63.81 345 ALA A C 1
ATOM 2722 O O . ALA A 1 345 ? 6.453 -18.074 -40.380 1.00 63.81 345 ALA A O 1
ATOM 2723 N N . ARG A 1 346 ? 6.747 -15.959 -39.697 1.00 59.50 346 ARG A N 1
ATOM 2724 C CA . ARG A 1 346 ? 5.340 -15.545 -39.892 1.00 59.50 346 ARG A CA 1
ATOM 2725 C C . ARG A 1 346 ? 5.091 -14.641 -41.106 1.00 59.50 346 ARG A C 1
ATOM 2727 O O . ARG A 1 346 ? 3.932 -14.401 -41.449 1.00 59.50 346 ARG A O 1
ATOM 2734 N N . GLY A 1 347 ? 6.139 -14.214 -41.816 1.00 50.75 347 GLY A N 1
ATOM 2735 C CA . GLY A 1 347 ? 6.050 -13.412 -43.048 1.00 50.75 347 GLY A CA 1
ATOM 2736 C C . GLY A 1 347 ? 5.447 -14.129 -44.271 1.00 50.75 347 GLY A C 1
ATOM 2737 O O . GLY A 1 347 ? 5.242 -13.493 -45.300 1.00 50.75 347 GLY A O 1
ATOM 2738 N N . SER A 1 348 ? 5.137 -15.428 -44.169 1.00 44.97 348 SER A N 1
ATOM 2739 C CA . SER A 1 348 ? 4.640 -16.264 -45.278 1.00 44.97 348 SER A CA 1
ATOM 2740 C C . SER A 1 348 ? 3.101 -16.333 -45.396 1.00 44.97 348 SER A C 1
ATOM 2742 O O . SER A 1 348 ? 2.575 -16.783 -46.410 1.00 44.97 348 SER A O 1
ATOM 2744 N N . SER A 1 349 ? 2.337 -15.861 -44.399 1.00 41.53 349 SER A N 1
ATOM 2745 C CA . SER A 1 349 ? 0.862 -15.957 -44.422 1.00 41.53 349 SER A CA 1
ATOM 2746 C C . SER A 1 349 ? 0.182 -14.654 -44.864 1.00 41.53 349 SER A C 1
ATOM 2748 O O . SER A 1 349 ? -0.261 -13.831 -44.066 1.00 41.53 349 SER A O 1
ATOM 2750 N N . THR A 1 350 ? 0.074 -14.454 -46.176 1.00 40.78 350 THR A N 1
ATOM 2751 C CA . THR A 1 350 ? -0.827 -13.456 -46.759 1.00 40.78 350 THR A CA 1
ATOM 2752 C C . THR A 1 350 ? -2.243 -14.026 -46.804 1.00 40.78 350 THR A C 1
ATOM 2754 O O . THR A 1 350 ? -2.555 -14.863 -47.644 1.00 40.78 350 THR A O 1
ATOM 2757 N N . ASN A 1 351 ? -3.138 -13.572 -45.920 1.00 40.38 351 ASN A N 1
ATOM 2758 C CA . ASN A 1 351 ? -4.567 -13.784 -46.141 1.00 40.38 351 ASN A CA 1
ATOM 2759 C C . ASN A 1 351 ? -5.384 -12.511 -45.907 1.00 40.38 351 ASN A C 1
ATOM 2761 O O . ASN A 1 351 ? -5.358 -11.887 -44.848 1.00 40.38 351 ASN A O 1
ATOM 2765 N N . SER A 1 352 ? -6.083 -12.129 -46.972 1.00 46.62 352 SER A N 1
ATOM 2766 C CA . SER A 1 352 ? -6.927 -10.955 -47.132 1.00 46.62 352 SER A CA 1
ATOM 2767 C C . SER A 1 352 ? -8.292 -11.149 -46.470 1.00 46.62 352 SER A C 1
ATOM 2769 O O . SER A 1 352 ? -9.098 -11.959 -46.925 1.00 46.62 352 SER A O 1
ATOM 2771 N N . GLY A 1 353 ? -8.581 -10.357 -45.441 1.00 43.94 353 GLY A N 1
ATOM 2772 C CA . GLY A 1 353 ? -9.911 -10.206 -44.850 1.00 43.94 353 GLY A CA 1
ATOM 2773 C C . GLY A 1 353 ? -9.862 -9.186 -43.715 1.00 43.94 353 GLY A C 1
ATOM 2774 O O . GLY A 1 353 ? -8.886 -9.164 -42.967 1.00 43.94 353 GLY A O 1
ATOM 2775 N N . LEU A 1 354 ? -10.868 -8.305 -43.603 1.00 47.84 354 LEU A N 1
ATOM 2776 C CA . LEU A 1 354 ? -10.934 -7.356 -42.485 1.00 47.84 354 LEU A CA 1
ATOM 2777 C C . LEU A 1 354 ? -10.928 -8.139 -41.166 1.00 47.84 354 LEU A C 1
ATOM 2779 O O . LEU A 1 354 ? -11.779 -9.015 -40.992 1.00 47.84 354 LEU A O 1
ATOM 2783 N N . PRO A 1 355 ? -9.998 -7.856 -40.246 1.00 44.78 355 PRO A N 1
ATOM 2784 C CA . PRO A 1 355 ? -9.696 -8.836 -39.228 1.00 44.78 355 PRO A CA 1
ATOM 2785 C C . PRO A 1 355 ? -10.464 -8.447 -37.924 1.00 44.78 355 PRO A C 1
ATOM 2787 O O . PRO A 1 355 ? -10.722 -7.262 -37.677 1.00 44.78 355 PRO A O 1
ATOM 2790 N N . PRO A 1 356 ? -10.926 -9.414 -37.099 1.00 44.53 356 PRO A N 1
ATOM 2791 C CA . PRO A 1 356 ? -11.703 -9.166 -35.867 1.00 44.53 356 PRO A CA 1
ATOM 2792 C C . PRO A 1 356 ? -10.959 -8.262 -34.858 1.00 44.53 356 PRO A C 1
ATOM 2794 O O . PRO A 1 356 ? -9.743 -8.166 -34.903 1.00 44.53 356 PRO A O 1
ATOM 2797 N N . ARG A 1 357 ? -11.615 -7.598 -33.892 1.00 45.94 357 ARG A N 1
ATOM 2798 C CA . ARG A 1 357 ? -10.931 -6.630 -32.985 1.00 45.94 357 ARG A CA 1
ATOM 2799 C C . ARG A 1 357 ? -9.666 -7.181 -32.287 1.00 45.94 357 ARG A C 1
ATOM 2801 O O . ARG A 1 357 ? -8.689 -6.446 -32.168 1.00 45.94 357 ARG A O 1
ATOM 2808 N N . SER A 1 358 ? -9.638 -8.469 -31.923 1.00 52.97 358 SER A N 1
ATOM 2809 C CA . SER A 1 358 ? -8.455 -9.166 -31.372 1.00 52.97 358 SER A CA 1
ATOM 2810 C C . SER A 1 358 ? -7.273 -9.245 -32.350 1.00 52.97 358 SER A C 1
ATOM 2812 O O . SER A 1 358 ? -6.110 -9.200 -31.956 1.00 52.97 358 SER A O 1
ATOM 2814 N N . SER A 1 359 ? -7.558 -9.285 -33.647 1.00 62.78 359 SER A N 1
ATOM 2815 C CA . SER A 1 359 ? -6.557 -9.313 -34.711 1.00 62.78 359 SER A CA 1
ATOM 2816 C C . SER A 1 359 ? -6.031 -7.927 -35.097 1.00 62.78 359 SER A C 1
ATOM 2818 O O . SER A 1 359 ? -4.952 -7.843 -35.665 1.00 62.78 359 SER A O 1
ATOM 2820 N N . LEU A 1 360 ? -6.722 -6.826 -34.773 1.00 70.69 360 LEU A N 1
ATOM 2821 C CA . LEU A 1 360 ? -6.172 -5.475 -34.969 1.00 70.69 360 LEU A CA 1
ATOM 2822 C C . LEU A 1 360 ? -5.034 -5.196 -33.978 1.00 70.69 360 LEU A C 1
ATOM 2824 O O . LEU A 1 360 ? -4.001 -4.657 -34.369 1.00 70.69 360 LEU A O 1
ATOM 2828 N N . ARG A 1 361 ? -5.194 -5.637 -32.720 1.00 79.00 361 ARG A N 1
ATOM 2829 C CA . ARG A 1 361 ? -4.117 -5.641 -31.714 1.00 79.00 361 ARG A CA 1
ATOM 2830 C C . ARG A 1 361 ? -2.952 -6.504 -32.192 1.00 79.00 361 ARG A C 1
ATOM 2832 O O . ARG A 1 361 ? -1.842 -6.001 -32.319 1.00 79.00 361 ARG A O 1
ATOM 2839 N N . MET A 1 362 ? -3.218 -7.757 -32.564 1.00 78.12 362 MET A N 1
ATOM 2840 C CA . MET A 1 362 ? -2.171 -8.671 -33.034 1.00 78.12 362 MET A CA 1
ATOM 2841 C C . MET A 1 362 ? -1.474 -8.171 -34.313 1.00 78.12 362 MET A C 1
ATOM 2843 O O . MET A 1 362 ? -0.253 -8.172 -34.392 1.00 78.12 362 MET A O 1
ATOM 2847 N N . THR A 1 363 ? -2.214 -7.658 -35.302 1.00 78.75 363 THR A N 1
ATOM 2848 C CA . THR A 1 363 ? -1.617 -7.076 -36.522 1.00 78.75 363 THR A CA 1
ATOM 2849 C C . THR A 1 363 ? -0.803 -5.823 -36.231 1.00 78.75 363 THR A C 1
ATOM 2851 O O . THR A 1 363 ? 0.189 -5.584 -36.918 1.00 78.75 363 THR A O 1
ATOM 2854 N N . ARG A 1 364 ? -1.173 -5.024 -35.219 1.00 80.56 364 ARG A N 1
ATOM 2855 C CA . ARG A 1 364 ? -0.339 -3.907 -34.767 1.00 80.56 364 ARG A CA 1
ATOM 2856 C C . ARG A 1 364 ? 0.972 -4.418 -34.178 1.00 80.56 364 ARG A C 1
ATOM 2858 O O . ARG A 1 364 ? 2.013 -3.954 -34.622 1.00 80.56 364 ARG A O 1
ATOM 2865 N N . ILE A 1 365 ? 0.916 -5.389 -33.268 1.00 81.75 365 ILE A N 1
ATOM 2866 C CA . ILE A 1 365 ? 2.097 -5.998 -32.634 1.00 81.75 365 ILE A CA 1
ATOM 2867 C C . ILE A 1 365 ? 3.040 -6.577 -33.696 1.00 81.75 365 ILE A C 1
ATOM 2869 O O . ILE A 1 365 ? 4.217 -6.241 -33.712 1.00 81.75 365 ILE A O 1
ATOM 2873 N N . LEU A 1 366 ? 2.516 -7.326 -34.670 1.00 78.56 366 LEU A N 1
ATOM 2874 C CA . LEU A 1 366 ? 3.315 -7.877 -35.773 1.00 78.56 366 LEU A CA 1
ATOM 2875 C C . LEU A 1 366 ? 4.005 -6.796 -36.623 1.00 78.56 366 LEU A C 1
ATOM 2877 O O . LEU A 1 366 ? 5.148 -6.973 -37.039 1.00 78.56 366 LEU A O 1
ATOM 2881 N N . ARG A 1 367 ? 3.345 -5.657 -36.880 1.00 80.94 367 ARG A N 1
ATOM 2882 C CA . ARG A 1 367 ? 3.991 -4.530 -37.578 1.00 80.94 367 ARG A CA 1
ATOM 2883 C C . ARG A 1 367 ? 5.087 -3.889 -36.734 1.00 80.94 367 ARG A C 1
ATOM 2885 O O . ARG A 1 367 ? 6.095 -3.476 -37.293 1.00 80.94 367 ARG A O 1
ATOM 2892 N N . GLU A 1 368 ? 4.893 -3.779 -35.421 1.00 80.62 368 GLU A N 1
ATOM 2893 C CA . GLU A 1 368 ? 5.932 -3.284 -34.512 1.00 80.62 368 GLU A CA 1
ATOM 2894 C C . GLU A 1 368 ? 7.133 -4.246 -34.486 1.00 80.62 368 GLU A C 1
ATOM 2896 O O . GLU A 1 368 ? 8.263 -3.781 -34.589 1.00 80.62 368 GLU A O 1
ATOM 2901 N N . MET A 1 369 ? 6.914 -5.571 -34.489 1.00 79.31 369 MET A N 1
ATOM 2902 C CA . MET A 1 369 ? 7.996 -6.568 -34.597 1.00 79.31 369 MET A CA 1
ATOM 2903 C C . MET A 1 369 ? 8.830 -6.360 -35.862 1.00 79.31 369 MET A C 1
ATOM 2905 O O . MET A 1 369 ? 10.057 -6.325 -35.810 1.00 79.31 369 MET A O 1
ATOM 2909 N N . GLN A 1 370 ? 8.163 -6.183 -37.007 1.00 77.75 370 GLN A N 1
ATOM 2910 C CA . GLN A 1 370 ? 8.847 -5.932 -38.276 1.00 77.75 370 GLN A CA 1
ATOM 2911 C C . GLN A 1 370 ? 9.641 -4.626 -38.251 1.00 77.75 370 GLN A C 1
ATOM 2913 O O . GLN A 1 370 ? 10.756 -4.592 -38.762 1.00 77.75 370 GLN A O 1
ATOM 2918 N N . LYS A 1 371 ? 9.094 -3.568 -37.643 1.00 78.88 371 LYS A N 1
ATOM 2919 C CA . LYS A 1 371 ? 9.795 -2.288 -37.503 1.00 78.88 371 LYS A CA 1
ATOM 2920 C C . LYS A 1 371 ? 11.037 -2.403 -36.628 1.00 78.88 371 LYS A C 1
ATOM 2922 O O . LYS A 1 371 ? 12.076 -1.905 -37.037 1.00 78.88 371 LYS A O 1
ATOM 2927 N N . VAL A 1 372 ? 10.951 -3.064 -35.472 1.00 77.25 372 VAL A N 1
ATOM 2928 C CA . VAL A 1 372 ? 12.111 -3.263 -34.584 1.00 77.25 372 VAL A CA 1
ATOM 2929 C C . VAL A 1 372 ? 13.186 -4.097 -35.288 1.00 77.25 372 VAL A C 1
ATOM 2931 O O . VAL A 1 372 ? 14.355 -3.728 -35.255 1.00 77.25 372 VAL A O 1
ATOM 2934 N N . ASN A 1 373 ? 12.798 -5.157 -36.006 1.00 75.88 373 ASN A N 1
ATOM 2935 C CA . ASN A 1 373 ? 13.744 -5.973 -36.772 1.00 75.88 373 ASN A CA 1
ATOM 2936 C C . ASN A 1 373 ? 14.427 -5.189 -37.912 1.00 75.88 373 ASN A C 1
ATOM 2938 O O . ASN A 1 373 ? 15.610 -5.373 -38.172 1.00 75.88 373 ASN A O 1
ATOM 2942 N N . GLN A 1 374 ? 13.699 -4.292 -38.587 1.00 73.12 374 GLN A N 1
ATOM 2943 C CA . GLN A 1 374 ? 14.249 -3.430 -39.644 1.00 73.12 374 GLN A CA 1
ATOM 2944 C C . GLN A 1 374 ? 15.106 -2.280 -39.108 1.00 73.12 374 GLN A C 1
ATOM 2946 O O . GLN A 1 374 ? 16.030 -1.849 -39.792 1.00 73.12 374 GLN A O 1
ATOM 2951 N N . ALA A 1 375 ? 14.794 -1.770 -37.914 1.00 68.00 375 ALA A N 1
ATOM 2952 C CA . ALA A 1 375 ? 15.517 -0.664 -37.296 1.00 68.00 375 ALA A CA 1
ATOM 2953 C C . ALA A 1 375 ? 16.938 -1.051 -36.858 1.00 68.00 375 ALA A C 1
ATOM 2955 O O . ALA A 1 375 ? 17.732 -0.149 -36.613 1.00 68.00 375 ALA A O 1
ATOM 2956 N N . ALA A 1 376 ? 17.253 -2.355 -36.787 1.00 53.72 376 ALA A N 1
ATOM 2957 C CA . ALA A 1 376 ? 18.587 -2.900 -36.529 1.00 53.72 376 ALA A CA 1
ATOM 2958 C C . ALA A 1 376 ? 19.364 -2.104 -35.463 1.00 53.72 376 ALA A C 1
ATOM 2960 O O . ALA A 1 376 ? 20.507 -1.707 -35.683 1.00 53.72 376 ALA A O 1
ATOM 2961 N N . SER A 1 377 ? 18.729 -1.824 -34.318 1.00 55.62 377 SER A N 1
ATOM 2962 C CA . SER A 1 377 ? 19.427 -1.171 -33.212 1.00 55.62 377 SER A CA 1
ATOM 2963 C C . SER A 1 377 ? 20.456 -2.156 -32.639 1.00 55.62 377 SER A C 1
ATOM 2965 O O . SER A 1 377 ? 20.062 -3.233 -32.184 1.00 55.62 377 SER A O 1
ATOM 2967 N N . PRO A 1 378 ? 21.764 -1.831 -32.627 1.00 51.62 378 PRO A N 1
ATOM 2968 C CA . PRO A 1 378 ? 22.811 -2.738 -32.140 1.00 51.62 378 PRO A CA 1
ATOM 2969 C C . PRO A 1 378 ? 22.682 -3.090 -30.648 1.00 51.62 378 PRO A C 1
ATOM 2971 O O . PRO A 1 378 ? 23.274 -4.061 -30.169 1.00 51.62 378 PRO A O 1
ATOM 2974 N N . VAL A 1 379 ? 21.918 -2.290 -29.901 1.00 51.16 379 VAL A N 1
ATOM 2975 C CA . VAL A 1 379 ? 21.989 -2.196 -28.437 1.00 51.16 379 VAL A CA 1
ATOM 2976 C C . VAL A 1 379 ? 21.010 -3.147 -27.726 1.00 51.16 379 VAL A C 1
ATOM 2978 O O . VAL A 1 379 ? 21.222 -3.483 -26.563 1.00 51.16 379 VAL A O 1
ATOM 2981 N N . ALA A 1 380 ? 19.990 -3.671 -28.419 1.00 59.12 380 ALA A N 1
ATOM 2982 C CA . ALA A 1 380 ? 18.953 -4.519 -27.821 1.00 59.12 380 ALA A CA 1
ATOM 2983 C C . ALA A 1 380 ? 18.686 -5.781 -28.656 1.00 59.12 380 ALA A C 1
ATOM 2985 O O . ALA A 1 380 ? 18.000 -5.721 -29.675 1.00 59.12 380 ALA A O 1
ATOM 2986 N N . SER A 1 381 ? 19.180 -6.948 -28.233 1.00 67.50 381 SER A N 1
ATOM 2987 C CA . SER A 1 381 ? 18.634 -8.219 -28.732 1.00 67.50 381 SER A CA 1
ATOM 2988 C C . SER A 1 381 ? 17.258 -8.428 -28.096 1.00 67.50 381 SER A C 1
ATOM 2990 O O . SER A 1 381 ? 17.148 -8.591 -26.881 1.00 67.50 381 SER A O 1
ATOM 2992 N N . VAL A 1 382 ? 16.207 -8.356 -28.914 1.00 79.19 382 VAL A N 1
ATOM 2993 C CA . VAL A 1 382 ? 14.819 -8.553 -28.480 1.00 79.19 382 VAL A CA 1
ATOM 2994 C C . VAL A 1 382 ? 14.394 -9.983 -28.794 1.00 79.19 382 VAL A C 1
ATOM 2996 O O . VAL A 1 382 ? 14.585 -10.474 -29.907 1.00 79.19 382 VAL A O 1
ATOM 2999 N N . PHE A 1 383 ? 13.776 -10.616 -27.812 1.00 80.88 383 PHE A N 1
ATOM 3000 C CA . PHE A 1 383 ? 13.199 -11.945 -27.867 1.00 80.88 383 PHE A CA 1
ATOM 3001 C C . PHE A 1 383 ? 11.690 -11.866 -27.645 1.00 80.88 383 PHE A C 1
ATOM 3003 O O . PHE A 1 383 ? 11.185 -10.936 -27.013 1.00 80.88 383 PHE A O 1
ATOM 3010 N N . VAL A 1 384 ? 10.956 -12.834 -28.176 1.00 83.44 384 VAL A N 1
ATOM 3011 C CA . VAL A 1 384 ? 9.496 -12.922 -28.082 1.00 83.44 384 VAL A CA 1
ATOM 3012 C C . VAL A 1 384 ? 9.134 -14.280 -27.502 1.00 83.44 384 VAL A C 1
ATOM 3014 O O . VAL A 1 384 ? 9.708 -15.281 -27.926 1.00 83.44 384 VAL A O 1
ATOM 3017 N N . SER A 1 385 ? 8.200 -14.313 -26.549 1.00 82.12 385 SER A N 1
ATOM 3018 C CA . SER A 1 385 ? 7.705 -15.578 -25.990 1.00 82.12 385 SER A CA 1
ATOM 3019 C C . SER A 1 385 ? 7.015 -16.403 -27.081 1.00 82.12 385 SER A C 1
ATOM 3021 O O . SER A 1 385 ? 6.233 -15.880 -27.887 1.00 82.12 385 SER A O 1
ATOM 3023 N N . GLU A 1 386 ? 7.290 -17.706 -27.110 1.00 77.69 386 GLU A N 1
ATOM 3024 C CA . GLU A 1 386 ? 6.615 -18.631 -28.024 1.00 77.69 386 GLU A CA 1
ATOM 3025 C C . GLU A 1 386 ? 5.120 -18.770 -27.703 1.00 77.69 386 GLU A C 1
ATOM 3027 O O . GLU A 1 386 ? 4.284 -18.849 -28.613 1.00 77.69 386 GLU A O 1
ATOM 3032 N N . SER A 1 387 ? 4.787 -18.749 -26.410 1.00 77.69 387 SER A N 1
ATOM 3033 C CA . SER A 1 387 ? 3.424 -18.880 -25.893 1.00 77.69 387 SER A CA 1
ATOM 3034 C C . SER A 1 387 ? 2.595 -17.616 -26.120 1.00 77.69 387 SER A C 1
ATOM 3036 O O . SER A 1 387 ? 1.401 -17.707 -26.418 1.00 77.69 387 SER A O 1
ATOM 3038 N N . ASP A 1 388 ? 3.213 -16.434 -26.011 1.00 78.94 388 ASP A N 1
ATOM 3039 C CA . ASP A 1 388 ? 2.532 -15.152 -26.180 1.00 78.94 388 ASP A CA 1
ATOM 3040 C C . ASP A 1 388 ? 3.367 -14.130 -26.966 1.00 78.94 388 ASP A C 1
ATOM 3042 O O . ASP A 1 388 ? 4.293 -13.497 -26.464 1.00 78.94 388 ASP A O 1
ATOM 3046 N N . ALA A 1 389 ? 2.935 -13.861 -28.201 1.00 77.25 389 ALA A N 1
ATOM 3047 C CA . ALA A 1 389 ? 3.548 -12.857 -29.069 1.00 77.25 389 ALA A CA 1
ATOM 3048 C C . ALA A 1 389 ? 3.416 -11.408 -28.553 1.00 77.25 389 ALA A C 1
ATOM 3050 O O . ALA A 1 389 ? 3.978 -10.492 -29.158 1.00 77.25 389 ALA A O 1
ATOM 3051 N N . THR A 1 390 ? 2.642 -11.176 -27.490 1.00 81.12 390 THR A N 1
ATOM 3052 C CA . THR A 1 390 ? 2.465 -9.869 -26.844 1.00 81.12 390 THR A CA 1
ATOM 3053 C C . THR A 1 390 ? 3.439 -9.624 -25.686 1.00 81.12 390 THR A C 1
ATOM 3055 O O . THR A 1 390 ? 3.528 -8.489 -25.207 1.00 81.12 390 THR A O 1
ATOM 3058 N N . PHE A 1 391 ? 4.200 -10.653 -25.290 1.00 83.50 391 PHE A N 1
ATOM 3059 C CA . PHE A 1 391 ? 5.236 -10.594 -24.264 1.00 83.50 391 PHE A CA 1
ATOM 3060 C C . PHE A 1 391 ? 6.631 -10.703 -24.887 1.00 83.50 391 PHE A C 1
ATOM 3062 O O . PHE A 1 391 ? 6.976 -11.702 -25.524 1.00 83.50 391 PHE A O 1
ATOM 3069 N N . TRP A 1 392 ? 7.422 -9.641 -24.757 1.00 81.88 392 TRP A N 1
ATOM 3070 C CA . TRP A 1 392 ? 8.766 -9.539 -25.323 1.00 81.88 392 TRP A CA 1
ATOM 3071 C C . TRP A 1 392 ? 9.788 -9.365 -24.206 1.00 81.88 392 TRP A C 1
ATOM 3073 O O . TRP A 1 392 ? 9.506 -8.744 -23.185 1.00 81.88 392 TRP A O 1
ATOM 3083 N N . GLN A 1 393 ? 10.999 -9.851 -24.427 1.00 77.62 393 GLN A N 1
ATOM 3084 C CA . GLN A 1 393 ? 12.118 -9.707 -23.510 1.00 77.62 393 GLN A CA 1
ATOM 3085 C C . GLN A 1 393 ? 13.312 -9.108 -24.246 1.00 77.62 393 GLN A C 1
ATOM 3087 O O . GLN A 1 393 ? 13.757 -9.633 -25.257 1.00 77.62 393 GLN A O 1
ATOM 3092 N N . ALA A 1 394 ? 13.848 -7.998 -23.753 1.00 73.56 394 ALA A N 1
ATOM 3093 C CA . ALA A 1 394 ? 15.108 -7.434 -24.214 1.00 73.56 394 ALA A CA 1
ATOM 3094 C C . ALA A 1 394 ? 16.241 -8.016 -23.357 1.00 73.56 394 ALA A C 1
ATOM 3096 O O . ALA A 1 394 ? 16.372 -7.633 -22.197 1.00 73.56 394 ALA A O 1
ATOM 3097 N N . ALA A 1 395 ? 17.019 -8.939 -23.938 1.00 64.25 395 ALA A N 1
ATOM 3098 C CA . ALA A 1 395 ? 18.120 -9.740 -23.374 1.00 64.25 395 ALA A CA 1
ATOM 3099 C C . ALA A 1 395 ? 18.402 -9.603 -21.862 1.00 64.25 395 ALA A C 1
ATOM 3101 O O . ALA A 1 395 ? 18.137 -10.523 -21.100 1.00 64.25 395 ALA A O 1
ATOM 3102 N N . HIS A 1 396 ? 18.952 -8.461 -21.442 1.00 62.47 396 HIS A N 1
ATOM 3103 C CA . HIS A 1 396 ? 19.462 -8.195 -20.091 1.00 62.47 396 HIS A CA 1
ATOM 3104 C C . HIS A 1 396 ? 18.771 -7.006 -19.400 1.00 62.47 396 HIS A C 1
ATOM 3106 O O . HIS A 1 396 ? 19.085 -6.675 -18.253 1.00 62.47 396 HIS A O 1
ATOM 3112 N N . LEU A 1 397 ? 17.882 -6.320 -20.120 1.00 65.81 397 LEU A N 1
ATOM 3113 C CA . LEU A 1 397 ? 17.399 -5.004 -19.745 1.00 65.81 397 LEU A CA 1
ATOM 3114 C C . LEU A 1 397 ? 15.992 -5.106 -19.170 1.00 65.81 397 LEU A C 1
ATOM 3116 O O . LEU A 1 397 ? 15.809 -4.934 -17.970 1.00 65.81 397 LEU A O 1
ATOM 3120 N N . SER A 1 398 ? 15.000 -5.435 -19.993 1.00 72.06 398 SER A N 1
ATOM 3121 C CA . SER A 1 398 ? 13.597 -5.339 -19.602 1.00 72.06 398 SER A CA 1
ATOM 3122 C C . SER A 1 398 ? 12.703 -6.356 -20.291 1.00 72.06 398 SER A C 1
ATOM 3124 O O . SER A 1 398 ? 12.983 -6.813 -21.396 1.00 72.06 398 SER A O 1
ATOM 3126 N N . HIS A 1 399 ? 11.589 -6.685 -19.647 1.00 79.12 399 HIS A N 1
ATOM 3127 C CA . HIS A 1 399 ? 10.472 -7.350 -20.296 1.00 79.12 399 HIS A CA 1
ATOM 3128 C C . HIS A 1 399 ? 9.377 -6.328 -20.627 1.00 79.12 399 HIS A C 1
ATOM 3130 O O . HIS A 1 399 ? 9.100 -5.405 -19.855 1.00 79.12 399 HIS A O 1
ATOM 3136 N N . LEU A 1 400 ? 8.739 -6.502 -21.779 1.00 79.00 400 LEU A N 1
ATOM 3137 C CA . LEU A 1 400 ? 7.666 -5.666 -22.290 1.00 79.00 400 LEU A CA 1
ATOM 3138 C C . LEU A 1 400 ? 6.410 -6.517 -22.454 1.00 79.00 400 LEU A C 1
ATOM 3140 O O . LEU A 1 400 ? 6.437 -7.548 -23.120 1.00 79.00 400 LEU A O 1
ATOM 3144 N N . HIS A 1 401 ? 5.296 -6.060 -21.896 1.00 80.50 401 HIS A N 1
ATOM 3145 C CA . HIS A 1 401 ? 4.003 -6.711 -22.049 1.00 80.50 401 HIS A CA 1
ATOM 3146 C C . HIS A 1 401 ? 2.979 -5.728 -22.609 1.00 80.50 401 HIS A C 1
ATOM 3148 O O . HIS A 1 401 ? 2.672 -4.695 -22.008 1.00 80.50 401 HIS A O 1
ATOM 3154 N N . ALA A 1 402 ? 2.445 -6.037 -23.786 1.00 80.62 402 ALA A N 1
ATOM 3155 C CA . ALA A 1 402 ? 1.364 -5.264 -24.374 1.00 80.62 402 ALA A CA 1
ATOM 3156 C C . ALA A 1 402 ? 0.023 -5.804 -23.867 1.00 80.62 402 ALA A C 1
ATOM 3158 O O . ALA A 1 402 ? -0.493 -6.730 -24.471 1.00 80.62 402 ALA A O 1
ATOM 3159 N N . ASP A 1 403 ? -0.565 -5.227 -22.815 1.00 75.75 403 ASP A N 1
ATOM 3160 C CA . ASP A 1 403 ? -1.847 -5.679 -22.238 1.00 75.75 403 ASP A CA 1
ATOM 3161 C C . ASP A 1 403 ? -3.033 -5.649 -23.237 1.00 75.75 403 ASP A C 1
ATOM 3163 O O . ASP A 1 403 ? -2.943 -5.147 -24.363 1.00 75.75 403 ASP A O 1
ATOM 3167 N N . GLU A 1 404 ? -4.209 -6.130 -22.813 1.00 76.00 404 GLU A N 1
ATOM 3168 C CA . GLU A 1 404 ? -5.460 -6.068 -23.595 1.00 76.00 404 GLU A CA 1
ATOM 3169 C C . GLU A 1 404 ? -5.843 -4.646 -24.038 1.00 76.00 404 GLU A C 1
ATOM 3171 O O . GLU A 1 404 ? -6.508 -4.468 -25.060 1.00 76.00 404 GLU A O 1
ATOM 3176 N N . GLY A 1 405 ? -5.409 -3.632 -23.282 1.00 69.56 405 GLY A N 1
ATOM 3177 C CA . GLY A 1 405 ? -5.630 -2.219 -23.584 1.00 69.56 405 GLY A CA 1
ATOM 3178 C C . GLY A 1 405 ? -4.781 -1.676 -24.738 1.00 69.56 405 GLY A C 1
ATOM 3179 O O . GLY A 1 405 ? -5.030 -0.565 -25.204 1.00 69.56 405 GLY A O 1
ATOM 3180 N N . TYR A 1 406 ? -3.792 -2.426 -25.227 1.00 72.56 406 TYR A N 1
ATOM 3181 C CA . TYR A 1 406 ? -2.953 -2.010 -26.347 1.00 72.56 406 TYR A CA 1
ATOM 3182 C C . TYR A 1 406 ? -3.727 -2.079 -27.681 1.00 72.56 406 TYR A C 1
ATOM 3184 O O . TYR A 1 406 ? -4.408 -3.075 -27.946 1.00 72.56 406 TYR A O 1
ATOM 3192 N N . PRO A 1 407 ? -3.625 -1.079 -28.583 1.00 69.75 407 PRO A N 1
ATOM 3193 C CA . PRO A 1 407 ? -2.718 0.077 -28.572 1.00 69.75 407 PRO A CA 1
ATOM 3194 C C . PRO A 1 407 ? -3.313 1.366 -27.976 1.00 69.75 407 PRO A C 1
ATOM 3196 O O . PRO A 1 407 ? -2.749 2.438 -28.174 1.00 69.75 407 PRO A O 1
ATOM 3199 N N . THR A 1 408 ? -4.474 1.303 -27.318 1.00 69.62 408 THR A N 1
ATOM 3200 C CA . THR A 1 408 ? -5.093 2.478 -26.678 1.00 69.62 408 THR A CA 1
ATOM 3201 C C . THR A 1 408 ? -4.285 2.958 -25.476 1.00 69.62 408 THR A C 1
ATOM 3203 O O . THR A 1 408 ? -4.245 4.155 -25.224 1.00 69.62 408 THR A O 1
ATOM 3206 N N . PHE A 1 409 ? -3.624 2.039 -24.776 1.00 70.81 409 PHE A N 1
ATOM 3207 C CA . PHE A 1 409 ? -2.658 2.328 -23.721 1.00 70.81 409 PHE A CA 1
ATOM 3208 C C . PHE 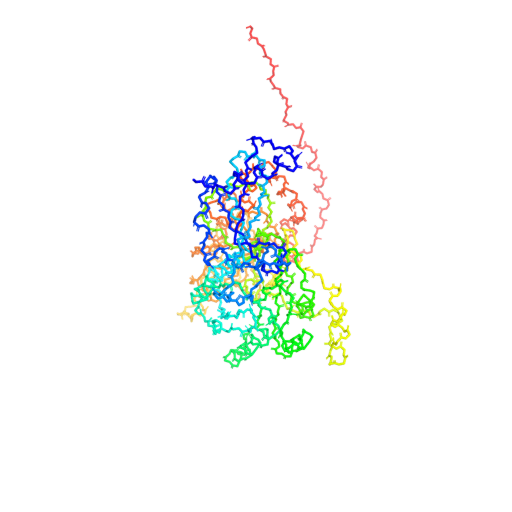A 1 409 ? -1.275 1.806 -24.121 1.00 70.81 409 PHE A C 1
ATOM 3210 O O . PHE A 1 409 ? -1.168 0.854 -24.903 1.00 70.81 409 PHE A O 1
ATOM 3217 N N . ALA A 1 410 ? -0.227 2.454 -23.609 1.00 68.69 410 ALA A N 1
ATOM 3218 C CA . ALA A 1 410 ? 1.152 2.034 -23.827 1.00 68.69 410 ALA A CA 1
ATOM 3219 C C . ALA A 1 410 ? 1.404 0.636 -23.217 1.00 68.69 410 ALA A C 1
ATOM 3221 O O . ALA A 1 410 ? 0.752 0.271 -22.235 1.00 68.69 410 ALA A O 1
ATOM 3222 N N . PRO A 1 411 ? 2.313 -0.163 -23.801 1.00 74.00 411 PRO A N 1
ATOM 3223 C CA . PRO A 1 411 ? 2.735 -1.431 -23.213 1.00 74.00 411 PRO A CA 1
ATOM 3224 C C . PRO A 1 411 ? 3.486 -1.193 -21.896 1.00 74.00 411 PRO A C 1
ATOM 3226 O O . PRO A 1 411 ? 4.175 -0.187 -21.735 1.00 74.00 411 PRO A O 1
ATOM 3229 N N . GLN A 1 412 ? 3.387 -2.139 -20.966 1.00 74.19 412 GLN A N 1
ATOM 3230 C CA . GLN A 1 412 ? 4.124 -2.086 -19.708 1.00 74.19 412 GLN A CA 1
ATOM 3231 C C . GLN A 1 412 ? 5.557 -2.570 -19.932 1.00 74.19 412 GLN A C 1
ATOM 3233 O O . GLN A 1 412 ? 5.751 -3.650 -20.486 1.00 74.19 412 GLN A O 1
ATOM 3238 N N . SER A 1 413 ? 6.553 -1.808 -19.479 1.00 74.50 413 SER A N 1
ATOM 3239 C CA . SER A 1 413 ? 7.964 -2.211 -19.507 1.00 74.50 413 SER A CA 1
ATOM 3240 C C . SER A 1 413 ? 8.536 -2.245 -18.100 1.00 74.50 413 SER A C 1
ATOM 3242 O O . SER A 1 413 ? 8.313 -1.317 -17.320 1.00 74.50 413 SER A O 1
ATOM 3244 N N . ARG A 1 414 ? 9.285 -3.303 -17.783 1.00 73.12 414 ARG A N 1
ATOM 3245 C CA . ARG A 1 414 ? 9.936 -3.472 -16.479 1.00 73.12 414 ARG A CA 1
ATOM 3246 C C . ARG A 1 414 ? 11.326 -4.045 -16.628 1.00 73.12 414 ARG A C 1
ATOM 3248 O O . ARG A 1 414 ? 11.507 -4.947 -17.442 1.00 73.12 414 ARG A O 1
ATOM 3255 N N . PHE A 1 415 ? 12.283 -3.551 -15.848 1.00 74.44 415 PHE A N 1
ATOM 3256 C CA . PHE A 1 415 ? 13.627 -4.115 -15.873 1.00 74.44 415 PHE A CA 1
ATOM 3257 C C . PHE A 1 415 ? 13.680 -5.470 -15.168 1.00 74.44 415 PHE A C 1
ATOM 3259 O O . PHE A 1 415 ? 12.957 -5.724 -14.208 1.00 74.44 415 PHE A O 1
ATOM 3266 N N . ILE A 1 416 ? 14.515 -6.360 -15.698 1.00 73.56 416 ILE A N 1
ATOM 3267 C CA . ILE A 1 416 ? 14.794 -7.671 -15.093 1.00 73.56 416 ILE A CA 1
ATOM 3268 C C . ILE A 1 416 ? 15.957 -7.534 -14.110 1.00 73.56 416 ILE A C 1
ATOM 3270 O O . ILE A 1 416 ? 15.955 -8.117 -13.026 1.00 73.56 416 ILE A O 1
ATOM 3274 N N . THR A 1 417 ? 16.960 -6.750 -14.499 1.00 73.62 417 THR A N 1
ATOM 3275 C CA . THR A 1 417 ? 18.080 -6.368 -13.648 1.00 73.62 417 THR A CA 1
ATOM 3276 C C . THR A 1 417 ? 17.690 -5.143 -12.831 1.00 73.62 417 THR A C 1
ATOM 3278 O O . THR A 1 417 ? 17.085 -4.211 -13.353 1.00 73.62 417 THR A O 1
ATOM 3281 N N . LYS A 1 418 ? 18.030 -5.136 -11.537 1.00 73.69 418 LYS A N 1
ATOM 3282 C CA . LYS A 1 418 ? 17.784 -3.965 -10.690 1.00 73.69 418 LYS A CA 1
ATOM 3283 C C . LYS A 1 418 ? 18.666 -2.810 -11.154 1.00 73.69 418 LYS A C 1
ATOM 3285 O O . LYS A 1 418 ? 19.884 -2.983 -11.242 1.00 73.69 418 LYS A O 1
ATOM 3290 N N . ILE A 1 419 ? 18.080 -1.633 -11.370 1.00 74.00 419 ILE A N 1
ATOM 3291 C CA . ILE A 1 419 ? 18.816 -0.431 -11.797 1.00 74.00 419 ILE A CA 1
ATOM 3292 C C . ILE A 1 419 ? 18.557 0.725 -10.828 1.00 74.00 419 ILE A C 1
ATOM 3294 O O . ILE A 1 419 ? 17.418 1.123 -10.600 1.00 74.00 419 ILE A O 1
ATOM 3298 N N . LYS A 1 420 ? 19.630 1.321 -10.289 1.00 73.06 420 LYS A N 1
ATOM 3299 C CA . LYS A 1 420 ? 19.546 2.548 -9.482 1.00 73.06 420 LYS A CA 1
ATOM 3300 C C . LYS A 1 420 ? 19.553 3.772 -10.406 1.00 73.06 420 LYS A C 1
ATOM 3302 O O . LYS A 1 420 ? 20.606 4.147 -10.917 1.00 73.06 420 LYS A O 1
ATOM 3307 N N . HIS A 1 421 ? 18.383 4.374 -10.643 1.00 74.12 421 HIS A N 1
ATOM 3308 C CA . HIS A 1 421 ? 18.224 5.495 -11.579 1.00 74.12 421 HIS A CA 1
ATOM 3309 C C . HIS A 1 421 ? 17.093 6.465 -11.168 1.00 74.12 421 HIS A C 1
ATOM 3311 O O . HIS A 1 421 ? 16.058 5.999 -10.690 1.00 74.12 421 HIS A O 1
ATOM 3317 N N . PRO A 1 422 ? 17.225 7.789 -11.411 1.00 70.00 422 PRO A N 1
ATOM 3318 C CA . PRO A 1 422 ? 16.195 8.803 -11.126 1.00 70.00 422 PRO A CA 1
ATOM 3319 C C . PRO A 1 422 ? 14.792 8.495 -11.664 1.00 70.00 422 PRO A C 1
ATOM 3321 O O . PRO A 1 422 ? 13.790 8.788 -11.018 1.00 70.00 422 PRO A O 1
ATOM 3324 N N . ASN A 1 423 ? 14.707 7.882 -12.844 1.00 71.44 423 ASN A N 1
ATOM 3325 C CA . ASN A 1 423 ? 13.440 7.603 -13.536 1.00 71.44 423 ASN A CA 1
ATOM 3326 C C . ASN A 1 423 ? 12.980 6.138 -13.452 1.00 71.44 423 ASN A C 1
ATOM 3328 O O . ASN A 1 423 ? 12.082 5.744 -14.194 1.00 71.44 423 ASN A O 1
ATOM 3332 N N . ILE A 1 424 ? 13.590 5.321 -12.586 1.00 69.94 424 ILE A N 1
ATOM 3333 C CA . ILE A 1 424 ? 13.237 3.903 -12.414 1.00 69.94 424 ILE A CA 1
ATOM 3334 C C . ILE A 1 424 ? 12.739 3.689 -10.984 1.00 69.94 424 ILE A C 1
ATOM 3336 O O . ILE A 1 424 ? 13.384 4.109 -10.021 1.00 69.94 424 ILE A O 1
ATOM 3340 N N . SER A 1 425 ? 11.567 3.064 -10.842 1.00 64.38 425 SER A N 1
ATOM 3341 C CA . SER A 1 425 ? 11.011 2.738 -9.526 1.00 64.38 425 SER A CA 1
ATOM 3342 C C . SER A 1 425 ? 11.785 1.604 -8.842 1.00 64.38 425 SER A C 1
ATOM 3344 O O . SER A 1 425 ? 12.504 0.849 -9.489 1.00 64.38 425 SER A O 1
ATOM 3346 N N . ALA A 1 426 ? 11.601 1.421 -7.532 1.00 60.53 426 ALA A N 1
ATOM 3347 C CA . ALA A 1 426 ? 12.244 0.320 -6.805 1.00 60.53 426 ALA A CA 1
ATOM 3348 C C . ALA A 1 426 ? 11.787 -1.083 -7.262 1.00 60.53 426 ALA A C 1
ATOM 3350 O O . ALA A 1 426 ? 12.532 -2.045 -7.112 1.00 60.53 426 ALA A O 1
ATOM 3351 N N . HIS A 1 427 ? 10.588 -1.214 -7.845 1.00 58.19 427 HIS A N 1
ATOM 3352 C CA . HIS A 1 427 ? 10.119 -2.444 -8.511 1.00 58.19 427 HIS A CA 1
ATOM 3353 C C . HIS A 1 427 ? 10.386 -2.430 -10.022 1.00 58.19 427 HIS A C 1
ATOM 3355 O O . HIS A 1 427 ? 9.661 -3.075 -10.785 1.00 58.19 427 HIS A O 1
ATOM 3361 N N . ASP A 1 428 ? 11.402 -1.676 -10.443 1.00 56.72 428 ASP A N 1
ATOM 3362 C CA . ASP A 1 428 ? 11.939 -1.668 -11.800 1.00 56.72 428 ASP A CA 1
ATOM 3363 C C . ASP A 1 428 ? 10.918 -1.229 -12.870 1.00 56.72 428 ASP A C 1
ATOM 3365 O O . ASP A 1 428 ? 11.022 -1.585 -14.045 1.00 56.72 428 ASP A O 1
ATOM 3369 N N . PHE A 1 429 ? 9.910 -0.444 -12.472 1.00 59.38 429 PHE A N 1
ATOM 3370 C CA . PHE A 1 429 ? 8.883 0.095 -13.363 1.00 59.38 429 PHE A CA 1
ATOM 3371 C C . PHE A 1 429 ? 9.303 1.448 -13.934 1.00 59.38 429 PHE A C 1
ATOM 3373 O O . PHE A 1 429 ? 9.656 2.372 -13.197 1.00 59.38 429 PHE A O 1
ATOM 3380 N N . LEU A 1 430 ? 9.187 1.577 -15.254 1.00 57.19 430 LEU A N 1
ATOM 3381 C CA . LEU A 1 430 ? 9.241 2.853 -15.959 1.00 57.19 430 LEU A CA 1
ATOM 3382 C C . LEU A 1 430 ? 7.825 3.380 -16.147 1.00 57.19 430 LEU A C 1
ATOM 3384 O O . LEU A 1 430 ? 7.047 2.830 -16.931 1.00 57.19 430 LEU A O 1
ATOM 3388 N N . MET A 1 431 ? 7.506 4.490 -15.488 1.00 50.69 431 MET A N 1
ATOM 3389 C CA . MET A 1 431 ? 6.284 5.224 -15.792 1.00 50.69 431 MET A CA 1
ATOM 3390 C C . MET A 1 431 ? 6.465 5.972 -17.119 1.00 50.69 431 MET A C 1
ATOM 3392 O O . MET A 1 431 ? 6.855 7.132 -17.147 1.00 50.69 431 MET A O 1
ATOM 3396 N N . THR A 1 432 ? 6.171 5.324 -18.241 1.00 50.69 432 THR A N 1
ATOM 3397 C CA . THR A 1 432 ? 6.078 6.021 -19.529 1.00 50.69 432 THR A CA 1
ATOM 3398 C C . THR A 1 432 ? 4.654 6.541 -19.699 1.00 50.69 432 THR A C 1
ATOM 3400 O O . THR A 1 432 ? 3.747 5.843 -20.137 1.00 50.69 432 THR A O 1
ATOM 3403 N N . TYR A 1 433 ? 4.446 7.798 -19.300 1.00 46.06 433 TYR A N 1
ATOM 3404 C CA . TYR A 1 433 ? 3.145 8.483 -19.317 1.00 46.06 433 TYR A CA 1
ATOM 3405 C C . TYR A 1 433 ? 2.597 8.743 -20.738 1.00 46.06 433 TYR A C 1
ATOM 3407 O O . TYR A 1 433 ? 1.473 9.209 -20.917 1.00 46.06 433 TYR A O 1
ATOM 3415 N N . ILE A 1 434 ? 3.376 8.445 -21.781 1.00 48.00 434 ILE A N 1
ATOM 3416 C CA . ILE A 1 434 ? 3.059 8.830 -23.155 1.00 48.00 434 ILE A CA 1
ATOM 3417 C C . ILE A 1 434 ? 2.682 7.594 -23.972 1.00 48.00 434 ILE A C 1
ATOM 3419 O O . ILE A 1 434 ? 3.347 6.563 -23.927 1.00 48.00 434 ILE A O 1
ATOM 3423 N N . LEU A 1 435 ? 1.607 7.725 -24.754 1.00 49.88 435 LEU A N 1
ATOM 3424 C CA . LEU A 1 435 ? 1.189 6.782 -25.792 1.00 49.88 435 LEU A CA 1
ATOM 3425 C C . LEU A 1 435 ? 2.358 6.490 -26.738 1.00 49.88 435 LEU A C 1
ATOM 3427 O O . LEU A 1 435 ? 2.621 7.256 -27.665 1.00 49.88 435 LEU A O 1
ATOM 3431 N N . GLN A 1 436 ? 3.055 5.383 -26.511 1.00 60.47 436 GLN A N 1
ATOM 3432 C CA . GLN A 1 436 ? 4.229 5.019 -27.286 1.00 60.47 436 GLN A CA 1
ATOM 3433 C C . GLN A 1 436 ? 4.081 3.622 -27.902 1.00 60.47 436 GLN A C 1
ATOM 3435 O O . GLN A 1 436 ? 3.554 2.683 -27.302 1.00 60.47 436 GLN A O 1
ATOM 3440 N N . SER A 1 437 ? 4.513 3.500 -29.159 1.00 69.38 437 SER A N 1
ATOM 3441 C CA . SER A 1 437 ? 4.783 2.217 -29.820 1.00 69.38 437 SER A CA 1
ATOM 3442 C C . SER A 1 437 ? 5.880 1.444 -29.084 1.00 69.38 437 SER A C 1
ATOM 3444 O O . SER A 1 437 ? 6.680 2.043 -28.371 1.00 69.38 437 SER A O 1
ATOM 3446 N N . MET A 1 438 ? 5.968 0.126 -29.292 1.00 71.69 438 MET A N 1
ATOM 3447 C CA . MET A 1 438 ? 7.031 -0.682 -28.672 1.00 71.69 438 MET A CA 1
ATOM 3448 C C . MET A 1 438 ? 8.431 -0.208 -29.094 1.00 71.69 438 MET A C 1
ATOM 3450 O O . MET A 1 438 ? 9.334 -0.200 -28.269 1.00 71.69 438 MET A O 1
ATOM 3454 N N . THR A 1 439 ? 8.597 0.267 -30.336 1.00 72.88 439 THR A N 1
ATOM 3455 C CA . THR A 1 439 ? 9.860 0.853 -30.824 1.00 72.88 439 THR A CA 1
ATOM 3456 C C . THR A 1 439 ? 10.249 2.107 -30.043 1.00 72.88 439 THR A C 1
ATOM 3458 O O . THR A 1 439 ? 11.316 2.167 -29.451 1.00 72.88 439 THR A O 1
ATOM 3461 N N . THR A 1 440 ? 9.346 3.089 -29.988 1.00 74.56 440 THR A N 1
ATOM 3462 C CA . THR A 1 440 ? 9.584 4.371 -29.311 1.00 74.56 440 THR A CA 1
ATOM 3463 C C . THR A 1 440 ? 9.778 4.181 -27.817 1.00 74.56 440 THR A C 1
ATOM 3465 O O . THR A 1 440 ? 10.551 4.915 -27.215 1.00 74.56 440 THR A O 1
ATOM 3468 N N . LEU A 1 441 ? 9.106 3.184 -27.232 1.00 74.06 441 LEU A N 1
ATOM 3469 C CA . LEU A 1 441 ? 9.294 2.829 -25.837 1.00 74.06 441 LEU A CA 1
ATOM 3470 C C . LEU A 1 441 ? 10.731 2.367 -25.599 1.00 74.06 441 LEU A C 1
ATOM 3472 O O . LEU A 1 441 ? 11.384 2.911 -24.721 1.00 74.06 441 LEU A O 1
ATOM 3476 N N . LEU A 1 442 ? 11.236 1.418 -26.394 1.00 74.69 442 LEU A N 1
ATOM 3477 C CA . LEU A 1 442 ? 12.624 0.964 -26.286 1.00 74.69 442 LEU A CA 1
ATOM 3478 C C . LEU A 1 442 ? 13.600 2.134 -26.468 1.00 74.69 442 LEU A C 1
ATOM 3480 O O . LEU A 1 442 ? 14.462 2.330 -25.617 1.00 74.69 442 LEU A O 1
ATOM 3484 N N . ASP A 1 443 ? 13.417 2.963 -27.498 1.00 75.19 443 ASP A N 1
ATOM 3485 C CA . ASP A 1 443 ? 14.266 4.139 -27.737 1.00 75.19 4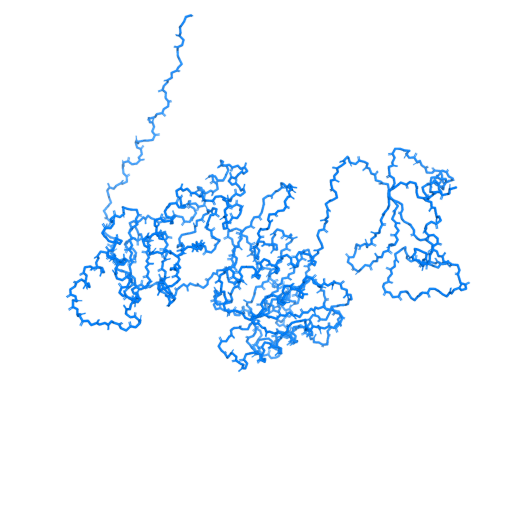43 ASP A CA 1
ATOM 3486 C C . ASP A 1 443 ? 14.229 5.13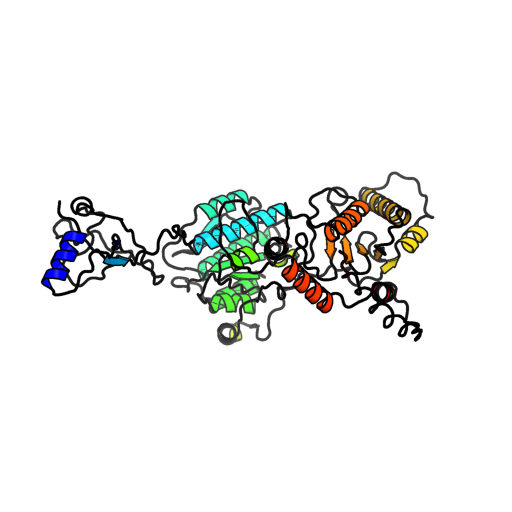3 -26.564 1.00 75.19 443 ASP A C 1
ATOM 3488 O O . ASP A 1 443 ? 15.262 5.667 -26.168 1.00 75.19 443 ASP A O 1
ATOM 3492 N N . THR A 1 444 ? 13.053 5.351 -25.967 1.00 74.19 444 THR A N 1
ATOM 3493 C CA . THR A 1 444 ? 12.885 6.216 -24.789 1.00 74.19 444 THR A CA 1
ATOM 3494 C C . THR A 1 444 ? 13.578 5.623 -23.568 1.00 74.19 444 THR A C 1
ATOM 3496 O O . THR A 1 444 ? 14.205 6.358 -22.817 1.00 74.19 444 THR A O 1
ATOM 3499 N N . ILE A 1 445 ? 13.514 4.303 -23.374 1.00 74.06 445 ILE A N 1
ATOM 3500 C CA . ILE A 1 445 ? 14.218 3.615 -22.285 1.00 74.06 445 ILE A CA 1
ATOM 3501 C C . ILE A 1 445 ? 15.724 3.806 -22.430 1.00 74.06 445 ILE A C 1
ATOM 3503 O O . ILE A 1 445 ? 16.384 4.203 -21.473 1.00 74.06 445 ILE A O 1
ATOM 3507 N N . TYR A 1 446 ? 16.263 3.578 -23.627 1.00 74.06 446 TYR A N 1
ATOM 3508 C CA . TYR A 1 446 ? 17.680 3.808 -23.900 1.00 74.06 446 TYR A CA 1
ATOM 3509 C C . TYR A 1 446 ? 18.064 5.279 -23.728 1.00 74.06 446 TYR A C 1
ATOM 3511 O O . TYR A 1 446 ? 19.082 5.573 -23.106 1.00 74.06 446 TYR A O 1
ATOM 3519 N N . GLY A 1 447 ? 17.234 6.203 -24.217 1.00 74.75 447 GLY A N 1
ATOM 3520 C CA . GLY A 1 447 ? 17.430 7.639 -24.038 1.00 74.75 447 GLY A CA 1
ATOM 3521 C C . GLY A 1 447 ? 17.463 8.048 -22.566 1.00 74.75 447 GLY A C 1
ATOM 3522 O O . GLY A 1 447 ? 18.367 8.772 -22.169 1.00 74.75 447 GLY A O 1
ATOM 3523 N N . LEU A 1 448 ? 16.543 7.527 -21.749 1.00 74.25 448 LEU A N 1
ATOM 3524 C CA . LEU A 1 448 ? 16.487 7.795 -20.310 1.00 74.25 448 LEU A CA 1
ATOM 3525 C C . LEU A 1 448 ? 17.694 7.229 -19.561 1.00 74.25 448 LEU A C 1
ATOM 3527 O O . LEU A 1 448 ? 18.172 7.871 -18.635 1.00 74.25 448 LEU A O 1
ATOM 3531 N N . LEU A 1 449 ? 18.200 6.056 -19.956 1.00 74.75 449 LEU A N 1
ATOM 3532 C CA . LEU A 1 449 ? 19.404 5.473 -19.353 1.00 74.75 449 LEU A CA 1
ATOM 3533 C C . LEU A 1 449 ? 20.680 6.250 -19.706 1.00 74.75 449 LEU A C 1
ATOM 3535 O O . LEU A 1 449 ? 21.617 6.272 -18.912 1.00 74.75 449 LEU A O 1
ATOM 3539 N N . LEU A 1 450 ? 20.729 6.871 -20.888 1.00 75.69 450 LEU A N 1
ATOM 3540 C CA . LEU A 1 450 ? 21.843 7.727 -21.307 1.00 75.69 450 LEU A CA 1
ATOM 3541 C C . LEU A 1 450 ? 21.755 9.123 -20.685 1.00 75.69 450 LEU A C 1
ATOM 3543 O O . LEU A 1 450 ? 22.771 9.692 -20.288 1.00 75.69 450 LEU A O 1
ATOM 3547 N N . GLN A 1 451 ? 20.546 9.676 -20.620 1.00 76.12 451 GLN A N 1
ATOM 3548 C CA . GLN A 1 451 ? 20.271 11.004 -20.098 1.00 76.12 451 GLN A CA 1
ATOM 3549 C C . GLN A 1 451 ? 19.038 10.968 -19.175 1.00 76.12 451 GLN A C 1
ATOM 3551 O O . GLN A 1 451 ? 17.907 11.066 -19.660 1.00 76.12 451 GLN A O 1
ATOM 3556 N N . PRO A 1 452 ? 19.237 10.858 -17.850 1.00 71.56 452 PRO A N 1
ATOM 3557 C CA . PRO A 1 452 ? 18.157 10.943 -16.867 1.00 71.56 452 PRO A CA 1
ATOM 3558 C C . PRO A 1 452 ? 17.364 12.250 -16.954 1.00 71.56 452 PRO A C 1
ATOM 3560 O O . PRO A 1 452 ? 17.910 13.335 -17.176 1.00 71.56 452 PRO A O 1
ATOM 3563 N N . GLU A 1 453 ? 16.064 12.147 -16.693 1.00 68.56 453 GLU A N 1
ATOM 3564 C CA . GLU A 1 453 ? 15.153 13.280 -16.585 1.00 68.56 453 GLU A CA 1
ATOM 3565 C C . GLU A 1 453 ? 14.978 13.677 -15.113 1.00 68.56 453 GLU A C 1
ATOM 3567 O O . GLU A 1 453 ? 14.393 12.951 -14.312 1.00 68.56 453 GLU A O 1
ATOM 3572 N N . TYR A 1 454 ? 15.482 14.853 -14.744 1.00 66.88 454 TYR A N 1
ATOM 3573 C CA . TYR A 1 454 ? 15.489 15.315 -13.350 1.00 66.88 454 TYR A CA 1
ATOM 3574 C C . TYR A 1 454 ? 14.258 16.134 -12.947 1.00 66.88 454 TYR A C 1
ATOM 3576 O O . TYR A 1 454 ? 14.047 16.352 -11.759 1.00 66.88 454 TYR A O 1
ATOM 3584 N N . ASN A 1 455 ? 13.460 16.593 -13.917 1.00 60.66 455 ASN A N 1
ATOM 3585 C CA . ASN A 1 455 ? 12.312 17.470 -13.663 1.00 60.66 455 ASN A CA 1
ATOM 3586 C C . ASN A 1 455 ? 11.073 16.711 -13.162 1.00 60.66 455 ASN A C 1
ATOM 3588 O O . ASN A 1 455 ? 10.275 17.291 -12.436 1.00 60.66 455 ASN A O 1
ATOM 3592 N N . ASP A 1 456 ? 10.920 15.436 -13.536 1.00 64.06 456 ASP A N 1
ATOM 3593 C CA . ASP A 1 456 ? 9.839 14.555 -13.065 1.00 64.06 456 ASP A CA 1
ATOM 3594 C C . ASP A 1 456 ? 10.393 13.165 -12.686 1.00 64.06 456 ASP A C 1
ATOM 3596 O O . ASP A 1 456 ? 10.220 12.172 -13.402 1.00 64.06 456 ASP A O 1
ATOM 3600 N N . PRO A 1 457 ? 11.180 13.077 -11.601 1.00 62.75 457 PRO A N 1
ATOM 3601 C CA . PRO A 1 457 ? 11.823 11.831 -11.221 1.00 62.75 457 PRO A CA 1
ATOM 3602 C C . PRO A 1 457 ? 10.846 10.867 -10.540 1.00 62.75 457 PRO A C 1
ATOM 3604 O O . PRO A 1 457 ? 10.130 11.211 -9.599 1.00 62.75 457 PRO A O 1
ATOM 3607 N N . VAL A 1 458 ? 10.894 9.603 -10.959 1.00 63.59 458 VAL A N 1
ATOM 3608 C CA . VAL A 1 458 ? 10.143 8.510 -10.323 1.00 63.59 458 VAL A CA 1
ATOM 3609 C C . VAL A 1 458 ? 10.736 8.179 -8.953 1.00 63.59 458 VAL A C 1
ATOM 3611 O O . VAL A 1 458 ? 9.999 7.896 -8.014 1.00 63.59 458 VAL A O 1
ATOM 3614 N N . ASN A 1 459 ? 12.062 8.251 -8.834 1.00 63.56 459 ASN A N 1
ATOM 3615 C CA . ASN A 1 459 ? 12.830 8.003 -7.624 1.00 63.56 459 ASN A CA 1
ATOM 3616 C C . ASN A 1 459 ? 13.522 9.305 -7.198 1.00 63.56 459 ASN A C 1
ATOM 3618 O O . ASN A 1 459 ? 14.631 9.617 -7.642 1.00 63.56 459 ASN A O 1
ATOM 3622 N N . THR A 1 460 ? 12.878 10.083 -6.323 1.00 60.97 460 THR A N 1
ATOM 3623 C CA . THR A 1 460 ? 13.386 11.419 -5.973 1.00 60.97 460 THR A CA 1
ATOM 3624 C C . THR A 1 460 ? 14.772 11.439 -5.270 1.00 60.97 460 THR A C 1
ATOM 3626 O O . THR A 1 460 ? 15.296 12.528 -5.137 1.00 60.97 460 THR A O 1
ATOM 3629 N N . ALA A 1 461 ? 15.445 10.347 -4.843 1.00 62.09 461 ALA A N 1
ATOM 3630 C CA . ALA A 1 461 ? 16.795 10.407 -4.184 1.00 62.09 461 ALA A CA 1
ATOM 3631 C C . ALA A 1 461 ? 17.845 9.664 -4.932 1.00 62.09 461 ALA A C 1
ATOM 3633 O O . ALA A 1 461 ? 19.008 9.955 -4.698 1.00 62.09 461 ALA A O 1
ATOM 3634 N N . ALA A 1 462 ? 17.490 8.862 -5.925 1.00 61.72 462 ALA A N 1
ATOM 3635 C CA . ALA A 1 462 ? 18.395 8.837 -7.052 1.00 61.72 462 ALA A CA 1
ATOM 3636 C C . ALA A 1 462 ? 18.615 10.284 -7.565 1.00 61.72 462 ALA A C 1
ATOM 3638 O O . ALA A 1 462 ? 19.758 10.692 -7.743 1.00 61.72 462 ALA A O 1
ATOM 3639 N N . THR A 1 463 ? 17.562 11.112 -7.643 1.00 64.38 463 THR A N 1
ATOM 3640 C CA . THR A 1 463 ? 17.676 12.535 -8.028 1.00 64.38 463 THR A CA 1
ATOM 3641 C C . THR A 1 463 ? 18.354 13.426 -6.986 1.00 64.38 463 THR A C 1
ATOM 3643 O O . THR A 1 463 ? 19.281 14.155 -7.324 1.00 64.38 463 THR A O 1
ATOM 3646 N N . LEU A 1 464 ? 17.933 13.390 -5.717 1.00 64.00 464 LEU A N 1
ATOM 3647 C CA . LEU A 1 464 ? 18.543 14.214 -4.665 1.00 64.00 464 LEU A CA 1
ATOM 3648 C C . LEU A 1 464 ? 20.007 13.846 -4.415 1.00 64.00 464 LEU A C 1
ATOM 3650 O O . LEU A 1 464 ? 20.821 14.756 -4.306 1.00 64.00 464 LEU A O 1
ATOM 3654 N N . ASN A 1 465 ? 20.365 12.556 -4.381 1.00 65.25 465 ASN A N 1
ATOM 3655 C CA . ASN A 1 465 ? 21.769 12.163 -4.223 1.00 65.25 465 ASN A CA 1
ATOM 3656 C C . ASN A 1 465 ? 22.593 12.634 -5.423 1.00 65.25 465 ASN A C 1
ATOM 3658 O O . ASN A 1 465 ? 23.680 13.162 -5.229 1.00 65.25 465 ASN A O 1
ATOM 3662 N N . TYR A 1 466 ? 22.046 12.536 -6.640 1.00 67.62 466 TYR A N 1
ATOM 3663 C CA . TYR A 1 466 ? 22.696 13.075 -7.832 1.00 67.62 466 TYR A CA 1
ATOM 3664 C C . TYR A 1 466 ? 22.941 14.590 -7.739 1.00 67.62 466 TYR A C 1
ATOM 3666 O O . TYR A 1 466 ? 24.008 15.063 -8.120 1.00 67.62 466 TYR A O 1
ATOM 3674 N N . HIS A 1 467 ? 21.977 15.367 -7.237 1.00 70.75 467 HIS A N 1
ATOM 3675 C CA . HIS A 1 467 ? 22.142 16.816 -7.085 1.00 70.75 467 HIS A CA 1
ATOM 3676 C C . HIS A 1 467 ? 23.012 17.217 -5.887 1.00 70.75 467 HIS A C 1
ATOM 3678 O O . HIS A 1 467 ? 23.575 18.311 -5.906 1.00 70.75 467 HIS A O 1
ATOM 3684 N N . HIS A 1 468 ? 23.107 16.374 -4.856 1.00 72.50 468 HIS A N 1
ATOM 3685 C CA . HIS A 1 468 ? 23.912 16.644 -3.668 1.00 72.50 468 HIS A CA 1
ATOM 3686 C C . HIS A 1 468 ? 25.394 16.342 -3.899 1.00 72.50 468 HIS A C 1
ATOM 3688 O O . HIS A 1 468 ? 26.229 17.217 -3.682 1.00 72.50 468 HIS A O 1
ATOM 3694 N N . ASP A 1 469 ? 25.702 15.131 -4.370 1.00 72.38 469 ASP A N 1
ATOM 3695 C CA . ASP A 1 469 ? 27.062 14.688 -4.666 1.00 72.38 469 ASP A CA 1
ATOM 3696 C C . ASP A 1 469 ? 27.058 13.696 -5.841 1.00 72.38 469 ASP A C 1
ATOM 3698 O O . ASP A 1 469 ? 26.724 12.513 -5.718 1.00 72.38 469 ASP A O 1
ATOM 3702 N N . GLN A 1 470 ? 27.453 14.194 -7.013 1.00 74.56 470 GLN A N 1
ATOM 3703 C CA . GLN A 1 470 ? 27.525 13.389 -8.232 1.00 74.56 470 GLN A CA 1
ATOM 3704 C C . GLN A 1 470 ? 28.591 12.292 -8.158 1.00 74.56 470 GLN A C 1
ATOM 3706 O O . GLN A 1 470 ? 28.421 11.243 -8.783 1.00 74.56 470 GLN A O 1
ATOM 3711 N N . VAL A 1 471 ? 29.680 12.519 -7.420 1.00 77.06 471 VAL A N 1
ATOM 3712 C CA . VAL A 1 471 ? 30.791 11.569 -7.319 1.00 77.06 471 VAL A CA 1
ATOM 3713 C C . VAL A 1 471 ? 30.361 10.402 -6.445 1.00 77.06 471 VAL A C 1
ATOM 3715 O O . VAL A 1 471 ? 30.398 9.260 -6.907 1.00 77.06 471 VAL A O 1
ATOM 3718 N N . GLU A 1 472 ? 29.844 10.690 -5.250 1.00 74.56 472 GLU A N 1
ATOM 3719 C CA . GLU A 1 472 ? 29.346 9.666 -4.331 1.00 74.56 472 GLU A CA 1
ATOM 3720 C C . GLU A 1 472 ? 28.210 8.853 -4.966 1.00 74.56 472 GLU A C 1
ATOM 3722 O O . GLU A 1 472 ? 28.204 7.621 -4.914 1.00 74.56 472 GLU A O 1
ATOM 3727 N N . TYR A 1 473 ? 27.273 9.520 -5.648 1.00 72.12 473 TYR A N 1
ATOM 3728 C CA . TYR A 1 473 ? 26.209 8.828 -6.368 1.00 72.12 473 TYR A CA 1
ATOM 3729 C C . TYR A 1 473 ? 26.762 7.898 -7.459 1.00 72.12 473 TYR A C 1
ATOM 3731 O O . TYR A 1 473 ? 26.304 6.761 -7.591 1.00 72.12 473 TYR A O 1
ATOM 3739 N N . SER A 1 474 ? 27.771 8.340 -8.219 1.00 75.00 474 SER A N 1
ATOM 3740 C CA . SER A 1 474 ? 28.401 7.510 -9.252 1.00 75.00 474 SER A CA 1
ATOM 3741 C C . SER A 1 474 ? 29.083 6.267 -8.670 1.00 75.00 474 SER A C 1
ATOM 3743 O O . SER A 1 474 ? 28.976 5.182 -9.247 1.00 75.00 474 SER A O 1
ATOM 3745 N N . ASP A 1 475 ? 29.711 6.391 -7.500 1.00 79.81 475 ASP A N 1
ATOM 3746 C CA . ASP A 1 475 ? 30.353 5.279 -6.802 1.00 79.81 475 ASP A CA 1
ATOM 3747 C C . ASP A 1 475 ? 29.313 4.275 -6.290 1.00 79.81 475 ASP A C 1
ATOM 3749 O O . ASP A 1 475 ? 29.448 3.071 -6.529 1.00 79.81 475 ASP A O 1
ATOM 3753 N N . GLN A 1 476 ? 28.217 4.765 -5.700 1.00 74.50 476 GLN A N 1
ATOM 3754 C CA . GLN A 1 476 ? 27.089 3.932 -5.277 1.00 74.50 476 GLN A CA 1
ATOM 3755 C C . GLN A 1 476 ? 26.464 3.170 -6.455 1.00 74.50 476 GLN A C 1
ATOM 3757 O O . GLN A 1 476 ? 26.111 1.998 -6.320 1.00 74.50 476 GLN A O 1
ATOM 3762 N N . VAL A 1 477 ? 26.324 3.808 -7.624 1.00 78.25 477 VAL A N 1
ATOM 3763 C CA . VAL A 1 477 ? 25.816 3.148 -8.838 1.00 78.25 477 VAL A CA 1
ATOM 3764 C C . VAL A 1 477 ? 26.787 2.065 -9.314 1.00 78.25 477 VAL A C 1
ATOM 3766 O O . VAL A 1 477 ? 26.344 0.962 -9.632 1.00 78.25 477 VAL A O 1
ATOM 3769 N N . ARG A 1 478 ? 28.104 2.318 -9.317 1.00 79.81 478 ARG A N 1
ATOM 3770 C CA . ARG A 1 478 ? 29.103 1.297 -9.692 1.00 79.81 478 ARG A CA 1
ATOM 3771 C C . ARG A 1 478 ? 29.089 0.100 -8.743 1.00 79.81 478 ARG A C 1
ATOM 3773 O O . ARG A 1 478 ? 29.182 -1.038 -9.201 1.00 79.81 478 ARG A O 1
ATOM 3780 N N . GLU A 1 479 ? 28.954 0.329 -7.440 1.00 81.19 479 GLU A N 1
ATOM 3781 C CA . GLU A 1 479 ? 28.819 -0.751 -6.459 1.00 81.19 479 GLU A CA 1
ATOM 3782 C C . GLU A 1 479 ? 27.536 -1.565 -6.691 1.00 81.19 479 GLU A C 1
ATOM 3784 O O . GLU A 1 479 ? 27.564 -2.799 -6.704 1.00 81.19 479 GLU A O 1
ATOM 3789 N N . PHE A 1 480 ? 26.424 -0.881 -6.970 1.00 76.00 480 PHE A N 1
ATOM 3790 C CA . PHE A 1 480 ? 25.147 -1.519 -7.277 1.00 76.00 480 PHE A CA 1
ATOM 3791 C C . PHE A 1 480 ? 25.226 -2.380 -8.548 1.00 76.00 480 PHE A C 1
ATOM 3793 O O . PHE A 1 480 ? 24.763 -3.522 -8.553 1.00 76.00 480 PHE A O 1
ATOM 3800 N N . LEU A 1 481 ? 25.886 -1.883 -9.600 1.00 77.69 481 LEU A N 1
ATOM 3801 C CA . LEU A 1 481 ? 26.136 -2.639 -10.829 1.00 77.69 481 LEU A CA 1
ATOM 3802 C C . LEU A 1 481 ? 26.967 -3.898 -10.557 1.00 77.69 481 LEU A C 1
ATOM 3804 O O . LEU A 1 481 ? 26.572 -4.980 -10.978 1.00 77.69 481 LEU A O 1
ATOM 3808 N N . ARG A 1 482 ? 28.046 -3.811 -9.769 1.00 77.62 482 ARG A N 1
ATOM 3809 C CA . ARG A 1 482 ? 28.844 -4.994 -9.381 1.00 77.62 482 ARG A CA 1
ATOM 3810 C C . ARG A 1 482 ? 28.020 -6.047 -8.629 1.00 77.62 482 ARG A C 1
ATOM 3812 O O . ARG A 1 482 ? 28.285 -7.245 -8.740 1.00 77.62 482 ARG A O 1
ATOM 3819 N N . LYS A 1 483 ? 27.022 -5.619 -7.852 1.00 78.56 483 LYS A N 1
ATOM 3820 C CA . LYS A 1 483 ? 26.166 -6.506 -7.049 1.00 78.56 483 LYS A CA 1
ATOM 3821 C C . LYS A 1 483 ? 25.078 -7.192 -7.881 1.00 78.56 483 LYS A C 1
ATOM 3823 O O . LYS A 1 483 ? 24.816 -8.372 -7.640 1.00 78.56 483 LYS A O 1
ATOM 3828 N N . TYR A 1 484 ? 24.465 -6.490 -8.839 1.00 72.06 484 TYR A N 1
ATOM 3829 C CA . TYR A 1 484 ? 23.260 -6.961 -9.541 1.00 72.06 484 TYR A CA 1
ATOM 3830 C C . TYR A 1 484 ? 23.442 -7.241 -11.043 1.00 72.06 484 TYR A C 1
ATOM 3832 O O . TYR A 1 484 ? 22.735 -8.094 -11.578 1.00 72.06 484 TYR A O 1
ATOM 3840 N N . ALA A 1 485 ? 24.397 -6.604 -11.721 1.00 74.50 485 ALA A N 1
ATOM 3841 C CA . ALA A 1 485 ? 24.672 -6.791 -13.147 1.00 74.50 485 ALA A CA 1
ATOM 3842 C C . ALA A 1 485 ? 25.825 -7.792 -13.356 1.00 74.50 485 ALA A C 1
ATOM 3844 O O . ALA A 1 485 ? 26.932 -7.421 -13.732 1.00 74.50 485 ALA A O 1
ATOM 3845 N N . LYS A 1 486 ? 25.571 -9.072 -13.048 1.00 69.62 486 LYS A N 1
ATOM 3846 C CA . LYS A 1 486 ? 26.600 -10.133 -13.065 1.00 69.62 486 LYS A CA 1
ATOM 3847 C C . LYS A 1 486 ? 26.701 -10.934 -14.361 1.00 69.62 486 LYS A C 1
ATOM 3849 O O . LYS A 1 486 ? 27.682 -11.643 -14.523 1.00 69.62 486 LYS A O 1
ATOM 3854 N N . LYS A 1 487 ? 25.679 -10.877 -15.214 1.00 70.69 487 LYS A N 1
ATOM 3855 C CA . LYS A 1 487 ? 25.587 -11.693 -16.429 1.00 70.69 487 LYS A CA 1
ATOM 3856 C C . LYS A 1 487 ? 25.881 -10.854 -17.664 1.00 70.69 487 LYS A C 1
ATOM 3858 O O . LYS A 1 487 ? 25.357 -9.740 -17.776 1.00 70.69 487 LYS A O 1
ATOM 3863 N N . THR A 1 488 ? 26.675 -11.388 -18.583 1.00 70.06 488 THR A N 1
ATOM 3864 C CA . THR A 1 488 ? 26.961 -10.732 -19.865 1.00 70.06 488 THR A CA 1
ATOM 3865 C C . THR A 1 488 ? 25.782 -10.880 -20.832 1.00 70.06 488 THR A C 1
ATOM 3867 O O . THR A 1 488 ? 24.859 -11.672 -20.632 1.00 70.06 488 THR A O 1
ATOM 3870 N N . ARG A 1 489 ? 25.769 -10.075 -21.900 1.00 63.25 489 ARG A N 1
ATOM 3871 C CA . ARG A 1 489 ? 24.707 -10.119 -22.921 1.00 63.25 489 ARG A CA 1
ATOM 3872 C C . ARG A 1 489 ? 24.621 -11.484 -23.614 1.00 63.25 489 ARG A C 1
ATOM 3874 O O . ARG A 1 489 ? 23.529 -11.882 -24.014 1.00 63.25 489 ARG A O 1
ATOM 3881 N N . GLU A 1 490 ? 25.758 -12.145 -23.784 1.00 66.00 490 GLU A N 1
ATOM 3882 C CA . GLU A 1 490 ? 25.878 -13.425 -24.481 1.00 66.00 490 GLU A CA 1
ATOM 3883 C C . GLU A 1 490 ? 25.372 -14.568 -23.605 1.00 66.00 490 GLU A C 1
ATOM 3885 O O . GLU A 1 490 ? 24.535 -15.338 -24.059 1.00 66.00 490 GLU A O 1
ATOM 3890 N N . GLU A 1 491 ? 25.716 -14.571 -22.316 1.00 71.69 491 GLU A N 1
ATOM 3891 C CA . GLU A 1 491 ? 25.163 -15.514 -21.333 1.00 71.69 491 GLU A CA 1
ATOM 3892 C C . GLU A 1 491 ? 23.629 -15.443 -21.255 1.00 71.69 491 GLU A C 1
ATOM 3894 O O . GLU A 1 491 ? 22.954 -16.470 -21.222 1.00 71.69 491 GLU A O 1
ATOM 3899 N N . TRP A 1 492 ? 23.051 -14.233 -21.286 1.00 70.00 492 TRP A N 1
ATOM 3900 C CA . TRP A 1 492 ? 21.592 -14.063 -21.341 1.00 70.00 492 TRP A CA 1
ATOM 3901 C C . TRP A 1 492 ? 20.979 -14.602 -22.636 1.00 70.00 492 TRP A C 1
ATOM 3903 O O . TRP A 1 492 ? 19.858 -15.106 -22.621 1.00 70.00 492 TRP A O 1
ATOM 3913 N N . ARG A 1 493 ? 21.680 -14.474 -23.768 1.00 68.88 493 ARG A N 1
ATOM 3914 C CA . ARG A 1 493 ? 21.212 -15.007 -25.053 1.00 68.88 493 ARG A CA 1
ATOM 3915 C C . ARG A 1 493 ? 21.200 -16.534 -25.023 1.00 68.88 493 ARG A C 1
ATOM 3917 O O . ARG A 1 493 ? 20.187 -17.113 -25.405 1.00 68.88 493 ARG A O 1
ATOM 3924 N N . SER A 1 494 ? 22.265 -17.152 -24.518 1.00 70.19 494 SER A N 1
ATOM 3925 C CA . SER A 1 494 ? 22.369 -18.608 -24.380 1.00 70.19 494 SER A CA 1
ATOM 3926 C C . SER A 1 494 ? 21.310 -19.169 -23.427 1.00 70.19 494 SER A C 1
ATOM 3928 O O . SER A 1 494 ? 20.659 -20.156 -23.754 1.00 70.19 494 SER A O 1
ATOM 3930 N N . GLU A 1 495 ? 21.044 -18.500 -22.298 1.00 74.12 495 GLU A N 1
ATOM 3931 C CA . GLU A 1 495 ? 20.016 -18.918 -21.330 1.00 74.12 495 GLU A CA 1
ATOM 3932 C C . GLU A 1 495 ? 18.586 -18.834 -21.890 1.00 74.12 495 GLU A C 1
ATOM 3934 O O . GLU A 1 495 ? 17.763 -19.695 -21.591 1.00 74.12 495 GLU A O 1
ATOM 3939 N N . LEU A 1 496 ? 18.280 -17.813 -22.700 1.00 69.81 496 LEU A N 1
ATOM 3940 C CA . LEU A 1 496 ? 16.931 -17.605 -23.245 1.00 69.81 496 LEU A CA 1
ATOM 3941 C C . LEU A 1 496 ? 16.631 -18.452 -24.486 1.00 69.81 496 LEU A C 1
ATOM 3943 O O . LEU A 1 496 ? 15.475 -18.803 -24.703 1.00 69.81 496 LEU A O 1
ATOM 3947 N N . VAL A 1 497 ? 17.646 -18.750 -25.303 1.00 66.75 497 VAL A N 1
ATOM 3948 C CA . VAL A 1 497 ? 17.505 -19.532 -26.547 1.00 66.75 497 VAL A CA 1
ATOM 3949 C C . VAL A 1 497 ? 17.848 -21.015 -26.330 1.00 66.75 497 VAL A C 1
ATOM 3951 O O . VAL A 1 497 ? 17.482 -21.856 -27.148 1.00 66.75 497 VAL A O 1
ATOM 3954 N N . GLY A 1 498 ? 18.486 -21.363 -25.206 1.00 56.16 498 GLY A N 1
ATOM 3955 C CA . GLY A 1 498 ? 18.830 -22.741 -24.851 1.00 56.16 498 GLY A CA 1
ATOM 3956 C C . GLY A 1 498 ? 19.993 -23.316 -25.664 1.00 56.16 498 GLY A C 1
ATOM 3957 O O . GLY A 1 498 ? 20.011 -24.517 -25.930 1.00 56.16 498 GLY A O 1
ATOM 3958 N N . GLU A 1 499 ? 20.945 -22.482 -26.090 1.00 47.44 499 GLU A N 1
ATOM 3959 C CA . GLU A 1 499 ? 22.168 -22.963 -26.742 1.00 47.44 499 GLU A CA 1
ATOM 3960 C C . GLU A 1 499 ? 23.148 -23.460 -25.663 1.00 47.44 499 GLU A C 1
ATOM 3962 O O . GLU A 1 499 ? 23.577 -22.692 -24.806 1.00 47.44 499 GLU A O 1
ATOM 3967 N N . GLU A 1 500 ? 23.451 -24.767 -25.665 1.00 36.41 500 GLU A N 1
ATOM 3968 C CA . GLU A 1 500 ? 24.460 -25.378 -24.788 1.00 36.41 500 GLU A CA 1
ATOM 3969 C C . GLU A 1 500 ? 25.835 -24.733 -25.033 1.00 36.41 500 GLU A C 1
ATOM 3971 O O . GLU A 1 500 ? 26.283 -24.646 -26.178 1.00 36.41 500 GLU A O 1
ATOM 3976 N N . ASP A 1 501 ? 26.503 -24.311 -23.955 1.00 35.91 501 ASP A N 1
ATOM 3977 C CA . ASP A 1 501 ? 27.837 -23.707 -23.975 1.00 35.91 501 ASP A CA 1
ATOM 3978 C C . ASP A 1 501 ? 28.841 -24.582 -24.750 1.00 35.91 501 ASP A C 1
ATOM 3980 O O . ASP A 1 501 ? 29.291 -25.628 -24.270 1.00 35.91 501 ASP A O 1
ATOM 3984 N N . VAL A 1 502 ? 29.257 -24.134 -25.937 1.00 35.38 502 VAL A N 1
ATOM 3985 C CA . VAL A 1 502 ? 30.548 -24.545 -26.495 1.00 35.38 502 VAL A CA 1
ATOM 3986 C C . VAL A 1 502 ? 31.586 -23.660 -25.823 1.00 35.38 502 VAL A C 1
ATOM 3988 O O . VAL A 1 502 ? 31.771 -22.503 -26.185 1.00 35.38 502 VAL A O 1
ATOM 3991 N N . VAL A 1 503 ? 32.205 -24.200 -24.777 1.00 34.06 503 VAL A N 1
ATOM 3992 C CA . VAL A 1 503 ? 33.324 -23.569 -24.080 1.00 34.06 503 VAL A CA 1
ATOM 3993 C C . VAL A 1 503 ? 34.519 -23.525 -25.039 1.00 34.06 503 VAL A C 1
ATOM 3995 O O . VAL A 1 503 ? 35.234 -24.516 -25.168 1.00 34.06 503 VAL A O 1
ATOM 3998 N N . ASP A 1 504 ? 34.733 -22.396 -25.712 1.00 32.69 504 A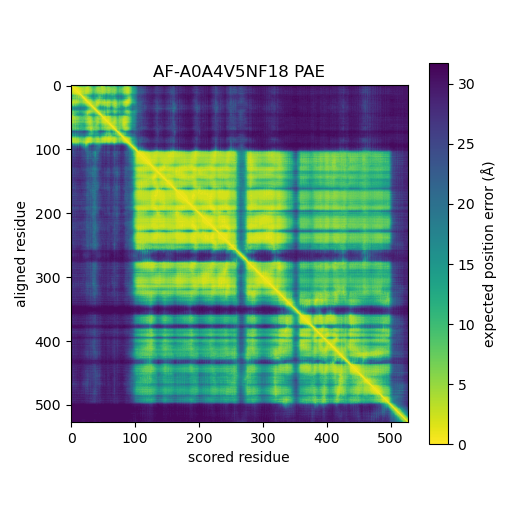SP A N 1
ATOM 3999 C CA . ASP A 1 504 ? 36.005 -22.095 -26.373 1.00 32.69 504 ASP A CA 1
ATOM 4000 C C . ASP A 1 504 ? 36.894 -21.327 -25.379 1.00 32.69 504 ASP A C 1
ATOM 4002 O O . ASP A 1 504 ? 36.780 -20.117 -25.182 1.00 32.69 504 ASP A O 1
ATOM 4006 N N . GLU A 1 505 ? 37.769 -22.070 -24.696 1.00 35.84 505 GLU A N 1
ATOM 4007 C CA . GLU A 1 505 ? 38.783 -21.564 -23.763 1.00 35.84 505 GLU A CA 1
ATOM 4008 C C . GLU A 1 505 ? 39.910 -20.792 -24.492 1.00 35.84 505 GLU A C 1
ATOM 4010 O O . GLU A 1 505 ? 41.046 -21.252 -24.472 1.00 35.84 505 GLU A O 1
ATOM 4015 N N . GLU A 1 506 ? 39.674 -19.644 -25.148 1.00 37.41 506 GLU A N 1
ATOM 4016 C CA . GLU A 1 506 ? 40.794 -18.870 -25.748 1.00 37.41 506 GLU A CA 1
ATOM 4017 C C . GLU A 1 506 ? 40.746 -17.322 -25.664 1.00 37.41 506 GLU A C 1
ATOM 4019 O O . GLU A 1 506 ? 41.599 -16.678 -26.271 1.00 37.41 506 GLU A O 1
ATOM 4024 N N . GLU A 1 507 ? 39.883 -16.676 -24.863 1.00 38.59 507 GLU A N 1
ATOM 4025 C CA . GLU A 1 507 ? 39.867 -15.187 -24.784 1.00 38.59 507 GLU A CA 1
ATOM 4026 C C . GLU A 1 507 ? 40.418 -14.544 -23.492 1.00 38.59 507 GLU A C 1
ATOM 4028 O O . GLU A 1 507 ? 40.519 -13.320 -23.397 1.00 38.59 507 GLU A O 1
ATOM 4033 N N . ASP A 1 508 ? 40.928 -15.323 -22.535 1.00 36.28 508 ASP A N 1
ATOM 4034 C CA . ASP A 1 508 ? 41.430 -14.810 -21.243 1.00 36.28 508 ASP A CA 1
ATOM 4035 C C . ASP A 1 508 ? 42.845 -14.175 -21.281 1.00 36.28 508 ASP A C 1
ATOM 4037 O O . ASP A 1 508 ? 43.560 -14.145 -20.275 1.00 36.28 508 ASP A O 1
ATOM 4041 N N . LYS A 1 509 ? 43.300 -13.649 -22.429 1.00 34.50 509 LYS A N 1
ATOM 4042 C CA . LYS A 1 509 ? 44.674 -13.113 -22.552 1.00 34.50 509 LYS A CA 1
ATOM 4043 C C . LYS A 1 509 ? 44.862 -11.718 -23.138 1.00 34.50 509 LYS A C 1
ATOM 4045 O O . LYS A 1 509 ? 46.006 -11.283 -23.202 1.00 34.50 509 LYS A O 1
ATOM 4050 N N . VAL A 1 510 ? 43.805 -10.998 -23.515 1.00 37.66 510 VAL A N 1
ATOM 4051 C CA . VAL A 1 510 ? 43.968 -9.672 -24.159 1.00 37.66 510 VAL A CA 1
ATOM 4052 C C . VAL A 1 510 ? 43.624 -8.495 -23.231 1.00 37.66 510 VAL A C 1
ATOM 4054 O O . VAL A 1 510 ? 44.103 -7.387 -23.434 1.00 37.66 510 VAL A O 1
ATOM 4057 N N . MET A 1 511 ? 42.892 -8.718 -22.136 1.00 33.41 511 MET A N 1
ATOM 4058 C CA . MET A 1 511 ? 42.394 -7.625 -21.280 1.00 33.41 511 MET A CA 1
ATOM 4059 C C . MET A 1 511 ? 43.381 -7.092 -20.220 1.00 33.41 511 MET A C 1
ATOM 4061 O O . MET A 1 511 ? 43.006 -6.215 -19.444 1.00 33.41 511 MET A O 1
ATOM 4065 N N . SER A 1 512 ? 44.623 -7.589 -20.153 1.00 36.12 512 SER A N 1
ATOM 4066 C CA . SER A 1 512 ? 45.610 -7.136 -19.154 1.00 36.12 512 SER A CA 1
ATOM 4067 C C . SER A 1 512 ? 46.698 -6.193 -19.679 1.00 36.12 512 SER A C 1
ATOM 4069 O O . SER A 1 512 ? 47.520 -5.768 -18.876 1.00 36.12 512 SER A O 1
ATOM 4071 N N . GLU A 1 513 ? 46.735 -5.863 -20.976 1.00 36.75 513 GLU A N 1
ATOM 4072 C CA . GLU A 1 513 ? 47.815 -5.032 -21.554 1.00 36.75 513 GLU A CA 1
ATOM 4073 C C . GLU A 1 513 ? 47.382 -3.629 -22.033 1.00 36.75 513 GLU A C 1
ATOM 4075 O O . GLU A 1 513 ? 48.250 -2.822 -22.342 1.00 36.75 513 GLU A O 1
ATOM 4080 N N . GLU A 1 514 ? 46.090 -3.267 -22.023 1.00 37.25 514 GLU A N 1
ATOM 4081 C CA . GLU A 1 514 ? 45.619 -1.958 -22.542 1.00 37.25 514 GLU A CA 1
ATOM 4082 C C . GLU A 1 514 ? 45.264 -0.895 -21.475 1.00 37.25 514 GLU A C 1
ATOM 4084 O O . GLU A 1 514 ? 44.681 0.133 -21.809 1.00 37.25 514 GLU A O 1
ATOM 4089 N N . LEU A 1 515 ? 45.607 -1.085 -20.193 1.00 37.69 515 LEU A N 1
ATOM 4090 C CA . LEU A 1 515 ? 45.259 -0.119 -19.128 1.00 37.69 515 LEU A CA 1
ATOM 4091 C C . LEU A 1 515 ? 46.425 0.699 -18.541 1.00 37.69 515 LEU A C 1
ATOM 4093 O O . LEU A 1 515 ? 46.189 1.434 -17.585 1.00 37.69 515 LEU A O 1
ATOM 4097 N N . ASP A 1 516 ? 47.630 0.652 -19.125 1.00 34.28 516 ASP A N 1
ATOM 4098 C CA . ASP A 1 516 ? 48.816 1.330 -18.559 1.00 34.28 516 ASP A CA 1
ATOM 4099 C C . ASP A 1 516 ? 49.474 2.416 -19.446 1.00 34.28 516 ASP A C 1
ATOM 4101 O O . ASP A 1 516 ? 50.530 2.932 -19.084 1.00 34.28 516 ASP A O 1
ATOM 4105 N N . GLU A 1 517 ? 48.863 2.859 -20.551 1.00 39.56 517 GLU A N 1
ATOM 4106 C CA . GLU A 1 517 ? 49.400 3.978 -21.354 1.00 39.56 517 GLU A CA 1
ATOM 4107 C C . GLU A 1 517 ? 48.376 5.103 -21.546 1.00 39.56 517 GLU A C 1
ATOM 4109 O O . GLU A 1 517 ? 47.663 5.138 -22.539 1.00 39.56 517 GLU A O 1
ATOM 4114 N N . ASP A 1 518 ? 48.301 6.019 -20.576 1.00 38.41 518 ASP A N 1
ATOM 4115 C CA . ASP A 1 518 ? 48.078 7.457 -20.820 1.00 38.41 518 ASP A CA 1
ATOM 4116 C C . ASP A 1 518 ? 48.073 8.210 -19.479 1.00 38.41 518 ASP A C 1
ATOM 4118 O O . ASP A 1 518 ? 47.017 8.407 -18.899 1.00 38.41 518 ASP A O 1
ATOM 4122 N N . PHE A 1 519 ? 49.241 8.599 -18.943 1.00 36.91 519 PHE A N 1
ATOM 4123 C CA . PHE A 1 519 ? 49.414 9.790 -18.076 1.00 36.91 519 PHE A CA 1
ATOM 4124 C C . PHE A 1 519 ? 50.910 10.046 -17.764 1.00 36.91 519 PHE A C 1
ATOM 4126 O O . PHE A 1 519 ? 51.401 9.821 -16.660 1.00 36.91 519 PHE A O 1
ATOM 4133 N N . SER A 1 520 ? 51.638 10.557 -18.756 1.00 34.97 520 SER A N 1
ATOM 4134 C CA . SER A 1 520 ? 52.942 11.247 -18.652 1.00 34.97 520 SER A CA 1
ATOM 4135 C C . SER A 1 520 ? 53.124 11.975 -19.989 1.00 34.97 520 SER A C 1
ATOM 4137 O O . SER A 1 520 ? 52.920 11.342 -21.014 1.00 34.97 520 SER A O 1
ATOM 4139 N N . GLU A 1 521 ? 53.421 13.255 -20.156 1.00 35.56 521 GLU A N 1
ATOM 4140 C CA . GLU A 1 521 ? 54.027 14.341 -19.391 1.00 35.56 521 GLU A CA 1
ATOM 4141 C C . GLU A 1 521 ? 53.540 15.643 -20.065 1.00 35.56 521 GLU A C 1
ATOM 4143 O O . GLU A 1 521 ? 53.151 15.611 -21.227 1.00 35.56 521 GLU A O 1
ATOM 4148 N N . ASP A 1 522 ? 53.559 16.778 -19.360 1.00 32.97 522 ASP A N 1
ATOM 4149 C CA . ASP A 1 522 ? 54.116 18.020 -19.924 1.00 32.97 522 ASP A CA 1
ATOM 4150 C C . ASP A 1 522 ? 54.195 19.094 -18.832 1.00 32.97 522 ASP A C 1
ATOM 4152 O O . ASP A 1 522 ? 53.308 19.923 -18.604 1.00 32.97 522 ASP A O 1
ATOM 4156 N N . HIS A 1 523 ? 55.324 19.065 -18.133 1.00 39.81 523 HIS A N 1
ATOM 4157 C CA . HIS A 1 523 ? 55.848 20.206 -17.407 1.00 39.81 523 HIS A CA 1
ATOM 4158 C C . HIS A 1 523 ? 57.268 20.442 -17.916 1.00 39.81 523 HIS A C 1
ATOM 4160 O O . HIS A 1 523 ? 58.180 19.767 -17.461 1.00 39.81 523 HIS A O 1
ATOM 4166 N N . GLU A 1 524 ? 57.467 21.403 -18.825 1.00 39.00 524 GLU A N 1
ATOM 4167 C CA . GLU A 1 524 ? 58.755 22.101 -18.935 1.00 39.00 524 GLU A CA 1
ATOM 4168 C C . GLU A 1 524 ? 58.645 23.493 -19.594 1.00 39.00 524 GLU A C 1
ATOM 4170 O O . GLU A 1 524 ? 58.453 23.670 -20.792 1.00 39.00 524 GLU A O 1
ATOM 4175 N N . MET A 1 525 ? 58.693 24.487 -18.705 1.00 42.19 525 MET A N 1
ATOM 4176 C CA . MET A 1 525 ? 59.459 25.745 -18.715 1.00 42.19 525 MET A CA 1
ATOM 4177 C C . MET A 1 525 ? 60.281 26.156 -19.956 1.00 42.19 525 MET A C 1
ATOM 4179 O O . MET A 1 525 ? 61.118 25.406 -20.446 1.00 42.19 525 MET A O 1
ATOM 4183 N N . SER A 1 526 ? 60.184 27.442 -20.313 1.00 44.62 526 SER A N 1
ATOM 4184 C CA . SER A 1 526 ? 61.280 28.385 -20.679 1.00 44.62 526 SER A CA 1
ATOM 4185 C C . SER A 1 526 ? 60.626 29.728 -21.069 1.00 44.62 526 SER A C 1
ATOM 4187 O O . SER A 1 526 ? 59.567 29.719 -21.691 1.00 44.62 526 SER A O 1
ATOM 4189 N N . ASP A 1 527 ? 61.076 30.931 -20.707 1.00 43.28 527 ASP A N 1
ATOM 4190 C CA . ASP A 1 527 ? 62.322 31.473 -20.139 1.00 43.28 527 ASP A CA 1
ATOM 4191 C C . ASP A 1 527 ? 62.012 32.687 -19.236 1.00 43.28 527 ASP A C 1
ATOM 4193 O O . ASP A 1 527 ? 60.984 33.367 -19.489 1.00 43.28 527 ASP A O 1
#

Foldseek 3Di:
DDFPVNVVVVVCVVVVHDDDPPWFKKKWFQWADQPPPDTDTDIDGDGDDVVVQPDQVQFQDAPDDDDLHDYPDDDRDDPPGDTHGRMDIDTDDDDDDPDPPPPQDPLNLVLLLVVLLLVVCVLVVPPAWDWDWDFALAIDGQGQTGPDCVSVNVSSVPDDDHHAGQPLNNLVVLLVSQLVVCVVVVPDQAEDEAEDLDDHDHHPDDLLRSLVSCVVSNHAYAYEYEAPGDPLSSLLSNQQQLHAFHYHNDSVSSCLARPDDDDDDDDDDDDFFHAPPPCSSDVVFADDRDGDPLRDPDPVSRVVSSVVSSVVRDHQDHGLVHHHATDDDPCPPAFKDWLLVVLVVPPPDDDDDDDPPVVVQVVLLSVLSVVVVVVPDVPWGKIAGPVDNQWIDTQQFWIWGQDPCPQVDHIWIFGPWQALAQQAHSRRGGPPVDRDRPVVVVVVVVVCVVPPDQPDGPTCCLNVVCVVDVVVSVVVRVVSCVVTVPDDSVNSVCVNNVPPDPDPPDDPPDPPPPPPDDDDDDDDDDD

Sequence (527 aa):
MATILWKHWRHLYATGSSVNPATVYKIWYSLSHSGDGLPSRSYSFGPEDLSEFFNRVYCFGHLGEEKVYREDAATFPDASQPLVFKEEVEGAWQTEDEPEVSTLSRLDVLKQMFGALINRMLAYNYKTHVGLITVGSTASLMQPVSHVLENFRRAMTDMKASGDTALWDALAQANDQLTQCGLKYPDANKRIICISDGEDTKSSQTSHGSYWLLKQNDVALDSICLGGEYNTELRATSYLLGCYRLQPESLENGLAIAEVHEDGAIFRLQPLIRVQMEPFLSFSERPSITAPPGTPRNMMELLPRFRTATHHAQPTVVNDETFPPRKLHPNLHDDFIELSAAAAARGSSTNSGLPPRSSLRMTRILREMQKVNQAASPVASVFVSESDATFWQAAHLSHLHADEGYPTFAPQSRFITKIKHPNISAHDFLMTYILQSMTTLLDTIYGLLLQPEYNDPVNTAATLNYHHDQVEYSDQVREFLRKYAKKTREEWRSELVGEEDVVDEEEDKVMSEELDEDFSEDHEMSD

Secondary structure (DSSP, 8-state):
--BHHHHHHHHHHHTT----TTPEEEEEEEEEE-SSSSEEEEEE-S--BGGGT-STTTEEEESSS--SSBPTT--PPPTTSPEEE--EEEEE---TT--------HHHHHHHHHHHHHHHHHHTT----EEEEE-SSS-EEEEEEES-HHHHHHHHHT----S---HHHHHHHHHHHHHHHHHH-TTPPEEEEEE--SPPSS-SS-HHHHHHHHHHTTEEEEEE--TT---HHHHHHHHHTT--EE--SSHHHHHHHH--PPP--------------HHHH-GGGSPPP-PPTT---SHHHHHHHHHHHHHH------SSS--PPPPPPGGGGS-EEEHHHHHHHHTT----SPPPHHHHHHHHHHHHHHHHHHH--TT--EEEESS-TTEEEETTTEEEE--TTTTTSPPEEEESS----TTS-TT-B----S---HHHHHHHHHHHHHS---SS-SSHHHHHHHHH-HHHHHHHHHHHHHHH--S-HHHHHHHHHT---------TTSTTSSSS-----------

pLDDT: mean 72.23, std 17.07, range [28.92, 97.06]

InterPro domains:
  IPR000608 Ubiquitin-conjugating (UBC), catalytic core domain [PF00179] (387-480)
  IPR002035 von Willebrand factor, type A [PF13519] (105-199)
  IPR002035 von Willebrand factor, type A [PS50234] (72-235)
  IPR016135 Ubiquitin-conjugating enzyme/RWD-like [G3DSA:3.10.110.10] (347-486)
  IPR016135 Ubiquitin-conjugating enzyme/RWD-like [SSF54495] (350-488)
  IPR036465 von Willebrand factor A-like domain superfamily [G3DSA:3.40.50.410] (91-253)
  IPR036465 von Willebrand factor A-like domain superfamily [SSF53300] (105-234)